Protein AF-0000000072543198 (afdb_homodimer)

Solvent-accessible surface area (backbone atoms only — not comparable to full-atom values): 29843 Å² total; per-residue (Å²): 125,88,66,67,45,67,44,54,35,32,31,21,18,14,26,11,92,50,80,79,21,11,23,56,17,35,35,35,68,31,57,57,81,58,84,74,52,72,68,53,52,39,47,50,12,39,66,52,40,39,70,30,29,26,40,39,25,39,76,44,88,91,59,42,67,40,72,46,44,57,27,35,42,48,38,17,24,50,86,45,75,49,61,76,62,51,38,43,48,52,27,43,50,47,45,34,39,65,75,50,55,21,76,63,64,49,38,38,32,46,38,84,72,45,78,43,49,42,30,68,45,76,92,71,25,34,35,34,65,40,70,43,22,58,63,43,82,74,46,71,60,43,76,47,72,88,61,87,52,58,37,54,32,38,29,37,18,71,88,67,28,32,37,39,36,33,32,47,71,69,50,55,75,66,60,67,94,46,78,86,74,46,79,82,53,86,85,59,76,68,63,35,41,35,40,32,33,77,40,52,101,47,80,89,28,33,53,98,86,62,53,65,26,57,30,39,31,41,40,31,28,57,94,76,72,33,71,63,50,33,41,60,53,71,54,45,27,35,50,46,53,55,45,26,66,76,66,70,42,47,74,44,37,32,34,29,66,35,96,47,13,24,50,37,40,37,38,56,68,77,66,32,25,38,42,32,31,29,57,41,73,36,31,48,33,40,34,46,68,83,126,88,67,68,45,68,43,54,36,33,32,19,17,13,27,12,91,51,80,78,22,12,22,58,18,33,35,35,68,31,56,58,82,59,85,74,51,71,68,53,52,39,47,49,13,38,68,53,41,39,70,31,28,23,38,39,26,39,77,44,85,91,59,41,66,40,72,47,42,59,28,36,41,48,38,19,24,48,86,46,75,50,61,75,61,51,37,43,47,53,27,44,50,46,44,35,38,65,73,50,54,22,74,62,65,49,37,38,30,46,38,83,72,43,78,43,48,42,31,69,46,76,92,73,26,33,34,34,66,42,68,41,22,57,64,41,81,74,44,72,59,42,73,47,71,91,59,90,52,60,37,53,32,39,30,37,16,71,89,68,28,32,36,37,37,32,32,47,68,69,51,58,74,65,61,68,96,47,77,85,74,46,80,80,55,83,86,60,77,67,62,35,39,36,39,32,33,77,40,52,102,47,81,88,28,33,52,98,87,61,51,65,26,58,29,39,30,40,39,32,27,57,94,77,73,33,70,63,48,33,40,60,54,70,54,45,27,34,49,45,55,56,46,26,64,76,66,70,42,45,73,43,38,32,32,28,68,34,95,47,13,23,50,37,39,36,38,57,67,75,67,34,24,40,41,33,30,30,58,40,72,36,31,46,33,39,34,46,66,85

Foldseek 3Di:
DPDFDKWKKFKKAWLDPDPLFHFIEMETEEEAPRDDDPVRLLCVQLVVQGQKYKYWYDNDPPDDLQEDQETEMWIYHNVGTDQDADRNVRRNVLCSCPVSVHPDQKHWYQTNVGIWIWGDDPPQKIKTKFFAQAKDWDDAFDCPPDPNFGWRGWIARPVQLEIETEGDDVCLVPPFDDPVPDDPPPPGDHQKYKYKYAWDQDPVQADPVGHGFRMEMWMAGPVVPGRTGRDGPVVVSHVQNVSCVVVVHQWGWYWHDDPSIHIWIWGHDPRMIMIMRHMDIDDIDMDGDD/DPDFDKWKKFKKAWLDPDPLFHFIEMETEEEAPRDDDPVRLLCVQLVVQGQKYKYWYDNDPPDDLQEDQETEMWIYHNVGTDQDADRVVRRNVLCSCPVSVHPDQKHWYQTNVGIWIWGDDPDQKIKTKFFAQAKDWDDAFDPPPDDNFGWRGWIARPVQLEIETEGDDVCLVPPFDDPVPDDPPPPGDHQKYKYKYAWDQDPVQADPVGHGFRMEMWMAGPVVPGRTGRDGPVVVSHVQNVSCVVVVHQWGWYWHDDPSIHIWIWGHDPRMIMIMRHMDIDDIDMDGDD

Organism: Lottia gigantea (NCBI:txid225164)

InterPro domains:
  IPR003719 Phenazine biosynthesis PhzF-like [PF02567] (12-285)
  IPR003719 Phenazine biosynthesis PhzF-like [PIRSF016184] (7-288)
  IPR003719 Phenazine biosynthesis PhzF-like [PTHR13774] (8-287)
  IPR003719 Phenazine biosynthesis PhzF-like [TIGR00654] (8-287)

Structure (mmCIF, N/CA/C/O backbone):
data_AF-0000000072543198-model_v1
#
loop_
_entity.id
_entity.type
_entity.pdbx_description
1 polymer 'Phenazine biosynthesis-like domain-containing protein'
#
loop_
_atom_site.group_PDB
_atom_site.id
_atom_site.type_symbol
_atom_site.label_atom_id
_atom_site.label_alt_id
_atom_site.label_comp_id
_atom_site.label_asym_id
_atom_site.label_entity_id
_atom_site.label_seq_id
_atom_site.pdbx_PDB_ins_code
_atom_site.Cartn_x
_atom_site.Cartn_y
_atom_site.Cartn_z
_atom_site.occupancy
_atom_site.B_iso_or_equiv
_atom_site.auth_seq_id
_atom_site.auth_comp_id
_atom_site.auth_asym_id
_atom_site.auth_atom_id
_atom_site.pdbx_PDB_model_num
ATOM 1 N N . MET A 1 1 ? 22.266 -2.016 -24.969 1 29.95 1 MET A N 1
ATOM 2 C CA . MET A 1 1 ? 22.125 -2.717 -23.688 1 29.95 1 MET A CA 1
ATOM 3 C C . MET A 1 1 ? 21.094 -2.033 -22.797 1 29.95 1 MET A C 1
ATOM 5 O O . MET A 1 1 ? 21.281 -0.885 -22.391 1 29.95 1 MET A O 1
ATOM 9 N N . SER A 1 2 ? 19.812 -1.959 -23.047 1 42.16 2 SER A N 1
ATOM 10 C CA . SER A 1 2 ? 18.781 -0.994 -22.672 1 42.16 2 SER A CA 1
ATOM 11 C C . SER A 1 2 ? 18.781 -0.718 -21.172 1 42.16 2 SER A C 1
ATOM 13 O O . SER A 1 2 ? 18.641 -1.64 -20.375 1 42.16 2 SER A O 1
ATOM 15 N N . GLY A 1 3 ? 19.594 0.112 -20.625 1 54.06 3 GLY A N 1
ATOM 16 C CA . GLY A 1 3 ? 20.125 0.44 -19.297 1 54.06 3 GLY A CA 1
ATOM 17 C C . GLY A 1 3 ? 19.047 0.451 -18.219 1 54.06 3 GLY A C 1
ATOM 18 O O . GLY A 1 3 ? 17.875 0.708 -18.516 1 54.06 3 GLY A O 1
ATOM 19 N N . CYS A 1 4 ? 19.281 -0.349 -17.094 1 67.94 4 CYS A N 1
ATOM 20 C CA . CYS A 1 4 ? 18.453 -0.397 -15.906 1 67.94 4 CYS A CA 1
ATOM 21 C C . CYS A 1 4 ? 18.141 1.006 -15.398 1 67.94 4 CYS A C 1
ATOM 23 O O . CYS A 1 4 ? 19.047 1.787 -15.125 1 67.94 4 CYS A O 1
ATOM 25 N N . ILE A 1 5 ? 16.906 1.532 -15.703 1 85.38 5 ILE A N 1
ATOM 26 C CA . ILE A 1 5 ? 16.484 2.824 -15.172 1 85.38 5 ILE A CA 1
ATOM 27 C C . ILE A 1 5 ? 16.125 2.682 -13.695 1 85.38 5 ILE A C 1
ATOM 29 O O . ILE A 1 5 ? 15.32 1.833 -13.32 1 85.38 5 ILE A O 1
ATOM 33 N N . THR A 1 6 ? 17 3.383 -12.914 1 93.62 6 THR A N 1
ATOM 34 C CA . THR A 1 6 ? 16.734 3.361 -11.477 1 93.62 6 THR A CA 1
ATOM 35 C C . THR A 1 6 ? 16.391 4.758 -10.969 1 93.62 6 THR A C 1
ATOM 37 O O . THR A 1 6 ? 16.797 5.758 -11.57 1 93.62 6 THR A O 1
ATOM 40 N N . LEU A 1 7 ? 15.625 4.855 -10 1 96.56 7 LEU A N 1
ATOM 41 C CA . LEU A 1 7 ? 15.242 6.102 -9.336 1 96.56 7 LEU A CA 1
ATOM 42 C C . LEU A 1 7 ? 15.367 5.965 -7.824 1 96.56 7 LEU A C 1
ATOM 44 O O . LEU A 1 7 ? 15.031 4.922 -7.262 1 96.56 7 LEU A O 1
ATOM 48 N N . PRO A 1 8 ? 15.812 7.043 -7.18 1 97.69 8 PRO A N 1
ATOM 49 C CA . PRO A 1 8 ? 15.742 7.016 -5.715 1 97.69 8 PRO A CA 1
ATOM 50 C C . PRO A 1 8 ? 14.305 7.066 -5.191 1 97.69 8 PRO A C 1
ATOM 52 O O . PRO A 1 8 ? 13.438 7.672 -5.824 1 97.69 8 PRO A O 1
ATOM 55 N N . ILE A 1 9 ? 14.102 6.465 -4.07 1 98.44 9 ILE A N 1
ATOM 56 C CA . ILE A 1 9 ? 12.773 6.473 -3.465 1 98.44 9 ILE A CA 1
ATOM 57 C C . ILE A 1 9 ? 12.898 6.484 -1.943 1 98.44 9 ILE A C 1
ATOM 59 O O . ILE A 1 9 ? 13.773 5.824 -1.383 1 98.44 9 ILE A O 1
ATOM 63 N N . PHE A 1 10 ? 12.055 7.277 -1.31 1 98.62 10 PHE A N 1
ATOM 64 C CA . PHE A 1 10 ? 11.938 7.344 0.143 1 98.62 10 PHE A CA 1
ATOM 65 C C . PHE A 1 10 ? 10.5 7.117 0.581 1 98.62 10 PHE A C 1
ATOM 67 O O . PHE A 1 10 ? 9.562 7.422 -0.161 1 98.62 10 PHE A O 1
ATOM 74 N N . THR A 1 11 ? 10.336 6.547 1.691 1 98.38 11 THR A N 1
ATOM 75 C CA . THR A 1 11 ? 9.031 6.594 2.344 1 98.38 11 THR A CA 1
ATOM 76 C C . THR A 1 11 ? 9.109 7.379 3.65 1 98.38 11 THR A C 1
ATOM 78 O O . THR A 1 11 ? 10.094 7.266 4.391 1 98.38 11 THR A O 1
ATOM 81 N N . VAL A 1 12 ? 8.102 8.219 3.857 1 98 12 VAL A N 1
ATOM 82 C CA . VAL A 1 12 ? 8.094 9.156 4.977 1 98 12 VAL A CA 1
ATOM 83 C C . VAL A 1 12 ? 6.727 9.141 5.656 1 98 12 VAL A C 1
ATOM 85 O O . VAL A 1 12 ? 5.691 9.188 4.984 1 98 12 VAL A O 1
ATOM 88 N N . ASP A 1 13 ? 6.773 9 6.934 1 97.56 13 ASP A N 1
ATOM 89 C CA . ASP A 1 13 ? 5.562 9.234 7.715 1 97.56 13 ASP A CA 1
ATOM 90 C C . ASP A 1 13 ? 5.422 10.711 8.078 1 97.56 13 ASP A C 1
ATOM 92 O O . ASP A 1 13 ? 6.164 11.227 8.914 1 97.56 13 ASP A O 1
ATOM 96 N N . ALA A 1 14 ? 4.43 11.297 7.461 1 97.12 14 ALA A N 1
ATOM 97 C CA . ALA A 1 14 ? 4.148 12.703 7.754 1 97.12 14 ALA A CA 1
ATOM 98 C C . ALA A 1 14 ? 3.211 12.844 8.953 1 97.12 14 ALA A C 1
ATOM 100 O O . ALA A 1 14 ? 2.291 12.039 9.117 1 97.12 14 ALA A O 1
ATOM 101 N N . PHE A 1 15 ? 3.408 13.945 9.773 1 96.19 15 PHE A N 1
ATOM 102 C CA . PHE A 1 15 ? 2.674 14.188 11.008 1 96.19 15 PHE A CA 1
ATOM 103 C C . PHE A 1 15 ? 2.893 13.055 12 1 96.19 15 PHE A C 1
ATOM 105 O O . PHE A 1 15 ? 1.952 12.617 12.672 1 96.19 15 PHE A O 1
ATOM 112 N N . ALA A 1 16 ? 4.078 12.586 12.016 1 94 16 ALA A N 1
ATOM 113 C CA . ALA A 1 16 ? 4.441 11.453 12.859 1 94 16 ALA A CA 1
ATOM 114 C C . ALA A 1 16 ? 5.449 11.859 13.93 1 94 16 ALA A C 1
ATOM 116 O O . ALA A 1 16 ? 6.527 12.367 13.609 1 94 16 ALA A O 1
ATOM 117 N N . GLY A 1 17 ? 5.09 11.625 15.148 1 87.75 17 GLY A N 1
ATOM 118 C CA . GLY A 1 17 ? 6.027 11.836 16.234 1 87.75 17 GLY A CA 1
ATOM 119 C C . GLY A 1 17 ? 6.918 10.633 16.5 1 87.75 17 GLY A C 1
ATOM 120 O O . GLY A 1 17 ? 7.977 10.758 17.109 1 87.75 17 GLY A O 1
ATOM 121 N N . ALA A 1 18 ? 6.492 9.523 16.031 1 89.31 18 ALA A N 1
ATOM 122 C CA . ALA A 1 18 ? 7.223 8.266 16.156 1 89.31 18 ALA A CA 1
ATOM 123 C C . ALA A 1 18 ? 7.066 7.406 14.906 1 89.31 18 ALA A C 1
ATOM 125 O O . ALA A 1 18 ? 6.246 7.711 14.039 1 89.31 18 ALA A O 1
ATOM 126 N N . SER A 1 19 ? 7.898 6.34 14.859 1 91.5 19 SER A N 1
ATOM 127 C CA . SER A 1 19 ? 7.816 5.426 13.719 1 91.5 19 SER A CA 1
ATOM 128 C C . SER A 1 19 ? 6.441 4.77 13.641 1 91.5 19 SER A C 1
ATOM 130 O O . SER A 1 19 ? 5.848 4.43 14.664 1 91.5 19 SER A O 1
ATOM 132 N N . PHE A 1 20 ? 5.945 4.578 12.438 1 94.31 20 PHE A N 1
ATOM 133 C CA . PHE A 1 20 ? 4.746 3.812 12.117 1 94.31 20 PHE A CA 1
ATOM 134 C C . PHE A 1 20 ? 3.488 4.594 12.484 1 94.31 20 PHE A C 1
ATOM 136 O O . PHE A 1 20 ? 2.393 4.035 12.523 1 94.31 20 PHE A O 1
ATOM 143 N N . GLU A 1 21 ? 3.682 5.895 12.805 1 95.06 21 GLU A N 1
ATOM 144 C CA . GLU A 1 21 ? 2.557 6.812 12.961 1 95.06 21 GLU A CA 1
ATOM 145 C C . GLU A 1 21 ? 2.416 7.727 11.742 1 95.06 21 GLU A C 1
ATOM 147 O O . GLU A 1 21 ? 3.18 7.609 10.781 1 95.06 21 GLU A O 1
ATOM 152 N N . GLY A 1 22 ? 1.388 8.547 11.828 1 96.81 22 GLY A N 1
ATOM 153 C CA . GLY A 1 22 ? 1.232 9.562 10.797 1 96.81 22 GLY A CA 1
ATOM 154 C C . GLY A 1 22 ? 0.698 9.008 9.492 1 96.81 22 GLY A C 1
ATOM 155 O O . GLY A 1 22 ? -0.025 8.008 9.484 1 96.81 22 GLY A O 1
ATOM 156 N N . ASN A 1 23 ? 0.918 9.758 8.492 1 97.38 23 ASN A N 1
ATOM 157 C CA . ASN A 1 23 ? 0.458 9.422 7.152 1 97.38 23 ASN A CA 1
ATOM 158 C C . ASN A 1 23 ? 1.627 9.148 6.211 1 97.38 23 ASN A C 1
ATOM 160 O O . ASN A 1 23 ? 2.408 10.055 5.906 1 97.38 23 ASN A O 1
ATOM 164 N N . PRO A 1 24 ? 1.762 7.879 5.754 1 97.38 24 PRO A N 1
ATOM 165 C CA . PRO A 1 24 ? 2.914 7.535 4.918 1 97.38 24 PRO A CA 1
ATOM 166 C C . PRO A 1 24 ? 2.791 8.078 3.496 1 97.38 24 PRO A C 1
ATOM 168 O O . PRO A 1 24 ? 1.693 8.102 2.934 1 97.38 24 PRO A O 1
ATOM 171 N N . ALA A 1 25 ? 3.871 8.5 2.982 1 97.69 25 ALA A N 1
ATOM 172 C CA . ALA A 1 25 ? 3.994 8.922 1.588 1 97.69 25 ALA A CA 1
ATOM 173 C C . ALA A 1 25 ? 5.332 8.477 0.999 1 97.69 25 ALA A C 1
ATOM 175 O O . ALA A 1 25 ? 6.348 8.453 1.697 1 97.69 25 ALA A O 1
ATOM 176 N N . ALA A 1 26 ? 5.262 8.086 -0.264 1 98.62 26 ALA A N 1
ATOM 177 C CA . ALA A 1 26 ? 6.504 7.867 -1.001 1 98.62 26 ALA A CA 1
ATOM 178 C C . ALA A 1 26 ? 6.984 9.156 -1.655 1 98.62 26 ALA A C 1
ATOM 180 O O . ALA A 1 26 ? 6.176 9.992 -2.076 1 98.62 26 ALA A O 1
ATOM 181 N N . VAL A 1 27 ? 8.258 9.352 -1.645 1 98.88 27 VAL A N 1
ATOM 182 C CA . VAL A 1 27 ? 8.867 10.523 -2.27 1 98.88 27 VAL A CA 1
ATOM 183 C C . VAL A 1 27 ? 9.938 10.07 -3.264 1 98.88 27 VAL A C 1
ATOM 185 O O . VAL A 1 27 ? 10.906 9.398 -2.887 1 98.88 27 VAL A O 1
ATOM 188 N N . CYS A 1 28 ? 9.766 10.383 -4.496 1 98.75 28 CYS A N 1
ATOM 189 C CA . CYS A 1 28 ? 10.695 10.07 -5.574 1 98.75 28 CYS A CA 1
ATOM 190 C C . CYS A 1 28 ? 11.273 11.344 -6.18 1 98.75 28 CYS A C 1
ATOM 192 O O . CYS A 1 28 ? 10.703 11.906 -7.117 1 98.75 28 CYS A O 1
ATOM 194 N N . PRO A 1 29 ? 12.43 11.797 -5.691 1 98.75 29 PRO A N 1
ATOM 195 C CA . PRO A 1 29 ? 13.031 13.031 -6.199 1 98.75 29 PRO A CA 1
ATOM 196 C C . PRO A 1 29 ? 13.539 12.891 -7.633 1 98.75 29 PRO A C 1
ATOM 198 O O . PRO A 1 29 ? 14.156 11.883 -7.98 1 98.75 29 PRO A O 1
ATOM 201 N N . LEU A 1 30 ? 13.25 13.914 -8.406 1 98.19 30 LEU A N 1
ATOM 202 C CA . LEU A 1 30 ? 13.625 13.914 -9.812 1 98.19 30 LEU A CA 1
ATOM 203 C C . LEU A 1 30 ? 14.555 15.086 -10.125 1 98.19 30 LEU A C 1
ATOM 205 O O . LEU A 1 30 ? 14.172 16.25 -9.961 1 98.19 30 LEU A O 1
ATOM 209 N N . ASP A 1 31 ? 15.703 14.758 -10.578 1 96.56 31 ASP A N 1
ATOM 210 C CA . ASP A 1 31 ? 16.594 15.805 -11.062 1 96.56 31 ASP A CA 1
ATOM 211 C C . ASP A 1 31 ? 16.031 16.484 -12.305 1 96.56 31 ASP A C 1
ATOM 213 O O . ASP A 1 31 ? 15.039 16.016 -12.875 1 96.56 31 ASP A O 1
ATOM 217 N N . PHE A 1 32 ? 16.656 17.484 -12.672 1 94.94 32 PHE A N 1
ATOM 218 C CA . PHE A 1 32 ? 16.188 18.297 -13.789 1 94.94 32 PHE A CA 1
ATOM 219 C C . PHE A 1 32 ? 16.078 17.438 -15.055 1 94.94 32 PHE A C 1
ATOM 221 O O . PHE A 1 32 ? 15.109 17.562 -15.805 1 94.94 32 PHE A O 1
ATOM 228 N N . ASP A 1 33 ? 16.969 16.547 -15.281 1 92.88 33 ASP A N 1
ATOM 229 C CA . ASP A 1 33 ? 17.047 15.812 -16.531 1 92.88 33 ASP A CA 1
ATOM 230 C C . ASP A 1 33 ? 16.438 14.422 -16.391 1 92.88 33 ASP A C 1
ATOM 232 O O . ASP A 1 33 ? 16.578 13.586 -17.297 1 92.88 33 ASP A O 1
ATOM 236 N N . ALA A 1 34 ? 15.836 14.258 -15.258 1 91.62 34 ALA A N 1
ATOM 237 C CA . ALA A 1 34 ? 15.203 12.953 -15.094 1 91.62 34 ALA A CA 1
ATOM 238 C C . ALA A 1 34 ? 14.133 12.719 -16.156 1 91.62 34 ALA A C 1
ATOM 240 O O . ALA A 1 34 ? 13.289 13.586 -16.406 1 91.62 34 ALA A O 1
ATOM 241 N N . ASN A 1 35 ? 14.211 11.617 -16.828 1 90.25 35 ASN A N 1
ATOM 242 C CA . ASN A 1 35 ? 13.258 11.25 -17.875 1 90.25 35 ASN A CA 1
ATOM 243 C C . ASN A 1 35 ? 12.281 10.18 -17.375 1 90.25 35 ASN A C 1
ATOM 245 O O . ASN A 1 35 ? 12.586 8.984 -17.422 1 90.25 35 ASN A O 1
ATOM 249 N N . ILE A 1 36 ? 11.195 10.609 -16.969 1 94.31 36 ILE A N 1
ATOM 250 C CA . ILE A 1 36 ? 10.125 9.734 -16.484 1 94.31 36 ILE A CA 1
ATOM 251 C C . ILE A 1 36 ? 8.781 10.234 -17.016 1 94.31 36 ILE A C 1
ATOM 253 O O . ILE A 1 36 ? 8.484 11.43 -16.938 1 94.31 36 ILE A O 1
ATOM 257 N N . SER A 1 37 ? 7.973 9.344 -17.594 1 95.06 37 SER A N 1
ATOM 258 C CA . SER A 1 37 ? 6.668 9.703 -18.141 1 95.06 37 SER A CA 1
ATOM 259 C C . SER A 1 37 ? 5.602 9.734 -17.047 1 95.06 37 SER A C 1
ATOM 261 O O . SER A 1 37 ? 5.801 9.18 -15.961 1 95.06 37 SER A O 1
ATOM 263 N N . GLU A 1 38 ? 4.523 10.383 -17.375 1 96.19 38 GLU A N 1
ATOM 264 C CA . GLU A 1 38 ? 3.379 10.383 -16.469 1 96.19 38 GLU A CA 1
ATOM 265 C C . GLU A 1 38 ? 2.877 8.969 -16.203 1 96.19 38 GLU A C 1
ATOM 267 O O . GLU A 1 38 ? 2.477 8.641 -15.086 1 96.19 38 GLU A O 1
ATOM 272 N N . ASP A 1 39 ? 2.881 8.211 -17.234 1 95.38 39 ASP A N 1
ATOM 273 C CA . ASP A 1 39 ? 2.469 6.812 -17.109 1 95.38 39 ASP A CA 1
ATOM 274 C C . ASP A 1 39 ? 3.363 6.066 -16.125 1 95.38 39 ASP A C 1
ATOM 276 O O . ASP A 1 39 ? 2.877 5.293 -15.297 1 95.38 39 ASP A O 1
ATOM 280 N N . GLU A 1 40 ? 4.617 6.285 -16.203 1 95.06 40 GLU A N 1
ATOM 281 C CA . GLU A 1 40 ? 5.555 5.652 -15.273 1 95.06 40 GLU A CA 1
ATOM 282 C C . GLU A 1 40 ? 5.34 6.141 -13.844 1 95.06 40 GLU A C 1
ATOM 284 O O . GLU A 1 40 ? 5.402 5.355 -12.898 1 95.06 40 GLU A O 1
ATOM 289 N N . MET A 1 41 ? 5.125 7.441 -13.711 1 97.62 41 MET A N 1
ATOM 290 C CA . MET A 1 41 ? 4.84 7.984 -12.383 1 97.62 41 MET A CA 1
ATOM 291 C C . MET A 1 41 ? 3.625 7.297 -11.766 1 97.62 41 MET A C 1
ATOM 293 O O . MET A 1 41 ? 3.643 6.945 -10.586 1 97.62 41 MET A O 1
ATOM 297 N N . GLN A 1 42 ? 2.578 7.125 -12.578 1 96.75 42 GLN A N 1
ATOM 298 C CA . GLN A 1 42 ? 1.367 6.461 -12.109 1 96.75 42 GLN A CA 1
ATOM 299 C C . GLN A 1 42 ? 1.647 5.008 -11.742 1 96.75 42 GLN A C 1
ATOM 301 O O . GLN A 1 42 ? 1.164 4.52 -10.719 1 96.75 42 GLN A O 1
ATOM 306 N N . LYS A 1 43 ? 2.412 4.32 -12.539 1 95.25 43 LYS A N 1
ATOM 307 C CA . LYS A 1 43 ? 2.75 2.926 -12.273 1 95.25 43 LYS A CA 1
ATOM 308 C C . LYS A 1 43 ? 3.561 2.795 -10.984 1 95.25 43 LYS A C 1
ATOM 310 O O . LYS A 1 43 ? 3.355 1.86 -10.211 1 95.25 43 LYS A O 1
ATOM 315 N N . ILE A 1 44 ? 4.465 3.713 -10.797 1 97 44 ILE A N 1
ATOM 316 C CA . ILE A 1 44 ? 5.266 3.701 -9.578 1 97 44 ILE A CA 1
ATOM 317 C C . ILE A 1 44 ? 4.363 3.902 -8.359 1 97 44 ILE A C 1
ATOM 319 O O . ILE A 1 44 ? 4.516 3.215 -7.348 1 97 44 ILE A O 1
ATOM 323 N N . ALA A 1 45 ? 3.441 4.809 -8.492 1 96.88 45 ALA A N 1
ATOM 324 C CA . ALA A 1 45 ? 2.508 5.039 -7.387 1 96.88 45 ALA A CA 1
ATOM 325 C C . ALA A 1 45 ? 1.699 3.783 -7.082 1 96.88 45 ALA A C 1
ATOM 327 O O . ALA A 1 45 ? 1.48 3.445 -5.918 1 96.88 45 ALA A O 1
ATOM 328 N N . MET A 1 46 ? 1.273 3.141 -8.094 1 94.12 46 MET A N 1
ATOM 329 C CA . MET A 1 46 ? 0.554 1.882 -7.926 1 94.12 46 MET A CA 1
ATOM 330 C C . MET A 1 46 ? 1.433 0.84 -7.242 1 94.12 46 MET A C 1
ATOM 332 O O . MET A 1 46 ? 0.975 0.125 -6.352 1 94.12 46 MET A O 1
ATOM 336 N N . GLU A 1 47 ? 2.676 0.815 -7.656 1 95.38 47 GLU A N 1
ATOM 337 C CA . GLU A 1 47 ? 3.645 -0.132 -7.113 1 95.38 47 GLU A CA 1
ATOM 338 C C . GLU A 1 47 ? 3.881 0.11 -5.629 1 95.38 47 GLU A C 1
ATOM 340 O O . GLU A 1 47 ? 3.959 -0.839 -4.844 1 95.38 47 GLU A O 1
ATOM 345 N N . MET A 1 48 ? 3.982 1.318 -5.238 1 95.88 48 MET A N 1
ATOM 346 C CA . MET A 1 48 ? 4.258 1.665 -3.848 1 95.88 48 MET A CA 1
ATOM 347 C C . MET A 1 48 ? 3.033 1.41 -2.973 1 95.88 48 MET A C 1
ATOM 349 O O . MET A 1 48 ? 3.168 1.076 -1.794 1 95.88 48 MET A O 1
ATOM 353 N N . ASN A 1 49 ? 1.922 1.655 -3.578 1 93 49 ASN A N 1
ATOM 354 C CA . ASN A 1 49 ? 0.634 1.365 -2.957 1 93 49 ASN A CA 1
ATOM 355 C C . ASN A 1 49 ? 0.462 2.123 -1.644 1 93 49 ASN A C 1
ATOM 357 O O . ASN A 1 49 ? -0.098 1.591 -0.684 1 93 49 ASN A O 1
ATOM 361 N N . LEU A 1 50 ? 1.045 3.266 -1.493 1 94.44 50 LEU A N 1
ATOM 362 C CA . LEU A 1 50 ? 0.783 4.195 -0.4 1 94.44 50 LEU A CA 1
ATOM 363 C C . LEU A 1 50 ? -0.254 5.234 -0.81 1 94.44 50 LEU A C 1
ATOM 365 O O . LEU A 1 50 ? -0.681 5.273 -1.967 1 94.44 50 LEU A O 1
ATOM 369 N N . SER A 1 51 ? -0.722 6.055 0.121 1 90.81 51 SER A N 1
ATOM 370 C CA . SER A 1 51 ? -1.752 7.039 -0.194 1 90.81 51 SER A CA 1
ATOM 371 C C . SER A 1 51 ? -1.338 7.914 -1.373 1 90.81 51 SER A C 1
ATOM 373 O O . SER A 1 51 ? -2.109 8.102 -2.316 1 90.81 51 SER A O 1
ATOM 375 N N . GLU A 1 52 ? -0.093 8.445 -1.25 1 95.25 52 GLU A N 1
ATOM 376 C CA . GLU A 1 52 ? 0.431 9.203 -2.385 1 95.25 52 GLU A CA 1
ATOM 377 C C . GLU A 1 52 ? 1.921 8.938 -2.582 1 95.25 52 GLU A C 1
ATOM 379 O O . GLU A 1 52 ? 2.627 8.602 -1.63 1 95.25 52 GLU A O 1
ATOM 384 N N . THR A 1 53 ? 2.307 9.008 -3.764 1 98.19 53 THR A N 1
ATOM 385 C CA . THR A 1 53 ? 3.703 9.148 -4.16 1 98.19 53 THR A CA 1
ATOM 386 C C . THR A 1 53 ? 3.967 10.547 -4.719 1 98.19 53 THR A C 1
ATOM 388 O O . THR A 1 53 ? 3.279 10.992 -5.637 1 98.19 53 THR A O 1
ATOM 391 N N . ALA A 1 54 ? 4.883 11.211 -4.09 1 98.75 54 ALA A N 1
ATOM 392 C CA . ALA A 1 54 ? 5.23 12.57 -4.484 1 98.75 54 ALA A CA 1
ATOM 393 C C . ALA A 1 54 ? 6.469 12.586 -5.379 1 98.75 54 ALA A C 1
ATOM 395 O O . ALA A 1 54 ? 7.418 11.836 -5.145 1 98.75 54 ALA A O 1
ATOM 396 N N . TYR A 1 55 ? 6.426 13.461 -6.391 1 98.81 55 TYR A N 1
ATOM 397 C CA . TYR A 1 55 ? 7.539 13.633 -7.316 1 98.81 55 TYR A CA 1
ATOM 398 C C . TYR A 1 55 ? 8.031 15.078 -7.312 1 98.81 55 TYR A C 1
ATOM 400 O O . TYR A 1 55 ? 7.699 15.859 -8.203 1 98.81 55 TYR A O 1
ATOM 408 N N . PRO A 1 56 ? 8.836 15.43 -6.34 1 98.81 56 PRO A N 1
ATOM 409 C CA . PRO A 1 56 ? 9.508 16.734 -6.441 1 98.81 56 PRO A CA 1
ATOM 410 C C . PRO A 1 56 ? 10.539 16.766 -7.566 1 98.81 56 PRO A C 1
ATOM 412 O O . PRO A 1 56 ? 11.234 15.781 -7.809 1 98.81 56 PRO A O 1
ATOM 415 N N . ARG A 1 57 ? 10.656 17.922 -8.195 1 98.56 57 ARG A N 1
ATOM 416 C CA . ARG A 1 57 ? 11.547 18.031 -9.344 1 98.56 57 ARG A CA 1
ATOM 417 C C . ARG A 1 57 ? 12.344 19.328 -9.289 1 98.56 57 ARG A C 1
ATOM 419 O O . ARG A 1 57 ? 11.797 20.391 -9 1 98.56 57 ARG A O 1
ATOM 426 N N . VAL A 1 58 ? 13.609 19.219 -9.539 1 98.19 58 VAL A N 1
ATOM 427 C CA . VAL A 1 58 ? 14.445 20.391 -9.75 1 98.19 58 VAL A CA 1
ATOM 428 C C . VAL A 1 58 ? 14.023 21.109 -11.031 1 98.19 58 VAL A C 1
ATOM 430 O O . VAL A 1 58 ? 13.812 20.453 -12.062 1 98.19 58 VAL A O 1
ATOM 433 N N . LEU A 1 59 ? 13.922 22.406 -11.07 1 97.19 59 LEU A N 1
ATOM 434 C CA . LEU A 1 59 ? 13.234 23.141 -12.133 1 97.19 59 LEU A CA 1
ATOM 435 C C . LEU A 1 59 ? 14.234 23.719 -13.125 1 97.19 59 LEU A C 1
ATOM 437 O O . LEU A 1 59 ? 13.859 24.094 -14.242 1 97.19 59 LEU A O 1
ATOM 441 N N . ALA A 1 60 ? 15.445 23.844 -12.75 1 95.44 60 ALA A N 1
ATOM 442 C CA . ALA A 1 60 ? 16.422 24.453 -13.664 1 95.44 60 ALA A CA 1
ATOM 443 C C . ALA A 1 60 ? 17.703 23.625 -13.727 1 95.44 60 ALA A C 1
ATOM 445 O O . ALA A 1 60 ? 18.078 22.984 -12.75 1 95.44 60 ALA A O 1
ATOM 446 N N . ASP A 1 61 ? 18.328 23.734 -14.852 1 93.56 61 ASP A N 1
ATOM 447 C CA . ASP A 1 61 ? 19.609 23.062 -15.031 1 93.56 61 ASP A CA 1
ATOM 448 C C . ASP A 1 61 ? 20.672 23.672 -14.109 1 93.56 61 ASP A C 1
ATOM 450 O O . ASP A 1 61 ? 20.734 24.891 -13.945 1 93.56 61 ASP A O 1
ATOM 454 N N . GLY A 1 62 ? 21.406 22.859 -13.469 1 92 62 GLY A N 1
ATOM 455 C CA . GLY A 1 62 ? 22.438 23.328 -12.555 1 92 62 GLY A CA 1
ATOM 456 C C . GLY A 1 62 ? 21.953 23.438 -11.125 1 92 62 GLY A C 1
ATOM 457 O O . GLY A 1 62 ? 22.766 23.516 -10.195 1 92 62 GLY A O 1
ATOM 458 N N . ASP A 1 63 ? 20.672 23.469 -10.914 1 94.44 63 ASP A N 1
ATOM 459 C CA . ASP A 1 63 ? 20.109 23.469 -9.57 1 94.44 63 ASP A CA 1
ATOM 460 C C . ASP A 1 63 ? 20.141 22.062 -8.969 1 94.44 63 ASP A C 1
ATOM 462 O O . ASP A 1 63 ? 20.484 21.094 -9.648 1 94.44 63 ASP A O 1
ATOM 466 N N . SER A 1 64 ? 19.953 22.047 -7.605 1 97.25 64 SER A N 1
ATOM 467 C CA . SER A 1 64 ? 19.953 20.766 -6.898 1 97.25 64 SER A CA 1
ATOM 468 C C . SER A 1 64 ? 19 20.781 -5.719 1 97.25 64 SER A C 1
ATOM 470 O O . SER A 1 64 ? 18.547 21.844 -5.285 1 97.25 64 SER A O 1
ATOM 472 N N . PHE A 1 65 ? 18.734 19.625 -5.254 1 98.06 65 PHE A N 1
ATOM 473 C CA . PHE A 1 65 ? 17.875 19.516 -4.078 1 98.06 65 PHE A CA 1
ATOM 474 C C . PHE A 1 65 ? 18.547 20.141 -2.857 1 98.06 65 PHE A C 1
ATOM 476 O O . PHE A 1 65 ? 17.875 20.609 -1.94 1 98.06 65 PHE A O 1
ATOM 483 N N . LYS A 1 66 ? 19.766 20.172 -2.797 1 97.69 66 LYS A N 1
ATOM 484 C CA . LYS A 1 66 ? 20.516 20.719 -1.669 1 97.69 66 LYS A CA 1
ATOM 485 C C . LYS A 1 66 ? 20.469 22.234 -1.657 1 97.69 66 LYS A C 1
ATOM 487 O O . LYS A 1 66 ? 20.406 22.859 -0.591 1 97.69 66 LYS A O 1
ATOM 492 N N . GLU A 1 67 ? 20.375 22.844 -2.84 1 96.56 67 GLU A N 1
ATOM 493 C CA . GLU A 1 67 ? 20.625 24.281 -2.895 1 96.56 67 GLU A CA 1
ATOM 494 C C . GLU A 1 67 ? 19.359 25.047 -3.287 1 96.56 67 GLU A C 1
ATOM 496 O O . GLU A 1 67 ? 19.188 26.203 -2.918 1 96.56 67 GLU A O 1
ATOM 501 N N . SER A 1 68 ? 18.531 24.5 -4.043 1 97.5 68 SER A N 1
ATOM 502 C CA . SER A 1 68 ? 17.344 25.188 -4.535 1 97.5 68 SER A CA 1
ATOM 503 C C . SER A 1 68 ? 16.328 25.391 -3.422 1 97.5 68 SER A C 1
ATOM 505 O O . SER A 1 68 ? 16.297 24.641 -2.447 1 97.5 68 SER A O 1
ATOM 507 N N . SER A 1 69 ? 15.523 26.406 -3.602 1 97.81 69 SER A N 1
ATOM 508 C CA . SER A 1 69 ? 14.43 26.625 -2.66 1 97.81 69 SER A CA 1
ATOM 509 C C . SER A 1 69 ? 13.078 26.516 -3.354 1 97.81 69 SER A C 1
ATOM 511 O O . SER A 1 69 ? 12.031 26.672 -2.719 1 97.81 69 SER A O 1
ATOM 513 N N . LYS A 1 70 ? 13.133 26.359 -4.641 1 98.12 70 LYS A N 1
ATOM 514 C CA . LYS A 1 70 ? 11.906 26.188 -5.422 1 98.12 70 LYS A CA 1
ATOM 515 C C . LYS A 1 70 ? 11.938 24.906 -6.234 1 98.12 70 LYS A C 1
ATOM 517 O O . LYS A 1 70 ? 12.938 24.609 -6.902 1 98.12 70 LYS A O 1
ATOM 522 N N . PHE A 1 71 ? 10.844 24.156 -6.203 1 98.62 71 PHE A N 1
ATOM 523 C CA . PHE A 1 71 ? 10.75 22.875 -6.879 1 98.62 71 PHE A CA 1
ATOM 524 C C . PHE A 1 71 ? 9.375 22.688 -7.512 1 98.62 71 PHE A C 1
ATOM 526 O O . PHE A 1 71 ? 8.406 23.328 -7.094 1 98.62 71 PHE A O 1
ATOM 533 N N . GLY A 1 72 ? 9.344 21.891 -8.555 1 98.25 72 GLY A N 1
ATOM 534 C CA . GLY A 1 72 ? 8.055 21.328 -8.93 1 98.25 72 GLY A CA 1
ATOM 535 C C . GLY A 1 72 ? 7.609 20.203 -8.008 1 98.25 72 GLY A C 1
ATOM 536 O O . GLY A 1 72 ? 8.43 19.562 -7.355 1 98.25 72 GLY A O 1
ATOM 537 N N . LEU A 1 73 ? 6.316 19.984 -7.977 1 98.38 73 LEU A N 1
ATOM 538 C CA . LEU A 1 73 ? 5.824 18.875 -7.148 1 98.38 73 LEU A CA 1
ATOM 539 C C . LEU A 1 73 ? 4.516 18.328 -7.703 1 98.38 73 LEU A C 1
ATOM 541 O O . LEU A 1 73 ? 3.578 19.078 -7.969 1 98.38 73 LEU A O 1
ATOM 545 N N . ARG A 1 74 ? 4.469 17.047 -7.93 1 98 74 ARG A N 1
ATOM 546 C CA . ARG A 1 74 ? 3.285 16.297 -8.367 1 98 74 ARG A CA 1
ATOM 547 C C . ARG A 1 74 ? 2.994 15.133 -7.43 1 98 74 ARG A C 1
ATOM 549 O O . ARG A 1 74 ? 3.908 14.578 -6.82 1 98 74 ARG A O 1
ATOM 556 N N . TRP A 1 75 ? 1.749 14.797 -7.285 1 97.19 75 TRP A N 1
ATOM 557 C CA . TRP A 1 75 ? 1.347 13.68 -6.441 1 97.19 75 TRP A CA 1
ATOM 558 C C . TRP A 1 75 ? 0.467 12.703 -7.215 1 97.19 75 TRP A C 1
ATOM 560 O O . TRP A 1 75 ? -0.382 13.117 -8.008 1 97.19 75 TRP A O 1
ATOM 570 N N . PHE A 1 76 ? 0.683 11.445 -6.914 1 96.75 76 PHE A N 1
ATOM 571 C CA . PHE A 1 76 ? -0.125 10.383 -7.504 1 96.75 76 PHE A CA 1
ATOM 572 C C . PHE A 1 76 ? -0.592 9.398 -6.434 1 96.75 76 PHE A C 1
ATOM 574 O O . PHE A 1 76 ? 0.205 8.945 -5.613 1 96.75 76 PHE A O 1
ATOM 581 N N . THR A 1 77 ? -1.907 9.148 -6.379 1 93.19 77 THR A N 1
ATOM 582 C CA . THR A 1 77 ? -2.404 7.953 -5.707 1 93.19 77 THR A CA 1
ATOM 583 C C . THR A 1 77 ? -2.168 6.715 -6.57 1 93.19 77 THR A C 1
ATOM 585 O O . THR A 1 77 ? -1.723 6.82 -7.711 1 93.19 77 THR A O 1
ATOM 588 N N . PRO A 1 78 ? -2.443 5.496 -6 1 92 78 PRO A N 1
ATOM 589 C CA . PRO A 1 78 ? -2.305 4.309 -6.844 1 92 78 PRO A CA 1
ATOM 590 C C . PRO A 1 78 ? -3.213 4.344 -8.07 1 92 78 PRO A C 1
ATOM 592 O O . PRO A 1 78 ? -2.982 3.615 -9.039 1 92 78 PRO A O 1
ATOM 595 N N . GLU A 1 79 ? -4.203 5.312 -8.109 1 89.38 79 GLU A N 1
ATOM 596 C CA . GLU A 1 79 ? -5.215 5.285 -9.164 1 89.38 79 GLU A CA 1
ATOM 597 C C . GLU A 1 79 ? -5.074 6.484 -10.094 1 89.38 79 GLU A C 1
ATOM 599 O O . GLU A 1 79 ? -5.426 6.406 -11.273 1 89.38 79 GLU A O 1
ATOM 604 N N . ALA A 1 80 ? -4.59 7.598 -9.508 1 91.88 80 ALA A N 1
ATOM 605 C CA . ALA A 1 80 ? -4.59 8.797 -10.344 1 91.88 80 ALA A CA 1
ATOM 606 C C . ALA A 1 80 ? -3.748 9.906 -9.711 1 91.88 80 ALA A C 1
A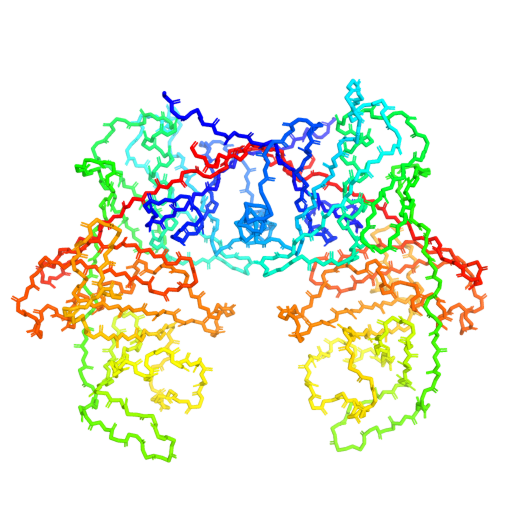TOM 608 O O . ALA A 1 80 ? -3.408 9.836 -8.531 1 91.88 80 ALA A O 1
ATOM 609 N N . GLU A 1 81 ? -3.471 10.938 -10.578 1 94.5 81 GLU A N 1
ATOM 610 C CA . GLU A 1 81 ? -2.85 12.156 -10.078 1 94.5 81 GLU A CA 1
ATOM 611 C C . GLU A 1 81 ? -3.854 13.008 -9.305 1 94.5 81 GLU A C 1
ATOM 613 O O . GLU A 1 81 ? -5.035 13.047 -9.648 1 94.5 81 GLU A O 1
ATOM 618 N N . VAL A 1 82 ? -3.395 13.641 -8.273 1 90.44 82 VAL A N 1
ATOM 619 C CA . VAL A 1 82 ? -4.246 14.555 -7.516 1 90.44 82 VAL A CA 1
ATOM 620 C C . VAL A 1 82 ? -3.637 15.953 -7.535 1 90.44 82 VAL A C 1
ATOM 622 O O . VAL A 1 82 ? -2.422 16.109 -7.676 1 90.44 82 VAL A O 1
ATOM 625 N N . SER A 1 83 ? -4.441 16.938 -7.391 1 88.88 83 SER A N 1
ATOM 626 C CA . SER A 1 83 ? -4.008 18.328 -7.562 1 88.88 83 SER A CA 1
ATOM 627 C C . SER A 1 83 ? -3.443 18.891 -6.266 1 88.88 83 SER A C 1
ATOM 629 O O . SER A 1 83 ? -2.713 19.891 -6.281 1 88.88 83 SER A O 1
ATOM 631 N N . LEU A 1 84 ? -3.789 18.312 -5.16 1 86.94 84 LEU A N 1
ATOM 632 C CA . LEU A 1 84 ? -3.355 18.812 -3.859 1 86.94 84 LEU A CA 1
ATOM 633 C C . LEU A 1 84 ? -3.221 17.656 -2.861 1 86.94 84 LEU A C 1
ATOM 635 O O . LEU A 1 84 ? -4.102 16.812 -2.77 1 86.94 84 LEU A O 1
ATOM 639 N N . CYS A 1 85 ? -2.121 17.703 -2.176 1 90.75 85 CYS A N 1
ATOM 640 C CA . CYS A 1 85 ? -1.892 16.734 -1.11 1 90.75 85 CYS A CA 1
ATOM 641 C C . CYS A 1 85 ? -0.999 17.312 -0.023 1 90.75 85 CYS A C 1
ATOM 643 O O . CYS A 1 85 ? 0.196 17.531 -0.239 1 90.75 85 CYS A O 1
ATOM 645 N N . GLY A 1 86 ? -1.513 17.516 1.141 1 91.12 86 GLY A N 1
ATOM 646 C CA . GLY A 1 86 ? -0.794 18.156 2.227 1 91.12 86 GLY A CA 1
ATOM 647 C C . GLY A 1 86 ? 0.264 17.266 2.854 1 91.12 86 GLY A C 1
ATOM 648 O O . GLY A 1 86 ? 1.439 17.641 2.908 1 91.12 86 GLY A O 1
ATOM 649 N N . HIS A 1 87 ? -0.078 16.062 3.186 1 94.44 87 HIS A N 1
ATOM 650 C CA . HIS A 1 87 ? 0.849 15.219 3.93 1 94.44 87 HIS A CA 1
ATOM 651 C C . HIS A 1 87 ? 2.055 14.836 3.078 1 94.44 87 HIS A C 1
ATOM 653 O O . HIS A 1 87 ? 3.186 14.82 3.57 1 94.44 87 HIS A O 1
ATOM 659 N N . ALA A 1 88 ? 1.881 14.555 1.826 1 96.81 88 ALA A N 1
ATOM 660 C CA . ALA A 1 88 ? 2.998 14.188 0.959 1 96.81 88 ALA A CA 1
ATOM 661 C C . ALA A 1 88 ? 3.889 15.398 0.672 1 96.81 88 ALA A C 1
ATOM 663 O O . ALA A 1 88 ? 5.07 15.242 0.362 1 96.81 88 ALA A O 1
ATOM 664 N N . THR A 1 89 ? 3.256 16.594 0.718 1 96.69 89 THR A N 1
ATOM 665 C CA . THR A 1 89 ? 4.059 17.812 0.619 1 96.69 89 THR A CA 1
ATOM 666 C C . THR A 1 89 ? 4.992 17.953 1.82 1 96.69 89 THR A C 1
ATOM 668 O O . THR A 1 89 ? 6.184 18.219 1.662 1 96.69 89 THR A O 1
ATOM 671 N N . LEU A 1 90 ? 4.441 17.719 2.934 1 96.38 90 LEU A N 1
ATOM 672 C CA . LEU A 1 90 ? 5.242 17.766 4.152 1 96.38 90 LEU A CA 1
ATOM 673 C C . LEU A 1 90 ? 6.34 16.703 4.129 1 96.38 90 LEU A C 1
ATOM 675 O O . LEU A 1 90 ? 7.484 16.984 4.488 1 96.38 90 LEU A O 1
ATOM 679 N N . ALA A 1 91 ? 6.012 15.539 3.744 1 97.69 91 ALA A N 1
ATOM 680 C CA . ALA A 1 91 ? 6.98 14.453 3.607 1 97.69 91 ALA A CA 1
ATOM 681 C C . ALA A 1 91 ? 8.117 14.844 2.668 1 97.69 91 ALA A C 1
ATOM 683 O O . ALA A 1 91 ? 9.289 14.617 2.973 1 97.69 91 ALA A O 1
ATOM 684 N N . THR A 1 92 ? 7.754 15.43 1.551 1 98.44 92 THR A N 1
ATOM 685 C CA . THR A 1 92 ? 8.727 15.867 0.558 1 98.44 92 THR A CA 1
ATOM 686 C C . THR A 1 92 ? 9.68 16.906 1.153 1 98.44 92 THR A C 1
ATOM 688 O O . THR A 1 92 ? 10.898 16.797 0.998 1 98.44 92 THR A O 1
ATOM 691 N N . ALA A 1 93 ? 9.102 17.859 1.816 1 98 93 ALA A N 1
ATOM 692 C CA . ALA A 1 93 ? 9.93 18.891 2.441 1 98 93 ALA A CA 1
ATOM 693 C C . ALA A 1 93 ? 10.906 18.281 3.439 1 98 93 ALA A C 1
ATOM 695 O O . ALA A 1 93 ? 12.07 18.688 3.496 1 98 93 ALA A O 1
ATOM 696 N N . SER A 1 94 ? 10.453 17.359 4.168 1 97.19 94 SER A N 1
ATOM 697 C CA . SER A 1 94 ? 11.305 16.703 5.152 1 97.19 94 SER A CA 1
ATOM 698 C C . SER A 1 94 ? 12.516 16.062 4.484 1 97.19 94 SER A C 1
ATOM 700 O O . SER A 1 94 ? 13.641 16.156 4.988 1 97.19 94 SER A O 1
ATOM 702 N N . ILE A 1 95 ? 12.328 15.359 3.395 1 98.06 95 ILE A N 1
ATOM 703 C CA . ILE A 1 95 ? 13.414 14.711 2.672 1 98.06 95 ILE A CA 1
ATOM 704 C C . ILE A 1 95 ? 14.398 15.766 2.164 1 98.06 95 ILE A C 1
ATOM 706 O O . ILE A 1 95 ? 15.617 15.602 2.293 1 98.06 95 ILE A O 1
ATOM 710 N N . ILE A 1 96 ? 13.859 16.844 1.614 1 98.12 96 ILE A N 1
ATOM 711 C CA . ILE A 1 96 ? 14.719 17.875 1.048 1 98.12 96 ILE A CA 1
ATOM 712 C C . ILE A 1 96 ? 15.539 18.531 2.156 1 98.12 96 ILE A C 1
ATOM 714 O O . ILE A 1 96 ? 16.75 18.688 2.033 1 98.12 96 ILE A O 1
ATOM 718 N N . PHE A 1 97 ? 14.914 18.875 3.248 1 97.06 97 PHE A N 1
ATOM 719 C CA . PHE A 1 97 ? 15.594 19.531 4.352 1 97.06 97 PHE A CA 1
ATOM 720 C C . PHE A 1 97 ? 16.609 18.594 5.004 1 97.06 97 PHE A C 1
ATOM 722 O O . PHE A 1 97 ? 17.766 18.969 5.195 1 97.06 97 PHE A O 1
ATOM 729 N N . ASN A 1 98 ? 16.234 17.406 5.312 1 95 98 ASN A N 1
ATOM 730 C CA . ASN A 1 98 ? 17 16.562 6.23 1 95 98 ASN A CA 1
ATOM 731 C C . ASN A 1 98 ? 17.891 15.586 5.477 1 95 98 ASN A C 1
ATOM 733 O O . ASN A 1 98 ? 19.047 15.391 5.844 1 95 98 ASN A O 1
ATOM 737 N N . LYS A 1 99 ? 17.391 14.938 4.496 1 95.62 99 LYS A N 1
ATOM 738 C CA . LYS A 1 99 ? 18.172 13.945 3.773 1 95.62 99 LYS A CA 1
ATOM 739 C C . LYS A 1 99 ? 19.141 14.609 2.803 1 95.62 99 LYS A C 1
ATOM 741 O O . LYS A 1 99 ? 20.312 14.234 2.734 1 95.62 99 LYS A O 1
ATOM 746 N N . PHE A 1 100 ? 18.641 15.641 2.104 1 97.56 100 PHE A N 1
ATOM 747 C CA . PHE A 1 100 ? 19.484 16.297 1.112 1 97.56 100 PHE A CA 1
ATOM 748 C C . PHE A 1 100 ? 20.281 17.438 1.741 1 97.56 100 PHE A C 1
ATOM 750 O O . PHE A 1 100 ? 21.172 18 1.106 1 97.56 100 PHE A O 1
ATOM 757 N N . GLY A 1 101 ? 19.891 17.797 2.947 1 96.69 101 GLY A N 1
ATOM 758 C CA . GLY A 1 101 ? 20.656 18.812 3.676 1 96.69 101 GLY A CA 1
ATOM 759 C C . GLY A 1 101 ? 20.406 20.219 3.17 1 96.69 101 GLY A C 1
ATOM 760 O O . GLY A 1 101 ? 21.328 21.031 3.146 1 96.69 101 GLY A O 1
ATOM 761 N N . ASN A 1 102 ? 19.234 20.453 2.633 1 97.31 102 ASN A N 1
ATOM 762 C CA . ASN A 1 102 ? 18.875 21.781 2.152 1 97.31 102 ASN A CA 1
ATOM 763 C C . ASN A 1 102 ? 18.812 22.797 3.295 1 97.31 102 ASN A C 1
ATOM 765 O O . ASN A 1 102 ? 18.141 22.562 4.301 1 97.31 102 ASN A O 1
ATOM 769 N N . LEU A 1 103 ? 19.406 23.938 3.152 1 94.94 103 LEU A N 1
ATOM 770 C CA . LEU A 1 103 ? 19.578 24.875 4.266 1 94.94 103 LEU A CA 1
ATOM 771 C C . LEU A 1 103 ? 18.562 26 4.18 1 94.94 103 LEU A C 1
ATOM 773 O O . LEU A 1 103 ? 18.516 26.875 5.059 1 94.94 103 LEU A O 1
ATOM 777 N N . SER A 1 104 ? 17.766 26.016 3.127 1 95.56 104 SER A N 1
ATOM 778 C CA . SER A 1 104 ? 16.734 27.062 3.004 1 95.56 104 SER A CA 1
ATOM 779 C C . SER A 1 104 ? 15.828 27.078 4.227 1 95.56 104 SER A C 1
ATOM 781 O O . SER A 1 104 ? 15.609 26.047 4.863 1 95.56 104 SER A O 1
ATOM 783 N N . GLU A 1 105 ? 15.352 28.25 4.539 1 94.88 105 GLU A N 1
ATOM 784 C CA . GLU A 1 105 ? 14.383 28.375 5.629 1 94.88 105 GLU A CA 1
ATOM 785 C C . GLU A 1 105 ? 12.992 27.938 5.188 1 94.88 105 GLU A C 1
ATOM 787 O O . GLU A 1 105 ? 12.195 27.469 6.008 1 94.88 105 GLU A O 1
ATOM 792 N N . ARG A 1 106 ? 12.789 28.172 3.916 1 96.25 106 ARG A N 1
ATOM 793 C CA . ARG A 1 106 ? 11.492 27.844 3.334 1 96.25 106 ARG A CA 1
ATOM 794 C C . ARG A 1 106 ? 11.656 27.25 1.936 1 96.25 106 ARG A C 1
ATOM 796 O O . ARG A 1 106 ? 12.531 27.672 1.178 1 96.25 106 ARG A O 1
ATOM 803 N N . LEU A 1 107 ? 10.734 26.328 1.641 1 97.56 107 LEU A N 1
ATOM 804 C CA . LEU A 1 107 ? 10.656 25.75 0.306 1 97.56 107 LEU A CA 1
ATOM 805 C C . LEU A 1 107 ? 9.352 26.141 -0.382 1 97.56 107 LEU A C 1
ATOM 807 O O . LEU A 1 107 ? 8.297 26.188 0.257 1 97.56 107 LEU A O 1
ATOM 811 N N . THR A 1 108 ? 9.461 26.438 -1.656 1 97.62 108 THR A N 1
ATOM 812 C CA . THR A 1 108 ? 8.289 26.672 -2.494 1 97.62 108 THR A CA 1
ATOM 813 C C . THR A 1 108 ? 8.094 25.531 -3.484 1 97.62 108 THR A C 1
ATOM 815 O O . THR A 1 108 ? 9.016 25.172 -4.223 1 97.62 108 THR A O 1
ATOM 818 N N . PHE A 1 109 ? 6.906 24.984 -3.49 1 97.56 109 PHE A N 1
ATOM 819 C CA . PHE A 1 109 ? 6.562 23.938 -4.445 1 97.56 109 PHE A CA 1
ATOM 820 C C . PHE A 1 109 ? 5.543 24.438 -5.461 1 97.56 109 PHE A C 1
ATOM 822 O O . PHE A 1 109 ? 4.441 24.859 -5.086 1 97.56 109 PHE A O 1
ATOM 829 N N . GLU A 1 110 ? 5.902 24.391 -6.727 1 97.31 110 GLU A N 1
ATOM 830 C CA . GLU A 1 110 ? 4.953 24.672 -7.801 1 97.31 110 GLU A CA 1
ATOM 831 C C . GLU A 1 110 ? 4.082 23.453 -8.094 1 97.31 110 GLU A C 1
ATOM 833 O O . GLU A 1 110 ? 4.594 22.391 -8.453 1 97.31 110 GLU A O 1
ATOM 838 N N . THR A 1 111 ? 2.773 23.641 -7.953 1 95.44 111 THR A N 1
ATOM 839 C CA . THR A 1 111 ? 1.856 22.516 -8.133 1 95.44 111 THR A CA 1
ATOM 840 C C . THR A 1 111 ? 0.688 22.906 -9.031 1 95.44 111 THR A C 1
ATOM 842 O O . THR A 1 111 ? 0.601 24.062 -9.477 1 95.44 111 THR A O 1
ATOM 845 N N . LEU A 1 112 ? -0.195 21.922 -9.344 1 91.06 112 LEU A N 1
ATOM 846 C CA . LEU A 1 112 ? -1.392 22.172 -10.141 1 91.06 112 LEU A CA 1
ATOM 847 C C . LEU A 1 112 ? -2.35 23.109 -9.398 1 91.06 112 LEU A C 1
ATOM 849 O O . LEU A 1 112 ? -3.166 23.781 -10.023 1 91.06 112 LEU A O 1
ATOM 853 N N . SER A 1 113 ? -2.248 23.172 -8.109 1 86.62 113 SER A N 1
ATOM 854 C CA . SER A 1 113 ? -3.15 23.984 -7.301 1 86.62 113 SER A CA 1
ATOM 855 C C . SER A 1 113 ? -2.479 25.281 -6.859 1 86.62 113 SER A C 1
ATOM 857 O O . SER A 1 113 ? -2.963 25.969 -5.949 1 86.62 113 SER A O 1
ATOM 859 N N . GLY A 1 114 ? -1.366 25.641 -7.48 1 90.81 114 GLY A N 1
ATOM 860 C CA . GLY A 1 114 ? -0.626 26.828 -7.102 1 90.81 114 GLY A CA 1
ATOM 861 C C . GLY A 1 114 ? 0.582 26.531 -6.234 1 90.81 114 GLY A C 1
ATOM 862 O O . GLY A 1 114 ? 0.928 25.375 -6.02 1 90.81 114 GLY A O 1
ATOM 863 N N . ASP A 1 115 ? 1.213 27.578 -5.711 1 93.94 115 ASP A N 1
ATOM 864 C CA . ASP A 1 115 ? 2.42 27.438 -4.902 1 93.94 115 ASP A CA 1
ATOM 865 C C . ASP A 1 115 ? 2.078 27.031 -3.471 1 93.94 115 ASP A C 1
ATOM 867 O O . ASP A 1 115 ? 1.176 27.594 -2.855 1 93.94 115 ASP A O 1
ATOM 871 N N . LEU A 1 116 ? 2.734 26.047 -3.016 1 92.44 116 LEU A N 1
ATOM 872 C CA . LEU A 1 116 ? 2.668 25.641 -1.613 1 92.44 116 LEU A CA 1
ATOM 873 C C . LEU A 1 116 ? 3.984 25.938 -0.901 1 92.44 116 LEU A C 1
ATOM 875 O O . LEU A 1 116 ? 5.059 25.719 -1.46 1 92.44 116 LEU A O 1
ATOM 879 N N . LEU A 1 117 ? 3.861 26.453 0.295 1 94.44 117 LEU A N 1
ATOM 880 C CA . LEU A 1 117 ? 5.047 26.812 1.064 1 94.44 117 LEU A CA 1
ATOM 881 C C . LEU A 1 117 ? 5.176 25.938 2.307 1 94.44 117 LEU A C 1
ATOM 883 O O . LEU A 1 117 ? 4.191 25.703 3.008 1 94.44 117 LEU A O 1
ATOM 887 N N . VAL A 1 118 ? 6.348 25.422 2.479 1 96.31 118 VAL A N 1
ATOM 888 C CA . VAL A 1 118 ? 6.672 24.672 3.693 1 96.31 118 VAL A CA 1
ATOM 889 C C . VAL A 1 118 ? 7.938 25.25 4.324 1 96.31 118 VAL A C 1
ATOM 891 O O . VAL A 1 118 ? 8.969 25.391 3.654 1 96.31 118 VAL A O 1
ATOM 894 N N . GLY A 1 119 ? 7.887 25.547 5.547 1 96.12 119 GLY A N 1
ATOM 895 C CA . GLY A 1 119 ? 9.023 26.094 6.266 1 96.12 119 GLY A CA 1
ATOM 896 C C . GLY A 1 119 ? 9.484 25.219 7.41 1 96.12 119 GLY A C 1
ATOM 897 O O . GLY A 1 119 ? 8.781 24.297 7.809 1 96.12 119 GLY A O 1
ATOM 898 N N . ARG A 1 120 ? 10.703 25.516 7.82 1 92.19 120 ARG A N 1
ATOM 899 C CA . ARG A 1 120 ? 11.211 24.922 9.047 1 92.19 120 ARG A CA 1
ATOM 900 C C . ARG A 1 120 ? 10.719 25.672 10.273 1 92.19 120 ARG A C 1
ATOM 902 O O . ARG A 1 120 ? 10.562 26.891 10.242 1 92.19 120 ARG A O 1
ATOM 909 N N . ASN A 1 121 ? 10.43 24.906 11.188 1 87 121 ASN A N 1
ATOM 910 C CA . ASN A 1 121 ? 10.078 25.484 12.477 1 87 121 ASN A CA 1
ATOM 911 C C . ASN A 1 121 ? 10.891 24.859 13.609 1 87 121 ASN A C 1
ATOM 913 O O . ASN A 1 121 ? 11.797 24.062 13.367 1 87 121 ASN A O 1
ATOM 917 N N . ASP A 1 122 ? 10.68 25.266 14.805 1 77.88 122 ASP A N 1
ATOM 918 C CA . ASP A 1 122 ? 11.477 24.844 15.945 1 77.88 122 ASP A CA 1
ATOM 919 C C . ASP A 1 122 ? 11.406 23.328 16.125 1 77.88 122 ASP A C 1
ATOM 921 O O . ASP A 1 122 ? 10.352 22.719 15.93 1 77.88 122 ASP A O 1
ATOM 925 N N . GLY A 1 123 ? 12.5 22.797 16.547 1 74.44 123 GLY A N 1
ATOM 926 C CA . GLY A 1 123 ? 12.57 21.422 17.031 1 74.44 123 GLY A CA 1
ATOM 927 C C . GLY A 1 123 ? 12.203 20.406 15.961 1 74.44 123 GLY A C 1
ATOM 928 O O . GLY A 1 123 ? 11.5 19.422 16.25 1 74.44 123 GLY A O 1
ATOM 929 N N . SER A 1 124 ? 12.391 20.453 14.75 1 84.94 124 SER A N 1
ATOM 930 C CA . SER A 1 124 ? 12.203 19.469 13.688 1 84.94 124 SER A CA 1
ATOM 931 C C . SER A 1 124 ? 10.797 19.547 13.094 1 84.94 124 SER A C 1
ATOM 933 O O . SER A 1 124 ? 10.414 18.719 12.266 1 84.94 124 SER A O 1
ATOM 935 N N . MET A 1 125 ? 10.102 20.516 13.539 1 92.56 125 MET A N 1
ATOM 936 C CA . MET A 1 125 ? 8.75 20.688 13.016 1 92.56 125 MET A CA 1
ATOM 937 C C . MET A 1 125 ? 8.773 21.375 11.656 1 92.56 125 MET A C 1
ATOM 939 O O . MET A 1 125 ? 9.594 22.266 11.43 1 92.56 125 MET A O 1
ATOM 943 N N . LEU A 1 126 ? 7.879 20.891 10.859 1 96.38 126 LEU A N 1
ATOM 944 C CA . LEU A 1 126 ? 7.629 21.547 9.586 1 96.38 126 LEU A CA 1
ATOM 945 C C . LEU A 1 126 ? 6.305 22.312 9.617 1 96.38 126 LEU A C 1
ATOM 947 O O . LEU A 1 126 ? 5.375 21.922 10.328 1 96.38 126 LEU A O 1
ATOM 951 N N . GLU A 1 127 ? 6.293 23.391 8.891 1 96.06 127 GLU A N 1
ATOM 952 C CA . GLU A 1 127 ? 5.129 24.281 8.883 1 96.06 127 GLU A CA 1
ATOM 953 C C . GLU A 1 127 ? 4.578 24.453 7.473 1 96.06 127 GLU A C 1
ATOM 955 O O . GLU A 1 127 ? 5.328 24.75 6.539 1 96.06 127 GLU A O 1
ATOM 960 N N . MET A 1 128 ? 3.342 24.25 7.375 1 94.38 128 MET A N 1
ATOM 961 C CA . MET A 1 128 ? 2.629 24.547 6.137 1 94.38 128 MET A CA 1
ATOM 962 C C . MET A 1 128 ? 1.581 25.641 6.363 1 94.38 128 MET A C 1
ATOM 964 O O . MET A 1 128 ? 0.889 25.641 7.383 1 94.38 128 MET A O 1
ATOM 968 N N . ASN A 1 129 ? 1.489 26.516 5.406 1 90.62 129 ASN A N 1
ATOM 969 C CA . ASN A 1 129 ? 0.519 27.609 5.449 1 90.62 129 ASN A CA 1
ATOM 970 C C . ASN A 1 129 ? -0.547 27.453 4.367 1 90.62 129 ASN A C 1
ATOM 972 O O . ASN A 1 129 ? -0.239 27.5 3.176 1 90.62 129 ASN A O 1
ATOM 976 N N . ILE A 1 130 ? -1.747 27.266 4.793 1 88.31 130 ILE A N 1
ATOM 977 C CA . ILE A 1 130 ? -2.83 26.938 3.871 1 88.31 130 ILE A CA 1
ATOM 978 C C . ILE A 1 130 ? -4.023 27.859 4.121 1 88.31 130 ILE A C 1
ATOM 980 O O . ILE A 1 130 ? -4.309 28.219 5.27 1 88.31 130 ILE A O 1
ATOM 984 N N . PRO A 1 131 ? -4.703 28.234 2.986 1 88.38 131 PRO A N 1
ATOM 985 C CA . PRO A 1 131 ? -5.918 29.047 3.184 1 88.38 131 PRO A CA 1
ATOM 986 C C . PRO A 1 131 ? -6.949 28.328 4.062 1 88.38 131 PRO A C 1
ATOM 988 O O . PRO A 1 131 ? -7.105 27.109 3.98 1 88.38 131 PRO A O 1
ATOM 991 N N . THR A 1 132 ? -7.672 29.109 4.77 1 92.38 132 THR A N 1
ATOM 992 C CA . THR A 1 132 ? -8.68 28.594 5.684 1 92.38 132 THR A CA 1
ATOM 993 C C . THR A 1 132 ? -9.836 27.969 4.914 1 92.38 132 THR A C 1
ATOM 995 O O . THR A 1 132 ? -10.289 28.516 3.904 1 92.38 132 THR A O 1
ATOM 998 N N . GLY A 1 133 ? -10.266 26.797 5.398 1 91.56 133 GLY A N 1
ATOM 999 C CA . GLY A 1 133 ? -11.531 26.219 4.953 1 91.56 133 GLY A CA 1
ATOM 1000 C C . GLY A 1 133 ? -12.719 26.688 5.777 1 91.56 133 GLY A C 1
ATOM 1001 O O . GLY A 1 133 ? -13.078 26.062 6.773 1 91.56 133 GLY A O 1
ATOM 1002 N N . VAL A 1 134 ? -13.344 27.641 5.273 1 91.44 134 VAL A N 1
ATOM 1003 C CA . VAL A 1 134 ? -14.438 28.266 6.012 1 91.44 134 VAL A CA 1
ATOM 1004 C C . VAL A 1 134 ? -15.602 27.281 6.137 1 91.44 134 VAL A C 1
ATOM 1006 O O . VAL A 1 134 ? -15.93 26.578 5.18 1 91.44 134 VAL A O 1
ATOM 1009 N N . THR A 1 135 ? -16.109 27.203 7.328 1 89.19 135 THR A N 1
ATOM 1010 C CA . THR A 1 135 ? -17.219 26.297 7.605 1 89.19 135 THR A CA 1
ATOM 1011 C C . THR A 1 135 ? -18.516 27.094 7.75 1 89.19 135 THR A C 1
ATOM 1013 O O . THR A 1 135 ? -18.531 28.188 8.289 1 89.19 135 THR A O 1
ATOM 1016 N N . GLU A 1 136 ? -19.531 26.453 7.266 1 83.06 136 GLU A N 1
ATOM 1017 C CA . GLU A 1 136 ? -20.891 26.984 7.402 1 83.06 136 GLU A CA 1
ATOM 1018 C C . GLU A 1 136 ? -21.812 25.984 8.078 1 83.06 136 GLU A C 1
ATOM 1020 O O . GLU A 1 136 ? -21.984 24.875 7.59 1 83.06 136 GLU A O 1
ATOM 1025 N N . PRO A 1 137 ? -22.328 26.406 9.172 1 78.25 137 PRO A N 1
ATOM 1026 C CA . PRO A 1 137 ? -23.25 25.484 9.859 1 78.25 137 PRO A CA 1
ATOM 1027 C C . PRO A 1 137 ? -24.5 25.172 9.039 1 78.25 137 PRO A C 1
ATOM 1029 O O . PRO A 1 137 ? -25.031 26.047 8.352 1 78.25 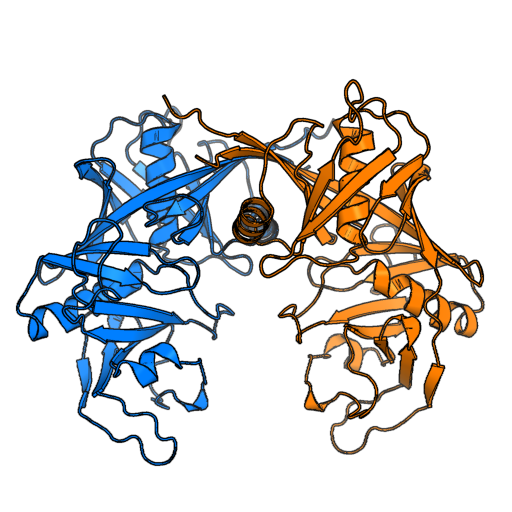137 PRO A O 1
ATOM 1032 N N . GLN A 1 138 ? -24.844 23.938 8.945 1 69.75 138 GLN A N 1
ATOM 1033 C CA . GLN A 1 138 ? -26.094 23.531 8.297 1 69.75 138 GLN A CA 1
ATOM 1034 C C . GLN A 1 138 ? -27.141 23.141 9.328 1 69.75 138 GLN A C 1
ATOM 1036 O O . GLN A 1 138 ? -28.297 23.562 9.234 1 69.75 138 GLN A O 1
ATOM 1041 N N . VAL A 1 139 ? -26.906 22.156 10.078 1 61.22 139 VAL A N 1
ATOM 1042 C CA . VAL A 1 139 ? -27.812 21.672 11.117 1 61.22 139 VAL A CA 1
ATOM 1043 C C . VAL A 1 139 ? -27.109 21.672 12.469 1 61.22 139 VAL A C 1
ATOM 1045 O O . VAL A 1 139 ? -25.938 21.281 12.562 1 61.22 139 VAL A O 1
ATOM 1048 N N . THR A 1 140 ? -27.797 22.438 13.359 1 56.94 140 THR A N 1
ATOM 1049 C CA . THR A 1 140 ? -27.391 22.391 14.758 1 56.94 140 THR A CA 1
ATOM 1050 C C . THR A 1 140 ? -28.25 21.406 15.547 1 56.94 140 THR A C 1
ATOM 1052 O O . THR A 1 140 ? -29.469 21.406 15.414 1 56.94 140 THR A O 1
ATOM 1055 N N . LYS A 1 141 ? -27.703 20.562 16.375 1 56.88 141 LYS A N 1
ATOM 1056 C CA . LYS A 1 141 ? -28.297 19.609 17.297 1 56.88 141 LYS A CA 1
ATOM 1057 C C . LYS A 1 141 ? -29.453 18.844 16.625 1 56.88 141 LYS A C 1
ATOM 1059 O O . LYS A 1 141 ? -30.453 19.438 16.219 1 56.88 141 LYS A O 1
ATOM 1064 N N . THR A 1 142 ? -29.156 17.969 15.648 1 50.97 142 THR A N 1
ATOM 1065 C CA . THR A 1 142 ? -30.281 17.203 15.141 1 50.97 142 THR A CA 1
ATOM 1066 C C . THR A 1 142 ? -30.172 15.734 15.547 1 50.97 142 THR A C 1
ATOM 1068 O O . THR A 1 142 ? -29.078 15.148 15.492 1 50.97 142 THR A O 1
ATOM 1071 N N . LYS A 1 143 ? -31.156 15.352 16.562 1 45.59 143 LYS A N 1
ATOM 1072 C CA . LYS A 1 143 ? -31.359 13.914 16.703 1 45.59 143 LYS A CA 1
ATOM 1073 C C . LYS A 1 143 ? -31.625 13.258 15.359 1 45.59 143 LYS A C 1
ATOM 1075 O O . LYS A 1 143 ? -32.594 13.625 14.664 1 45.59 143 LYS A O 1
ATOM 1080 N N . VAL A 1 144 ? -30.688 13.102 14.617 1 42.91 144 VAL A N 1
ATOM 1081 C CA . VAL A 1 144 ? -31.062 12.391 13.398 1 42.91 144 VAL A CA 1
ATOM 1082 C C . VAL A 1 144 ? -31.844 11.125 13.766 1 42.91 144 VAL A C 1
ATOM 1084 O O . VAL A 1 144 ? -31.391 10.328 14.586 1 42.91 144 VAL A O 1
ATOM 1087 N N . THR A 1 145 ? -33.156 11.195 13.445 1 35.69 145 THR A N 1
ATOM 1088 C CA . THR A 1 145 ? -34.219 10.258 13.844 1 35.69 145 THR A CA 1
ATOM 1089 C C . THR A 1 145 ? -33.656 8.844 13.969 1 35.69 145 THR A C 1
ATOM 1091 O O . THR A 1 145 ? -33.812 8.195 15 1 35.69 145 THR A O 1
ATOM 1094 N N . ARG A 1 146 ? -33.969 8.047 12.859 1 39.72 146 ARG A N 1
ATOM 1095 C CA . ARG A 1 146 ? -34.156 6.609 13.016 1 39.72 146 ARG A CA 1
ATOM 1096 C C . ARG A 1 146 ? -32.906 5.965 13.633 1 39.72 146 ARG A C 1
ATOM 1098 O O . ARG A 1 146 ? -32.969 4.828 14.102 1 39.72 146 ARG A O 1
ATOM 1105 N N . PHE A 1 147 ? -31.656 6.152 13.109 1 41.56 147 PHE A N 1
ATOM 1106 C CA . PHE A 1 147 ? -30.516 5.48 13.711 1 41.56 147 PHE A CA 1
ATOM 1107 C C . PHE A 1 147 ? -29.906 6.332 14.82 1 41.56 147 PHE A C 1
ATOM 1109 O O . PHE A 1 147 ? -29.859 7.559 14.711 1 41.56 147 PHE A O 1
ATOM 1116 N N . LEU A 1 148 ? -29.984 5.988 16.094 1 48.5 148 LEU A N 1
ATOM 1117 C CA . LEU A 1 148 ? -29.5 6.387 17.406 1 48.5 148 LEU A CA 1
ATOM 1118 C C . LEU A 1 148 ? -28.172 7.117 17.312 1 48.5 148 LEU A C 1
ATOM 1120 O O . LEU A 1 148 ? -27.484 7.305 18.312 1 48.5 148 LEU A O 1
ATOM 1124 N N . ILE A 1 149 ? -27.875 7.578 16.203 1 54.19 149 ILE A N 1
ATOM 1125 C CA . ILE A 1 149 ? -26.594 8.25 16.188 1 54.19 149 ILE A CA 1
ATOM 1126 C C . ILE A 1 149 ? -26.781 9.734 16.484 1 54.19 149 ILE A C 1
ATOM 1128 O O . ILE A 1 149 ? -27.484 10.438 15.766 1 54.19 149 ILE A O 1
ATOM 1132 N N . ARG A 1 150 ? -26.484 10.195 17.75 1 64.44 150 ARG A N 1
ATOM 1133 C CA . ARG A 1 150 ? -26.531 11.578 18.203 1 64.44 150 ARG A CA 1
ATOM 1134 C C . ARG A 1 150 ? -25.406 12.398 17.609 1 64.44 150 ARG A C 1
ATOM 1136 O O . ARG A 1 150 ? -24.234 12.109 17.828 1 64.44 150 ARG A O 1
ATOM 1143 N N . ILE A 1 151 ? -25.906 13.297 16.578 1 66.69 151 ILE A N 1
ATOM 1144 C CA . ILE A 1 151 ? -24.938 14.242 16.016 1 66.69 151 ILE A CA 1
ATOM 1145 C C . ILE A 1 151 ? -25.062 15.586 16.734 1 66.69 151 ILE A C 1
ATOM 1147 O O . ILE A 1 151 ? -26.172 16.094 16.953 1 66.69 151 ILE A O 1
ATOM 1151 N N . ILE A 1 152 ? -23.969 16.141 17.203 1 70.81 152 ILE A N 1
ATOM 1152 C CA . ILE A 1 152 ? -23.953 17.453 17.844 1 70.81 152 ILE A CA 1
ATOM 1153 C C . ILE A 1 152 ? -24.094 18.547 16.781 1 70.81 152 ILE A C 1
ATOM 1155 O O . ILE A 1 152 ? -24.875 19.469 16.953 1 70.81 152 ILE A O 1
ATOM 1159 N N . SER A 1 153 ? -23.391 18.375 15.648 1 75.06 153 SER A N 1
ATOM 1160 C CA . SER A 1 153 ? -23.484 19.344 14.57 1 75.06 153 SER A CA 1
ATOM 1161 C C . SER A 1 153 ? -22.984 18.766 13.25 1 75.06 153 SER A C 1
ATOM 1163 O O . SER A 1 153 ? -22.156 17.859 13.242 1 75.06 153 SER A O 1
ATOM 1165 N N . LEU A 1 154 ? -23.578 19.25 12.227 1 73.44 154 LEU A N 1
ATOM 1166 C CA . LEU A 1 154 ? -23.141 19.031 10.852 1 73.44 154 LEU A CA 1
ATOM 1167 C C . LEU A 1 154 ? -22.812 20.344 10.156 1 73.44 154 LEU A C 1
ATOM 1169 O O . LEU A 1 154 ? -23.625 21.266 10.141 1 73.44 154 LEU A O 1
ATOM 1173 N N . THR A 1 155 ? -21.625 20.406 9.758 1 79.69 155 THR A N 1
ATOM 1174 C CA . THR A 1 155 ? -21.141 21.609 9.094 1 79.69 155 THR A CA 1
ATOM 1175 C C . THR A 1 155 ? -20.516 21.266 7.742 1 79.69 155 THR A C 1
ATOM 1177 O O . THR A 1 155 ? -19.906 20.203 7.586 1 79.69 155 THR A O 1
ATOM 1180 N N . LEU A 1 156 ? -20.719 22.219 6.809 1 76.12 156 LEU A N 1
ATOM 1181 C CA . LEU A 1 156 ? -20.141 22.047 5.477 1 76.12 156 LEU A CA 1
ATOM 1182 C C . LEU A 1 156 ? -19.031 23.062 5.23 1 76.12 156 LEU A C 1
ATOM 1184 O O . LEU A 1 156 ? -19.141 24.219 5.652 1 76.12 156 LEU A O 1
ATOM 1188 N N . SER A 1 157 ? -18.031 22.641 4.613 1 83.31 157 SER A N 1
ATOM 1189 C CA . SER A 1 157 ? -17.031 23.531 4.035 1 83.31 157 SER A CA 1
ATOM 1190 C C . SER A 1 157 ? -17.094 23.516 2.512 1 83.31 157 SER A C 1
ATOM 1192 O O . SER A 1 157 ? -16.594 22.609 1.871 1 83.31 157 SER A O 1
ATOM 1194 N N . ILE A 1 158 ? -17.562 24.578 1.966 1 74.94 158 ILE A N 1
ATOM 1195 C CA . ILE A 1 158 ? -17.828 24.641 0.532 1 74.94 158 ILE A CA 1
ATOM 1196 C C . ILE A 1 158 ? -16.516 24.766 -0.228 1 74.94 158 ILE A C 1
ATOM 1198 O O . ILE A 1 158 ? -16.281 24.047 -1.204 1 74.94 158 ILE A O 1
ATOM 1202 N N . PRO A 1 159 ? -15.633 25.656 0.29 1 75.19 159 PRO A N 1
ATOM 1203 C CA . PRO A 1 159 ? -14.391 25.812 -0.47 1 75.19 159 PRO A CA 1
ATOM 1204 C C . PRO A 1 159 ? -13.609 24.5 -0.591 1 75.19 159 PRO A C 1
ATOM 1206 O O . PRO A 1 159 ? -12.93 24.281 -1.596 1 75.19 159 PRO A O 1
ATOM 1209 N N . THR A 1 160 ? -13.758 23.625 0.378 1 75.94 160 THR A N 1
ATOM 1210 C CA . THR A 1 160 ? -12.984 22.391 0.372 1 75.94 160 THR A CA 1
ATOM 1211 C C . THR A 1 160 ? -13.859 21.219 -0.072 1 75.94 160 THR A C 1
ATOM 1213 O O . THR A 1 160 ? -13.352 20.141 -0.376 1 75.94 160 THR A O 1
ATOM 1216 N N . SER A 1 161 ? -15.141 21.422 -0.07 1 78.69 161 SER A N 1
ATOM 1217 C CA . SER A 1 161 ? -16.125 20.375 -0.329 1 78.69 161 SER A CA 1
ATOM 1218 C C . SER A 1 161 ? -16.062 19.281 0.734 1 78.69 161 SER A C 1
ATOM 1220 O O . SER A 1 161 ? -16.109 18.094 0.415 1 78.69 161 SER A O 1
ATOM 1222 N N . TYR A 1 162 ? -15.836 19.703 2.004 1 83.12 162 TYR A N 1
ATOM 1223 C CA . TYR A 1 162 ? -15.766 18.766 3.115 1 83.12 162 TYR A CA 1
ATOM 1224 C C . TYR A 1 162 ? -17.031 18.828 3.971 1 83.12 162 TYR A C 1
ATOM 1226 O O . TYR A 1 162 ? -17.641 19.891 4.094 1 83.12 162 TYR A O 1
ATOM 1234 N N . ILE A 1 163 ? -17.391 17.672 4.562 1 79.25 163 ILE A N 1
ATOM 1235 C CA . ILE A 1 163 ? -18.422 17.578 5.598 1 79.25 163 ILE A CA 1
ATOM 1236 C C . ILE A 1 163 ? -17.766 17.375 6.957 1 79.25 163 ILE A C 1
ATOM 1238 O O . ILE A 1 163 ? -16.859 16.531 7.098 1 79.25 163 ILE A O 1
ATOM 1242 N N . LEU A 1 164 ? -18.203 18.172 7.852 1 86.06 164 LEU A N 1
ATOM 1243 C CA . LEU A 1 164 ? -17.719 18.047 9.227 1 86.06 164 LEU A CA 1
ATOM 1244 C C . LEU A 1 164 ? -18.859 17.625 10.156 1 86.06 164 LEU A C 1
ATOM 1246 O O . LEU A 1 164 ? -19.875 18.312 10.266 1 86.06 164 LEU A O 1
ATOM 1250 N N . LEU A 1 165 ? -18.609 16.531 10.828 1 80.38 165 LEU A N 1
ATOM 1251 C CA . LEU A 1 165 ? -19.562 15.984 11.789 1 80.38 165 LEU A CA 1
ATOM 1252 C C . LEU A 1 165 ? -18.984 16.016 13.203 1 80.38 165 LEU A C 1
ATOM 1254 O O . LEU A 1 165 ? -17.906 15.469 13.445 1 80.38 165 LEU A O 1
ATOM 1258 N N . VAL A 1 166 ? -19.688 16.562 14.055 1 85.81 166 VAL A N 1
ATOM 1259 C CA . VAL A 1 166 ? -19.281 16.625 15.453 1 85.81 166 VAL A CA 1
ATOM 1260 C C . VAL A 1 166 ? -20.125 15.656 16.281 1 85.81 166 VAL A C 1
ATOM 1262 O O . VAL A 1 166 ? -21.359 15.711 16.25 1 85.81 166 VAL A O 1
ATOM 1265 N N . TYR A 1 167 ? -19.422 14.812 17.047 1 83.62 167 TYR A N 1
ATOM 1266 C CA . TYR A 1 167 ? -20.125 13.773 17.797 1 83.62 167 TYR A CA 1
ATOM 1267 C C . TYR A 1 167 ? -19.703 13.766 19.25 1 83.62 167 TYR A C 1
ATOM 1269 O O . TYR A 1 167 ? -18.766 14.461 19.641 1 83.62 167 TYR A O 1
ATOM 1277 N N . TYR A 1 168 ? -20.562 12.969 19.984 1 82.88 168 TYR A N 1
ATOM 1278 C CA . TYR A 1 168 ? -20.156 12.562 21.328 1 82.88 168 TYR A CA 1
ATOM 1279 C C . TYR A 1 168 ? -19.219 11.359 21.281 1 82.88 168 TYR A C 1
ATOM 1281 O O . TYR A 1 168 ? -19 10.773 20.219 1 82.88 168 TYR A O 1
ATOM 1289 N N . ARG A 1 169 ? -18.688 11.031 22.422 1 84.75 169 ARG A N 1
ATOM 1290 C CA . ARG A 1 169 ? -17.609 10.055 22.5 1 84.75 169 ARG A CA 1
ATOM 1291 C C . ARG A 1 169 ? -18.062 8.703 21.938 1 84.75 169 ARG A C 1
ATOM 1293 O O . ARG A 1 169 ? -17.359 8.117 21.094 1 84.75 169 ARG A O 1
ATOM 1300 N N . LYS A 1 170 ? -19.109 8.234 22.328 1 80.56 170 LYS A N 1
ATOM 1301 C CA . LYS A 1 170 ? -19.562 6.91 21.922 1 80.56 170 LYS A CA 1
ATOM 1302 C C . LYS A 1 170 ? -19.734 6.84 20.406 1 80.56 170 LYS A C 1
ATOM 1304 O O . LYS A 1 170 ? -19.281 5.891 19.766 1 80.56 170 LYS A O 1
ATOM 1309 N N . GLU A 1 171 ? -20.406 7.871 19.875 1 80.56 171 GLU A N 1
ATOM 1310 C CA . GLU A 1 171 ? -20.641 7.918 18.438 1 80.56 171 GLU A CA 1
ATOM 1311 C C . GLU A 1 171 ? -19.328 8.055 17.656 1 80.56 171 GLU A C 1
ATOM 1313 O O . GLU A 1 171 ? -19.172 7.473 16.578 1 80.56 171 GLU A O 1
ATOM 1318 N N . PHE A 1 172 ? -18.453 8.828 18.234 1 88.44 172 PHE A N 1
ATOM 1319 C CA . PHE A 1 172 ? -17.156 9.023 17.609 1 88.44 172 PHE A CA 1
ATOM 1320 C C . PHE A 1 172 ? -16.391 7.711 17.531 1 88.44 172 PHE A C 1
ATOM 1322 O O . PHE A 1 172 ? -15.852 7.359 16.484 1 88.44 172 PHE A O 1
ATOM 1329 N N . GLU A 1 173 ? -16.375 6.91 18.547 1 86.31 173 GLU A N 1
ATOM 1330 C CA . GLU A 1 173 ? -15.617 5.668 18.641 1 86.31 173 GLU A CA 1
ATOM 1331 C C . GLU A 1 173 ? -16.219 4.586 17.75 1 86.31 173 GLU A C 1
ATOM 1333 O O . GLU A 1 173 ? -15.5 3.779 17.156 1 86.31 173 GLU A O 1
ATOM 1338 N N . ASP A 1 174 ? -17.5 4.645 17.578 1 82.69 174 ASP A N 1
ATOM 1339 C CA . ASP A 1 174 ? -18.203 3.588 16.859 1 82.69 174 ASP A CA 1
ATOM 1340 C C . ASP A 1 174 ? -18.469 3.984 15.414 1 82.69 174 ASP A C 1
ATOM 1342 O O . ASP A 1 174 ? -19.078 3.227 14.656 1 82.69 174 ASP A O 1
ATOM 1346 N N . TRP A 1 175 ? -17.953 5.117 15.117 1 81.94 175 TRP A N 1
ATOM 1347 C CA . TRP A 1 175 ? -18.344 5.656 13.812 1 81.94 175 TRP A CA 1
ATOM 1348 C C . TRP A 1 175 ? -17.797 4.785 12.688 1 81.94 175 TRP A C 1
ATOM 1350 O O . TRP A 1 175 ? -16.656 4.344 12.727 1 81.94 175 TRP A O 1
ATOM 1360 N N . ARG A 1 176 ? -18.609 4.469 11.766 1 78.62 176 ARG A N 1
ATOM 1361 C CA . ARG A 1 176 ? -18.297 3.789 10.516 1 78.62 176 ARG A CA 1
ATOM 1362 C C . ARG A 1 176 ? -18.922 4.508 9.32 1 78.62 176 ARG A C 1
ATOM 1364 O O . ARG A 1 176 ? -20.047 5 9.406 1 78.62 176 ARG A O 1
ATOM 1371 N N . PHE A 1 177 ? -18.109 4.535 8.336 1 74.69 177 PHE A N 1
ATOM 1372 C CA . PHE A 1 177 ? -18.641 5.215 7.164 1 74.69 177 PHE A CA 1
ATOM 1373 C C . PHE A 1 177 ? -19.844 4.465 6.605 1 74.69 177 PHE A C 1
ATOM 1375 O O . PHE A 1 177 ? -19.797 3.248 6.414 1 74.69 177 PHE A O 1
ATOM 1382 N N . ASN A 1 178 ? -20.844 5.105 6.469 1 67.81 178 ASN A N 1
ATOM 1383 C CA . ASN A 1 178 ? -22.062 4.676 5.793 1 67.81 178 ASN A CA 1
ATOM 1384 C C . ASN A 1 178 ? -22.672 5.812 4.98 1 67.81 178 ASN A C 1
ATOM 1386 O O . ASN A 1 178 ? -23.094 6.828 5.543 1 67.81 178 ASN A O 1
ATOM 1390 N N . ILE A 1 179 ? -22.625 5.59 3.686 1 63.12 179 ILE A N 1
ATOM 1391 C CA . ILE A 1 179 ? -23.094 6.629 2.775 1 63.12 179 ILE A CA 1
ATOM 1392 C C . ILE A 1 179 ? -24.5 7.074 3.178 1 63.12 179 ILE A C 1
ATOM 1394 O O . ILE A 1 179 ? -24.875 8.234 2.973 1 63.12 179 ILE A O 1
ATOM 1398 N N . THR A 1 180 ? -25.203 6.09 3.668 1 61.38 180 THR A N 1
ATOM 1399 C CA . THR A 1 180 ? -26.594 6.379 4.016 1 61.38 180 THR A CA 1
ATOM 1400 C C . THR A 1 180 ? -26.672 7.391 5.152 1 61.38 180 THR A C 1
ATOM 1402 O O . THR A 1 180 ? -27.703 8.023 5.363 1 61.38 180 THR A O 1
ATOM 1405 N N . ASN A 1 181 ? -25.641 7.566 5.844 1 59.22 181 ASN A N 1
ATOM 1406 C CA . ASN A 1 181 ? -25.609 8.477 6.984 1 59.22 181 ASN A CA 1
ATOM 1407 C C . ASN A 1 181 ? -25.25 9.898 6.555 1 59.22 181 ASN A C 1
ATOM 1409 O O . ASN A 1 181 ? -25.297 10.828 7.363 1 59.22 181 ASN A O 1
ATOM 1413 N N . LEU A 1 182 ? -24.922 10.078 5.344 1 65.56 182 LEU A N 1
ATOM 1414 C CA . LEU A 1 182 ? -24.5 11.398 4.887 1 65.56 182 LEU A CA 1
ATOM 1415 C C . LEU A 1 182 ? -25.703 12.219 4.41 1 65.56 182 LEU A C 1
ATOM 1417 O O . LEU A 1 182 ? -26.656 11.664 3.867 1 65.56 182 LEU A O 1
ATOM 1421 N N . PRO A 1 183 ? -25.641 13.453 4.898 1 59.06 183 PRO A N 1
ATOM 1422 C CA . PRO A 1 183 ? -26.719 14.281 4.367 1 59.06 183 PRO A CA 1
ATOM 1423 C C . PRO A 1 183 ? -26.797 14.25 2.844 1 59.06 183 PRO A C 1
ATOM 1425 O O . PRO A 1 183 ? -25.766 14.164 2.17 1 59.06 183 PRO A O 1
ATOM 1428 N N . LYS A 1 184 ? -27.875 13.773 2.334 1 51.5 184 LYS A N 1
ATOM 1429 C CA . LYS A 1 184 ? -28.141 13.742 0.899 1 51.5 184 LYS A CA 1
ATOM 1430 C C . LYS A 1 184 ? -27.984 15.133 0.281 1 51.5 184 LYS A C 1
ATOM 1432 O O . LYS A 1 184 ? -28.984 15.812 0.007 1 51.5 184 LYS A O 1
ATOM 1437 N N . SER A 1 185 ? -27.109 15.891 0.861 1 50.28 185 SER A N 1
ATOM 1438 C CA . SER A 1 185 ? -27.141 17.234 0.303 1 50.28 185 SER A CA 1
ATOM 1439 C C . SER A 1 185 ? -26.797 17.234 -1.181 1 50.28 185 SER A C 1
ATOM 1441 O O . SER A 1 185 ? -25.75 16.719 -1.575 1 50.28 185 SER A O 1
ATOM 1443 N N . THR A 1 186 ? -27.812 17.453 -2.059 1 51.72 186 THR A N 1
ATOM 1444 C CA . THR A 1 186 ? -27.922 17.484 -3.514 1 51.72 186 THR A CA 1
ATOM 1445 C C . THR A 1 186 ? -26.797 18.328 -4.121 1 51.72 186 THR A C 1
ATOM 1447 O O . THR A 1 186 ? -26.344 18.047 -5.23 1 51.72 186 THR A O 1
ATOM 1450 N N . GLU A 1 187 ? -26.297 19.5 -3.561 1 59.41 187 GLU A N 1
ATOM 1451 C CA . GLU A 1 187 ? -25.516 20.406 -4.387 1 59.41 187 GLU A CA 1
ATOM 1452 C C . GLU A 1 187 ? -24.031 20.141 -4.246 1 59.41 187 GLU A C 1
ATOM 1454 O O . GLU A 1 187 ? -23.25 20.438 -5.152 1 59.41 187 GLU A O 1
ATOM 1459 N N . MET A 1 188 ? -23.688 19.547 -3.125 1 63.41 188 MET A N 1
ATOM 1460 C CA . MET A 1 188 ? -22.234 19.375 -2.959 1 63.41 188 MET A CA 1
ATOM 1461 C C . MET A 1 188 ? -21.875 17.891 -3.018 1 63.41 188 MET A C 1
ATOM 1463 O O . MET A 1 188 ? -22.516 17.047 -2.391 1 63.41 188 MET A O 1
ATOM 1467 N N . LYS A 1 189 ? -21 17.656 -3.928 1 72.12 189 LYS A N 1
ATOM 1468 C CA . LYS A 1 189 ? -20.391 16.328 -3.928 1 72.12 189 LYS A CA 1
ATOM 1469 C C . LYS A 1 189 ? -19.188 16.281 -2.975 1 72.12 189 LYS A C 1
ATOM 1471 O O . LYS A 1 189 ? -18.125 16.797 -3.293 1 72.12 189 LYS A O 1
ATOM 1476 N N . PRO A 1 190 ? -19.484 15.812 -1.764 1 76.62 190 PRO A N 1
ATOM 1477 C CA . PRO A 1 190 ? -18.391 15.828 -0.786 1 76.62 190 PRO A CA 1
ATOM 1478 C C . PRO A 1 190 ? -17.188 14.992 -1.222 1 76.62 190 PRO A C 1
ATOM 1480 O O . PRO A 1 190 ? -17.359 13.938 -1.846 1 76.62 190 PRO A O 1
ATOM 1483 N N . THR A 1 191 ? -16.062 15.586 -0.868 1 79.25 191 THR A N 1
ATOM 1484 C CA . THR A 1 191 ? -14.828 14.859 -1.181 1 79.25 191 THR A CA 1
ATOM 1485 C C . THR A 1 191 ? -14.234 14.234 0.079 1 79.25 191 THR A C 1
ATOM 1487 O O . THR A 1 191 ? -13.422 13.312 -0.004 1 79.25 191 THR A O 1
ATOM 1490 N N . LEU A 1 192 ? -14.617 14.734 1.237 1 86.94 192 LEU A N 1
ATOM 1491 C CA . LEU A 1 192 ? -14.086 14.234 2.502 1 86.94 192 LEU A CA 1
ATOM 1492 C C . LEU A 1 192 ? -15.109 14.398 3.621 1 86.94 192 LEU A C 1
ATOM 1494 O O . LEU A 1 192 ? -15.812 15.406 3.678 1 86.94 192 LEU A O 1
ATOM 1498 N N . VAL A 1 193 ? -15.188 13.406 4.484 1 86.44 193 VAL A N 1
ATOM 1499 C CA . VAL A 1 193 ? -15.984 13.484 5.707 1 86.44 193 VAL A CA 1
ATOM 1500 C C . VAL A 1 193 ? -15.055 13.523 6.922 1 86.44 193 VAL A C 1
ATOM 1502 O O . VAL A 1 193 ? -14.258 12.609 7.129 1 86.44 193 VAL A O 1
ATOM 1505 N N . ILE A 1 194 ? -15.195 14.539 7.672 1 92.19 194 ILE A N 1
ATOM 1506 C CA . ILE A 1 194 ? -14.461 14.695 8.922 1 92.19 194 ILE A CA 1
ATOM 1507 C C . ILE A 1 194 ? -15.375 14.406 10.109 1 92.19 194 ILE A C 1
ATOM 1509 O O . ILE A 1 194 ? -16.484 14.961 10.195 1 92.19 194 ILE A O 1
ATOM 1513 N N . VAL A 1 195 ? -14.992 13.531 10.984 1 91.69 195 VAL A N 1
ATOM 1514 C CA . VAL A 1 195 ? -15.656 13.266 12.25 1 91.69 195 VAL A CA 1
ATOM 1515 C C . VAL A 1 195 ? -14.789 13.75 13.406 1 91.69 195 VAL A C 1
ATOM 1517 O O . VAL A 1 195 ? -13.602 13.438 13.477 1 91.69 195 VAL A O 1
ATOM 1520 N N . THR A 1 196 ? -15.43 14.531 14.281 1 94.94 196 THR A N 1
ATOM 1521 C CA . THR A 1 196 ? -14.602 15.125 15.32 1 94.94 196 THR A CA 1
ATOM 1522 C C . THR A 1 196 ? -15.344 15.156 16.656 1 94.94 196 THR A C 1
ATOM 1524 O O . THR A 1 196 ? -16.562 15.023 16.688 1 94.94 196 THR A O 1
ATOM 1527 N N . ILE A 1 197 ? -14.562 15.195 17.719 1 93.12 197 ILE A N 1
ATOM 1528 C CA . ILE A 1 197 ? -15.07 15.305 19.078 1 93.12 197 ILE A CA 1
ATOM 1529 C C . ILE A 1 197 ? -14.219 16.297 19.875 1 93.12 197 ILE A C 1
ATOM 1531 O O . ILE A 1 197 ? -13 16.359 19.672 1 93.12 197 ILE A O 1
ATOM 1535 N N . ARG A 1 198 ? -14.859 16.969 20.766 1 93.44 198 ARG A N 1
ATOM 1536 C CA . ARG A 1 198 ? -14.156 17.922 21.625 1 93.44 198 ARG A CA 1
ATOM 1537 C C . ARG A 1 198 ? -13.266 17.188 22.625 1 93.44 198 ARG A C 1
ATOM 1539 O O . ARG A 1 198 ? -13.664 16.172 23.203 1 93.44 198 ARG A O 1
ATOM 1546 N N . GLY A 1 199 ? -12.086 17.766 22.797 1 94.19 199 GLY A N 1
ATOM 1547 C CA . GLY A 1 199 ? -11.234 17.234 23.844 1 94.19 199 GLY A CA 1
ATOM 1548 C C . GLY A 1 199 ? -11.781 17.484 25.234 1 94.19 199 GLY A C 1
ATOM 1549 O O . GLY A 1 199 ? -12.422 18.5 25.484 1 94.19 199 GLY A O 1
ATOM 1550 N N . ILE A 1 200 ? -11.547 16.453 26.109 1 90.75 200 ILE A N 1
ATOM 1551 C CA . ILE A 1 200 ? -11.906 16.609 27.516 1 90.75 200 ILE A CA 1
ATOM 1552 C C . ILE A 1 200 ? -10.703 16.25 28.391 1 90.75 200 ILE A C 1
ATOM 1554 O O . ILE A 1 200 ? -9.766 15.594 27.938 1 90.75 200 ILE A O 1
ATOM 1558 N N . PRO A 1 201 ? -10.719 16.797 29.562 1 90.12 201 PRO A N 1
ATOM 1559 C CA . PRO A 1 201 ? -9.602 16.5 30.469 1 90.12 201 PRO A CA 1
ATOM 1560 C C . PRO A 1 201 ? -9.57 15.039 30.906 1 90.12 201 PRO A C 1
ATOM 1562 O O . PRO A 1 201 ? -10.039 14.703 32 1 90.12 201 PRO A O 1
ATOM 1565 N N . ASP A 1 202 ? -9.188 14.18 30.125 1 89.69 202 ASP A N 1
ATOM 1566 C CA . ASP A 1 202 ? -9.062 12.742 30.344 1 89.69 202 ASP A CA 1
ATOM 1567 C C . ASP A 1 202 ? -7.82 12.18 29.672 1 89.69 202 ASP A C 1
ATOM 1569 O O . ASP A 1 202 ? -7.254 12.82 28.781 1 89.69 202 ASP A O 1
ATOM 1573 N N . LYS A 1 203 ? -7.402 11.039 30.125 1 89.19 203 LYS A N 1
ATOM 1574 C CA . LYS A 1 203 ? -6.156 10.438 29.656 1 89.19 203 LYS A CA 1
ATOM 1575 C C . LYS A 1 203 ? -6.242 10.07 28.188 1 89.19 203 LYS A C 1
ATOM 1577 O O . LYS A 1 203 ? -5.223 10.016 27.484 1 89.19 203 LYS A O 1
ATOM 1582 N N . ASP A 1 204 ? -7.41 9.859 27.656 1 89.69 204 ASP A N 1
ATOM 1583 C CA . ASP A 1 204 ? -7.598 9.461 26.266 1 89.69 204 ASP A CA 1
ATOM 1584 C C . ASP A 1 204 ? -7.418 10.648 25.328 1 89.69 204 ASP A C 1
ATOM 1586 O O . ASP A 1 204 ? -7.277 10.477 24.109 1 89.69 204 ASP A O 1
ATOM 1590 N N . PHE A 1 205 ? -7.387 11.789 25.906 1 93.56 205 PHE A N 1
ATOM 1591 C CA . PHE A 1 205 ? -7.273 13.008 25.125 1 93.56 205 PHE A CA 1
ATOM 1592 C C . PHE A 1 205 ? -5.934 13.695 25.375 1 93.56 205 PHE A C 1
ATOM 1594 O O . PHE A 1 205 ? -5.859 14.922 25.406 1 93.56 205 PHE A O 1
ATOM 1601 N N . GLN A 1 206 ? -4.953 12.961 25.656 1 94.5 206 GLN A N 1
ATOM 1602 C CA . GLN A 1 206 ? -3.617 13.516 25.859 1 94.5 206 GLN A CA 1
ATOM 1603 C C . GLN A 1 206 ? -2.57 12.719 25.078 1 94.5 206 GLN A C 1
ATOM 1605 O O . GLN A 1 206 ? -2.762 11.531 24.797 1 94.5 206 GLN A O 1
ATOM 1610 N N . ASP A 1 207 ? -1.53 13.375 24.766 1 92.62 207 ASP A N 1
ATOM 1611 C CA . ASP A 1 207 ? -0.427 12.664 24.125 1 92.62 207 ASP A CA 1
ATOM 1612 C C . ASP A 1 207 ? 0.436 11.945 25.156 1 92.62 207 ASP A C 1
ATOM 1614 O O . ASP A 1 207 ? 0.071 11.867 26.328 1 92.62 207 ASP A O 1
ATOM 1618 N N . ASP A 1 208 ? 1.57 11.391 24.703 1 88.38 208 ASP A N 1
ATOM 1619 C CA . ASP A 1 208 ? 2.398 10.531 25.547 1 88.38 208 ASP A CA 1
ATOM 1620 C C . ASP A 1 208 ? 3.053 11.336 26.672 1 88.38 208 ASP A C 1
ATOM 1622 O O . ASP A 1 208 ? 3.439 10.773 27.703 1 88.38 208 ASP A O 1
ATOM 1626 N N . VAL A 1 209 ? 3.186 12.656 26.5 1 91.06 209 VAL A N 1
ATOM 1627 C CA . VAL A 1 209 ? 3.85 13.469 27.5 1 91.06 209 VAL A CA 1
ATOM 1628 C C . VAL A 1 209 ? 2.807 14.242 28.312 1 91.06 209 VAL A C 1
ATOM 1630 O O . VAL A 1 209 ? 3.152 15.141 29.078 1 91.06 209 VAL A O 1
ATOM 1633 N N . GLY A 1 210 ? 1.562 14.023 28.031 1 92.44 210 GLY A N 1
ATOM 1634 C CA . GLY A 1 210 ? 0.502 14.555 28.875 1 92.44 210 GLY A CA 1
ATOM 1635 C C . GLY A 1 210 ? -0.111 15.828 28.312 1 92.44 210 GLY A C 1
ATOM 1636 O O . GLY A 1 210 ? -0.928 16.469 28.984 1 92.44 210 GLY A O 1
ATOM 1637 N N . GLN A 1 211 ? 0.262 16.234 27.219 1 94 211 GLN A N 1
ATOM 1638 C CA . GLN A 1 211 ? -0.361 17.406 26.609 1 94 211 GLN A CA 1
ATOM 1639 C C . GLN A 1 211 ? -1.773 17.094 26.125 1 94 211 GLN A C 1
ATOM 1641 O O . GLN A 1 211 ? -1.982 16.125 25.391 1 94 211 GLN A O 1
ATOM 1646 N N . GLN A 1 212 ? -2.654 17.953 26.484 1 95.81 212 GLN A N 1
ATOM 1647 C CA . GLN A 1 212 ? -4.066 17.734 26.188 1 95.81 212 GLN A CA 1
ATOM 1648 C C . GLN A 1 212 ? -4.387 18.094 24.75 1 95.81 212 GLN A C 1
ATOM 1650 O O . GLN A 1 212 ? -3.924 19.125 24.234 1 95.81 212 GLN A O 1
ATOM 1655 N N . TYR A 1 213 ? -5.172 17.25 24.125 1 97.38 213 TYR A N 1
ATOM 1656 C CA . TYR A 1 213 ? -5.699 17.594 22.812 1 97.38 213 TYR A CA 1
ATOM 1657 C C . TYR A 1 213 ? -6.922 18.484 22.922 1 97.38 213 TYR A C 1
ATOM 1659 O O . TYR A 1 213 ? -7.785 18.266 23.781 1 97.38 213 TYR A O 1
ATOM 1667 N N . ASP A 1 214 ? -6.988 19.438 22.078 1 97.25 214 ASP A N 1
ATOM 1668 C CA . ASP A 1 214 ? -8.172 20.297 22.047 1 97.25 214 ASP A CA 1
ATOM 1669 C C . ASP A 1 214 ? -9.367 19.547 21.438 1 97.25 214 ASP A C 1
ATOM 1671 O O . ASP A 1 214 ? -10.508 19.781 21.812 1 97.25 214 ASP A O 1
ATOM 1675 N N . PHE A 1 215 ? -9.156 18.719 20.5 1 96.81 215 PHE A N 1
ATOM 1676 C CA . PHE A 1 215 ? -10.148 17.859 19.859 1 96.81 215 PHE A CA 1
ATOM 1677 C C . PHE A 1 215 ? -9.477 16.656 19.203 1 96.81 215 PHE A C 1
ATOM 1679 O O . PHE A 1 215 ? -8.25 16.625 19.047 1 96.81 215 PHE A O 1
ATOM 1686 N N . LEU A 1 216 ? -10.273 15.672 18.906 1 97 216 LEU A N 1
ATOM 1687 C CA . LEU A 1 216 ? -9.867 14.531 18.094 1 97 216 LEU A CA 1
ATOM 1688 C C . LEU A 1 216 ? -10.664 14.477 16.797 1 97 216 LEU A C 1
ATOM 1690 O O . LEU A 1 216 ? -11.773 15.023 16.719 1 97 216 LEU A O 1
ATOM 1694 N N . SER A 1 217 ? -10.07 13.883 15.805 1 96.81 217 SER A N 1
ATOM 1695 C CA . SER A 1 217 ? -10.789 13.781 14.539 1 96.81 217 SER A CA 1
ATOM 1696 C C . SER A 1 217 ? -10.445 12.477 13.82 1 96.81 217 SER A C 1
ATOM 1698 O O . SER A 1 217 ? -9.5 11.781 14.203 1 96.81 217 SER A O 1
ATOM 1700 N N . ARG A 1 218 ? -11.242 12.109 12.906 1 95.12 218 ARG A N 1
ATOM 1701 C CA . ARG A 1 218 ? -11.047 11.07 11.898 1 95.12 218 ARG A CA 1
ATOM 1702 C C . ARG A 1 218 ? -11.523 11.547 10.531 1 95.12 218 ARG A C 1
ATOM 1704 O O . ARG A 1 218 ? -12.469 12.336 10.438 1 95.12 218 ARG A O 1
ATOM 1711 N N . CYS A 1 219 ? -10.875 11.07 9.484 1 93.5 219 CYS A N 1
ATOM 1712 C CA . CYS A 1 219 ? -11.188 11.555 8.148 1 93.5 219 CYS A CA 1
ATOM 1713 C C . CYS A 1 219 ? -11.43 10.391 7.191 1 93.5 219 CYS A C 1
ATOM 1715 O O . CYS A 1 219 ? -10.656 9.43 7.168 1 93.5 219 CYS A O 1
ATOM 1717 N N . PHE A 1 220 ? -12.492 10.516 6.328 1 86.88 220 PHE A N 1
ATOM 1718 C CA . PHE A 1 220 ? -12.914 9.453 5.43 1 86.88 220 PHE A CA 1
ATOM 1719 C C . PHE A 1 220 ? -13.195 10 4.035 1 86.88 220 PHE A C 1
ATOM 1721 O O . PHE A 1 220 ? -13.773 11.086 3.893 1 86.88 220 PHE A O 1
ATOM 1728 N N . ALA A 1 221 ? -12.703 9.258 2.994 1 81.69 221 ALA A N 1
ATOM 1729 C CA . ALA A 1 221 ? -12.977 9.602 1.601 1 81.69 221 ALA A CA 1
ATOM 1730 C C . ALA A 1 221 ? -13.297 8.352 0.781 1 81.69 221 ALA A C 1
ATOM 1732 O O . ALA A 1 221 ? -12.602 8.047 -0.191 1 81.69 221 ALA A O 1
ATOM 1733 N N . PRO A 1 222 ? -14.344 7.676 1.035 1 73.19 222 PRO A N 1
ATOM 1734 C CA . PRO A 1 222 ? -14.641 6.395 0.392 1 73.19 222 PRO A CA 1
ATOM 1735 C C . PRO A 1 222 ? -14.875 6.527 -1.11 1 73.19 222 PRO A C 1
ATOM 1737 O O . PRO A 1 222 ? -14.656 5.574 -1.861 1 73.19 222 PRO A O 1
ATOM 1740 N N . TRP A 1 223 ? -15.359 7.703 -1.566 1 69.25 223 TRP A N 1
ATOM 1741 C CA . TRP A 1 223 ? -15.68 7.914 -2.975 1 69.25 223 TRP A CA 1
ATOM 1742 C C . TRP A 1 223 ? -14.438 7.766 -3.844 1 69.25 223 TRP A C 1
ATOM 1744 O O . TRP A 1 223 ? -14.539 7.543 -5.055 1 69.25 223 TRP A O 1
ATOM 1754 N N . VAL A 1 224 ? -13.32 7.891 -3.182 1 68.25 224 VAL A N 1
ATOM 1755 C CA . VAL A 1 224 ? -12.086 7.738 -3.951 1 68.25 224 VAL A CA 1
ATOM 1756 C C . VAL A 1 224 ? -11.328 6.5 -3.473 1 68.25 224 VAL A C 1
ATOM 1758 O O . VAL A 1 224 ? -10.117 6.387 -3.672 1 68.25 224 VAL A O 1
ATOM 1761 N N . GLY A 1 225 ? -12.039 5.652 -2.789 1 66.06 225 GLY A N 1
ATOM 1762 C CA . GLY A 1 225 ? -11.484 4.363 -2.418 1 66.06 225 GLY A CA 1
ATOM 1763 C C . GLY A 1 225 ? -10.672 4.41 -1.139 1 66.06 225 GLY A C 1
ATOM 1764 O O . GLY A 1 225 ? -9.93 3.471 -0.83 1 66.06 225 GLY A O 1
ATOM 1765 N N . ILE A 1 226 ? -10.695 5.527 -0.393 1 75.12 226 ILE A N 1
ATOM 1766 C CA . ILE A 1 226 ? -9.969 5.66 0.865 1 75.12 226 ILE A CA 1
ATOM 1767 C C . ILE A 1 226 ? -10.938 5.5 2.037 1 75.12 226 ILE A C 1
ATOM 1769 O O . ILE A 1 226 ? -11.695 6.418 2.352 1 75.12 226 ILE A O 1
ATOM 1773 N N . ASN A 1 227 ? -10.898 4.355 2.613 1 78 227 ASN A N 1
ATOM 1774 C CA . ASN A 1 227 ? -11.789 4.129 3.748 1 78 227 ASN A CA 1
ATOM 1775 C C . ASN A 1 227 ? -11.5 5.102 4.887 1 78 227 ASN A C 1
ATOM 1777 O O . ASN A 1 227 ? -12.406 5.781 5.375 1 78 227 ASN A O 1
ATOM 1781 N N . GLU A 1 228 ? -10.359 5.191 5.328 1 89.06 228 GLU A N 1
ATOM 1782 C CA . GLU A 1 228 ? -9.93 6.137 6.352 1 89.06 228 GLU A CA 1
ATOM 1783 C C . GLU A 1 228 ? -8.5 6.617 6.09 1 89.06 228 GLU A C 1
ATOM 1785 O O . GLU A 1 228 ? -7.598 5.805 5.883 1 89.06 228 GLU A O 1
ATOM 1790 N N . ASP A 1 229 ? -8.398 7.922 6.039 1 92.44 229 ASP A N 1
ATOM 1791 C CA . ASP A 1 229 ? -7.074 8.516 5.891 1 92.44 229 ASP A CA 1
ATOM 1792 C C . ASP A 1 229 ? -6.367 8.625 7.238 1 92.44 229 ASP A C 1
ATOM 1794 O O . ASP A 1 229 ? -6.973 9.023 8.234 1 92.44 229 ASP A O 1
ATOM 1798 N N . PRO A 1 230 ? -5.082 8.25 7.273 1 95.12 230 PRO A N 1
ATOM 1799 C CA . PRO A 1 230 ? -4.395 8.203 8.57 1 95.12 230 PRO A CA 1
ATOM 1800 C C . PRO A 1 230 ? -4.262 9.578 9.219 1 95.12 230 PRO A C 1
ATOM 1802 O O . PRO A 1 230 ? -4.512 9.727 10.414 1 95.12 230 PRO A O 1
ATOM 1805 N N . VAL A 1 231 ? -3.789 10.539 8.547 1 96.5 231 VAL A N 1
ATOM 1806 C CA . VAL A 1 231 ? -3.684 11.93 8.977 1 96.5 231 VAL A CA 1
ATOM 1807 C C . VAL A 1 231 ? -3.875 12.859 7.781 1 96.5 231 VAL A C 1
ATOM 1809 O O . VAL A 1 231 ? -3.158 12.758 6.785 1 96.5 231 VAL A O 1
ATOM 1812 N N . THR A 1 232 ? -4.773 13.758 7.934 1 93.25 232 THR A N 1
ATOM 1813 C CA . THR A 1 232 ? -5.188 14.594 6.812 1 93.25 232 THR A CA 1
ATOM 1814 C C . THR A 1 232 ? -4.84 16.062 7.074 1 93.25 232 THR A C 1
ATOM 1816 O O . THR A 1 232 ? -5.598 16.766 7.734 1 93.25 232 THR A O 1
ATOM 1819 N N . GLY A 1 233 ? -3.836 16.531 6.391 1 89.31 233 GLY A N 1
ATOM 1820 C CA . GLY A 1 233 ? -3.434 17.922 6.551 1 89.31 233 GLY A CA 1
ATOM 1821 C C . GLY A 1 233 ? -4.516 18.906 6.148 1 89.31 233 GLY A C 1
ATOM 1822 O O . GLY A 1 233 ? -4.797 19.859 6.879 1 89.31 233 GLY A O 1
ATOM 1823 N N . SER A 1 234 ? -5.141 18.672 5.023 1 87.12 234 SER A N 1
ATOM 1824 C CA . SER A 1 234 ? -6.125 19.594 4.469 1 87.12 234 SER A CA 1
ATOM 1825 C C . SER A 1 234 ? -7.363 19.672 5.359 1 87.12 234 SER A C 1
ATOM 1827 O O . SER A 1 234 ? -8.117 20.641 5.293 1 87.12 234 SER A O 1
ATOM 1829 N N . ALA A 1 235 ? -7.637 18.672 6.109 1 92.56 235 ALA A N 1
ATOM 1830 C CA . ALA A 1 235 ? -8.797 18.672 7 1 92.56 235 ALA A CA 1
ATOM 1831 C C . ALA A 1 235 ? -8.617 19.672 8.133 1 92.56 235 ALA A C 1
ATOM 1833 O O . ALA A 1 235 ? -9.602 20.141 8.711 1 92.56 235 ALA A O 1
ATOM 1834 N N . GLN A 1 236 ? -7.414 19.969 8.438 1 94.12 236 GLN A N 1
ATOM 1835 C CA . GLN A 1 236 ? -7.113 20.797 9.609 1 94.12 236 GLN A CA 1
ATOM 1836 C C . GLN A 1 236 ? -7.555 22.234 9.398 1 94.12 236 GLN A C 1
ATOM 1838 O O . GLN A 1 236 ? -7.848 22.953 10.359 1 94.12 236 GLN A O 1
ATOM 1843 N N . VAL A 1 237 ? -7.609 22.656 8.148 1 92.75 237 VAL A N 1
ATOM 1844 C CA . VAL A 1 237 ? -8 24.031 7.887 1 92.75 237 VAL A CA 1
ATOM 1845 C C . VAL A 1 237 ? -9.492 24.203 8.172 1 92.75 237 VAL A C 1
ATOM 1847 O O . VAL A 1 237 ? -9.93 25.297 8.539 1 92.75 237 VAL A O 1
ATOM 1850 N N . VAL A 1 238 ? -10.25 23.172 7.965 1 92.88 238 VAL A N 1
ATOM 1851 C CA . VAL A 1 238 ? -11.672 23.172 8.281 1 92.88 238 VAL A CA 1
ATOM 1852 C C . VAL A 1 238 ? -11.867 23.062 9.797 1 92.88 238 VAL A C 1
ATOM 1854 O O . VAL A 1 238 ? -12.648 23.797 10.383 1 92.88 238 VAL A O 1
ATOM 1857 N N . LEU A 1 239 ? -11.141 22.156 10.367 1 95.94 239 LEU A N 1
ATOM 1858 C CA . LEU A 1 239 ? -11.227 21.906 11.797 1 95.94 239 LEU A CA 1
ATOM 1859 C C . LEU A 1 239 ? -10.812 23.141 12.594 1 95.94 239 LEU A C 1
ATOM 1861 O O . LEU A 1 239 ? -11.43 23.469 13.609 1 95.94 239 LEU A O 1
ATOM 1865 N N . ALA A 1 240 ? -9.797 23.766 12.148 1 96.06 240 ALA A N 1
ATOM 1866 C CA . ALA A 1 240 ? -9.328 24.984 12.797 1 96.06 240 ALA A CA 1
ATOM 1867 C C . ALA A 1 240 ? -10.414 26.062 12.805 1 96.06 240 ALA A C 1
ATOM 1869 O O . ALA A 1 240 ? -10.664 26.688 13.836 1 96.06 240 ALA A O 1
ATOM 1870 N N . HIS A 1 241 ? -11.016 26.25 11.641 1 94.12 241 HIS A N 1
ATOM 1871 C CA . HIS A 1 241 ? -12.07 27.266 11.523 1 94.12 241 HIS A CA 1
ATOM 1872 C C . HIS A 1 241 ? -13.234 26.953 12.461 1 94.12 241 HIS A C 1
ATOM 1874 O O . HIS A 1 241 ? -13.773 27.859 13.102 1 94.12 241 HIS A O 1
ATOM 1880 N N . TYR A 1 242 ? -13.609 25.766 12.555 1 93.75 242 TYR A N 1
ATOM 1881 C CA . TYR A 1 242 ? -14.734 25.359 13.383 1 93.75 242 TYR A CA 1
ATOM 1882 C C . TYR A 1 242 ? -14.406 25.5 14.859 1 93.75 242 TYR A C 1
ATOM 1884 O O . TYR A 1 242 ? -15.133 26.156 15.609 1 93.75 242 TYR A O 1
ATOM 1892 N N . TRP A 1 243 ? -13.281 24.953 15.32 1 94.69 243 TRP A N 1
ATOM 1893 C CA . TRP A 1 243 ? -13.008 24.781 16.75 1 94.69 243 TRP A CA 1
ATOM 1894 C C . TRP A 1 243 ? -12.484 26.078 17.359 1 94.69 243 TRP A C 1
ATOM 1896 O O . TRP A 1 243 ? -12.672 26.312 18.562 1 94.69 243 TRP A O 1
ATOM 1906 N N . GLN A 1 244 ? -11.773 26.891 16.547 1 95.62 244 GLN A N 1
ATOM 1907 C CA . GLN A 1 244 ? -11.219 28.109 17.125 1 95.62 244 GLN A CA 1
ATOM 1908 C C . GLN A 1 244 ? -12.312 28.969 17.75 1 95.62 244 GLN A C 1
ATOM 1910 O O . GLN A 1 244 ? -12.086 29.594 18.797 1 95.62 244 GLN A O 1
ATOM 1915 N N . LYS A 1 245 ? -13.453 29.016 17.188 1 91.81 245 LYS A N 1
ATOM 1916 C CA . LYS A 1 245 ? -14.578 29.797 17.703 1 91.81 245 LYS A CA 1
ATOM 1917 C C . LYS A 1 245 ? -15.141 29.172 18.969 1 91.81 245 LYS A C 1
ATOM 1919 O O . LYS A 1 245 ? -15.414 29.875 19.953 1 91.81 245 LYS A O 1
ATOM 1924 N N . ILE A 1 246 ? -15.352 27.938 18.953 1 91.44 246 ILE A N 1
ATOM 1925 C CA . ILE A 1 246 ? -15.977 27.219 20.047 1 91.44 246 ILE A CA 1
ATOM 1926 C C . ILE A 1 246 ? -15.055 27.203 21.266 1 91.44 246 ILE A C 1
ATOM 1928 O O . ILE A 1 246 ? -15.508 27.375 22.406 1 91.44 246 ILE A O 1
ATOM 1932 N N . LEU A 1 247 ? -13.82 27.047 21 1 94.81 247 LEU A N 1
ATOM 1933 C 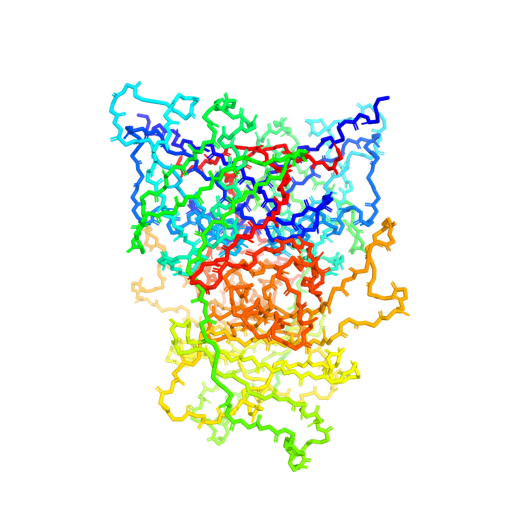CA . LEU A 1 247 ? -12.852 26.938 22.078 1 94.81 247 LEU A CA 1
ATOM 1934 C C . LEU A 1 247 ? -12.25 28.297 22.422 1 94.81 247 LEU A C 1
ATOM 1936 O O . LEU A 1 247 ? -11.562 28.438 23.438 1 94.81 247 LEU A O 1
ATOM 1940 N N . ASN A 1 248 ? -12.484 29.281 21.641 1 95.94 248 ASN A N 1
ATOM 1941 C CA . ASN A 1 248 ? -11.906 30.609 21.781 1 95.94 248 ASN A CA 1
ATOM 1942 C C . ASN A 1 248 ? -10.383 30.547 21.906 1 95.94 248 ASN A C 1
ATOM 1944 O O . ASN A 1 248 ? -9.805 31.094 22.844 1 95.94 248 ASN A O 1
ATOM 1948 N N . LYS A 1 249 ? -9.797 29.766 21.094 1 95.75 249 LYS A N 1
ATOM 1949 C CA . LYS A 1 249 ? -8.367 29.5 21 1 95.75 249 LYS A CA 1
ATOM 1950 C C . LYS A 1 249 ? -7.891 29.484 19.547 1 95.75 249 LYS A C 1
ATOM 1952 O O . LYS A 1 249 ? -8.57 28.938 18.672 1 95.75 249 LYS A O 1
ATOM 1957 N N . THR A 1 250 ? -6.695 30.094 19.281 1 97.5 250 THR A N 1
ATOM 1958 C CA . THR A 1 250 ? -6.184 30.094 17.906 1 97.5 250 THR A CA 1
ATOM 1959 C C . THR A 1 250 ? -5.008 29.125 17.766 1 97.5 250 THR A C 1
ATOM 1961 O O . THR A 1 250 ? -4.645 28.734 16.656 1 97.5 250 THR A O 1
ATOM 1964 N N . ASP A 1 251 ? -4.332 28.875 18.875 1 97.69 251 ASP A N 1
ATOM 1965 C CA . ASP A 1 251 ? -3.332 27.812 18.938 1 97.69 251 ASP A CA 1
ATOM 1966 C C . ASP A 1 251 ? -3.959 26.5 19.375 1 97.69 251 ASP A C 1
ATOM 1968 O O . ASP A 1 251 ? -4.387 26.359 20.531 1 97.69 251 ASP A O 1
ATOM 1972 N N . LEU A 1 252 ? -4.02 25.578 18.5 1 97.81 252 LEU A N 1
ATOM 1973 C CA . LEU A 1 252 ? -4.715 24.328 18.75 1 97.81 252 LEU A CA 1
ATOM 1974 C C . LEU A 1 252 ? -3.762 23.141 18.641 1 97.81 252 LEU A C 1
ATOM 1976 O O . LEU A 1 252 ? -2.805 23.172 17.875 1 97.81 252 LEU A O 1
ATOM 1980 N N . PHE A 1 253 ? -3.965 22.188 19.469 1 97.31 253 PHE A N 1
ATOM 1981 C CA . PHE A 1 253 ? -3.254 20.922 19.453 1 97.31 253 PHE A CA 1
ATOM 1982 C C . PHE A 1 253 ? -4.234 19.75 19.344 1 97.31 253 PHE A C 1
ATOM 1984 O O . PHE A 1 253 ? -5.184 19.672 20.125 1 97.31 253 PHE A O 1
ATOM 1991 N N . THR A 1 254 ? -4.02 18.875 18.344 1 97.5 254 THR A N 1
ATOM 1992 C CA . THR A 1 254 ? -5.004 17.844 18.094 1 97.5 254 THR A CA 1
ATOM 1993 C C . THR A 1 254 ? -4.32 16.562 17.625 1 97.5 254 THR A C 1
ATOM 1995 O O . THR A 1 254 ? -3.105 16.531 17.406 1 97.5 254 THR A O 1
ATOM 1998 N N . ARG A 1 255 ? -5.113 15.484 17.578 1 97 255 ARG A N 1
ATOM 1999 C CA . ARG A 1 255 ? -4.699 14.203 17.031 1 97 255 ARG A CA 1
ATOM 2000 C C . ARG A 1 255 ? -5.766 13.633 16.094 1 97 255 ARG A C 1
ATOM 2002 O O . ARG A 1 255 ? -6.953 13.633 16.438 1 97 255 ARG A O 1
ATOM 2009 N N . GLN A 1 256 ? -5.383 13.414 14.883 1 97 256 GLN A N 1
ATOM 2010 C CA . GLN A 1 256 ? -6.273 12.547 14.117 1 97 256 GLN A CA 1
ATOM 2011 C C . GLN A 1 256 ? -6.184 11.109 14.609 1 97 256 GLN A C 1
ATOM 2013 O O . GLN A 1 256 ? -5.129 10.477 14.508 1 97 256 GLN A O 1
ATOM 2018 N N . ALA A 1 257 ? -7.266 10.594 15.055 1 95.44 257 ALA A N 1
ATOM 2019 C CA . ALA A 1 257 ? -7.301 9.344 15.805 1 95.44 257 ALA A CA 1
ATOM 2020 C C . ALA A 1 257 ? -7.613 8.156 14.891 1 95.44 257 ALA A C 1
ATOM 2022 O O . ALA A 1 257 ? -8.516 7.367 15.172 1 95.44 257 ALA A O 1
ATOM 2023 N N . SER A 1 258 ? -6.879 7.996 13.883 1 93.94 258 SER A N 1
ATOM 2024 C CA . SER A 1 258 ? -6.914 6.793 13.055 1 93.94 258 SER A CA 1
ATOM 2025 C C . SER A 1 258 ? -6.09 5.672 13.672 1 93.94 258 SER A C 1
ATOM 2027 O O . SER A 1 258 ? -5.543 5.828 14.766 1 93.94 258 SER A O 1
ATOM 2029 N N . LYS A 1 259 ? -6.035 4.523 13.039 1 90.06 259 LYS A N 1
ATOM 2030 C CA . LYS A 1 259 ? -5.227 3.404 13.523 1 90.06 259 LYS A CA 1
ATOM 2031 C C . LYS A 1 259 ? -3.77 3.816 13.703 1 90.06 259 LYS A C 1
ATOM 2033 O O . LYS A 1 259 ? -3.123 3.43 14.68 1 90.06 259 LYS A O 1
ATOM 2038 N N . ARG A 1 260 ? -3.223 4.562 12.742 1 94.06 260 ARG A N 1
ATOM 2039 C CA . ARG A 1 260 ? -1.853 5.055 12.844 1 94.06 260 ARG A CA 1
ATOM 2040 C C . ARG A 1 260 ? -1.776 6.297 13.719 1 94.06 260 ARG A C 1
ATOM 2042 O O . ARG A 1 260 ? -0.89 6.41 14.57 1 94.06 260 ARG A O 1
ATOM 2049 N N . GLY A 1 261 ? -2.74 7.145 13.484 1 95.44 261 GLY A N 1
ATOM 2050 C CA . GLY A 1 261 ? -2.828 8.367 14.266 1 95.44 261 GLY A CA 1
ATOM 2051 C C . GLY A 1 261 ? -1.716 9.352 13.961 1 95.44 261 GLY A C 1
ATOM 2052 O O . GLY A 1 261 ? -0.695 8.984 13.383 1 95.44 261 GLY A O 1
ATOM 2053 N N . GLY A 1 262 ? -1.901 10.555 14.391 1 96.31 262 GLY A N 1
ATOM 2054 C CA . GLY A 1 262 ? -0.898 11.602 14.242 1 96.31 262 GLY A CA 1
ATOM 2055 C C . GLY A 1 262 ? -1.267 12.883 14.961 1 96.31 262 GLY A C 1
ATOM 2056 O O . GLY A 1 262 ? -2.436 13.281 14.977 1 96.31 262 GLY A O 1
ATOM 2057 N N . ASN A 1 263 ? -0.287 13.492 15.523 1 95.62 263 ASN A N 1
ATOM 2058 C CA . ASN A 1 263 ? -0.459 14.766 16.219 1 95.62 263 ASN A CA 1
ATOM 2059 C C . ASN A 1 263 ? -0.221 15.945 15.273 1 95.62 263 ASN A C 1
ATOM 2061 O O . ASN A 1 263 ? 0.676 15.898 14.43 1 95.62 263 ASN A O 1
ATOM 2065 N N . ILE A 1 264 ? -1.007 16.906 15.492 1 96.38 264 ILE A N 1
ATOM 2066 C CA . ILE A 1 264 ? -0.923 18.094 14.656 1 96.38 264 ILE A CA 1
ATOM 2067 C C . ILE A 1 264 ? -1.059 19.344 15.531 1 96.38 264 ILE A C 1
ATOM 2069 O O . ILE A 1 264 ? -1.929 19.406 16.406 1 96.38 264 ILE A O 1
ATOM 2073 N N . LYS A 1 265 ? -0.196 20.25 15.344 1 95.94 265 LYS A N 1
ATOM 2074 C CA . LYS A 1 265 ? -0.35 21.594 15.898 1 95.94 265 LYS A CA 1
ATOM 2075 C C . LYS A 1 265 ? -0.873 22.562 14.844 1 95.94 265 LYS A C 1
ATOM 2077 O O . LYS A 1 265 ? -0.482 22.5 13.68 1 95.94 265 LYS A O 1
ATOM 2082 N N . ILE A 1 266 ? -1.728 23.438 15.312 1 97.06 266 ILE A N 1
ATOM 2083 C CA . ILE A 1 266 ? -2.41 24.328 14.391 1 97.06 266 ILE A CA 1
ATOM 2084 C C . ILE A 1 266 ? -2.367 25.766 14.938 1 97.06 266 ILE A C 1
ATOM 2086 O O . ILE A 1 266 ? -2.564 25.969 16.141 1 97.06 266 ILE A O 1
ATOM 2090 N N . LYS A 1 267 ? -2.105 26.688 14.102 1 97.12 267 LYS A N 1
ATOM 2091 C CA . LYS A 1 267 ? -2.291 28.094 14.414 1 97.12 267 LYS A CA 1
ATOM 2092 C C . LYS A 1 267 ? -3.234 28.766 13.414 1 97.12 267 LYS A C 1
ATOM 2094 O O . LYS A 1 267 ? -2.953 28.797 12.211 1 97.12 267 LYS A O 1
ATOM 2099 N N . TYR A 1 268 ? -4.27 29.312 13.914 1 97.38 268 TYR A N 1
ATOM 2100 C CA . TYR A 1 268 ? -5.293 29.953 13.094 1 97.38 268 TYR A CA 1
ATOM 2101 C C . TYR A 1 268 ? -5.051 31.453 12.977 1 97.38 268 TYR A C 1
ATOM 2103 O O . TYR A 1 268 ? -4.895 32.125 13.984 1 97.38 268 TYR A O 1
ATOM 2111 N N . HIS A 1 269 ? -5.098 31.922 11.703 1 96.19 269 HIS A N 1
ATOM 2112 C CA . HIS A 1 269 ? -4.82 33.344 11.453 1 96.19 269 HIS A CA 1
ATOM 2113 C C . HIS A 1 269 ? -6.031 34.031 10.859 1 96.19 269 HIS A C 1
ATOM 2115 O O . HIS A 1 269 ? -5.93 35.188 10.391 1 96.19 269 HIS A O 1
ATOM 2121 N N . GLY A 1 270 ? -7.086 33.5 10.797 1 94.94 270 GLY A N 1
ATOM 2122 C CA . GLY A 1 270 ? -8.266 34.062 10.141 1 94.94 270 GLY A CA 1
ATOM 2123 C C . GLY A 1 270 ? -8.461 33.531 8.734 1 94.94 270 GLY A C 1
ATOM 2124 O O . GLY A 1 270 ? -9.18 32.562 8.516 1 94.94 270 GLY A O 1
ATOM 2125 N N . ASP A 1 271 ? -7.672 34.062 7.797 1 93.75 271 ASP A N 1
ATOM 2126 C CA . ASP A 1 271 ? -7.844 33.656 6.398 1 93.75 271 ASP A CA 1
ATOM 2127 C C . ASP A 1 271 ? -6.902 32.531 6.027 1 93.75 271 ASP A C 1
ATOM 2129 O O . ASP A 1 271 ? -7.066 31.891 4.98 1 93.75 271 ASP A O 1
ATOM 2133 N N . ARG A 1 272 ? -5.953 32.281 6.98 1 94.12 272 ARG A N 1
ATOM 2134 C CA . ARG A 1 272 ? -4.992 31.203 6.75 1 94.12 272 ARG A CA 1
ATOM 2135 C C . ARG A 1 272 ? -4.762 30.406 8.023 1 94.12 272 ARG A C 1
ATOM 2137 O O . ARG A 1 272 ? -5.117 30.844 9.117 1 94.12 272 ARG A O 1
ATOM 2144 N N . VAL A 1 273 ? -4.238 29.25 7.84 1 94.38 273 VAL A N 1
ATOM 2145 C CA . VAL A 1 273 ? -3.932 28.328 8.938 1 94.38 273 VAL A CA 1
ATOM 2146 C C . VAL A 1 273 ? -2.512 27.797 8.773 1 94.38 273 VAL A C 1
ATOM 2148 O O . VAL A 1 273 ? -2.129 27.344 7.691 1 94.38 273 VAL A O 1
ATOM 2151 N N . ASP A 1 274 ? -1.725 27.922 9.859 1 95.06 274 ASP A N 1
ATOM 2152 C CA . ASP A 1 274 ? -0.454 27.203 9.922 1 95.06 274 ASP A CA 1
ATOM 2153 C C . ASP A 1 274 ? -0.636 25.812 10.508 1 95.06 274 ASP A C 1
ATOM 2155 O O . ASP A 1 274 ? -1.186 25.656 11.602 1 95.06 274 ASP A O 1
ATOM 2159 N N . ILE A 1 275 ? -0.225 24.875 9.773 1 96.06 275 ILE A N 1
ATOM 2160 C CA . ILE A 1 275 ? -0.26 23.484 10.211 1 96.06 275 ILE A CA 1
ATOM 2161 C C . ILE A 1 275 ? 1.161 22.984 10.461 1 96.06 275 ILE A C 1
ATOM 2163 O O . ILE A 1 275 ? 2.02 23.078 9.578 1 96.06 275 ILE A O 1
ATOM 2167 N N . TYR A 1 276 ? 1.36 22.516 11.672 1 95.62 276 TYR A N 1
ATOM 2168 C CA . TYR A 1 276 ? 2.682 22.031 12.047 1 95.62 276 TYR A CA 1
ATOM 2169 C C . TYR A 1 276 ? 2.676 20.516 12.227 1 95.62 276 TYR A C 1
ATOM 2171 O O . TYR A 1 276 ? 1.719 19.953 12.766 1 95.62 276 TYR A O 1
ATOM 2179 N N . GLY A 1 277 ? 3.709 19.891 11.789 1 94 277 GLY A N 1
ATOM 2180 C CA . GLY A 1 277 ? 3.861 18.469 12 1 94 277 GLY A CA 1
ATOM 2181 C C . GLY A 1 277 ? 5.293 17.984 11.852 1 94 277 GLY A C 1
ATOM 2182 O O . GLY A 1 277 ? 6.117 18.672 11.234 1 94 277 GLY A O 1
ATOM 2183 N N . LYS A 1 278 ? 5.574 16.875 12.477 1 94.38 278 LYS A N 1
ATOM 2184 C CA . LYS A 1 278 ? 6.848 16.188 12.305 1 94.38 278 LYS A CA 1
ATOM 2185 C C . LYS A 1 278 ? 6.746 15.102 11.234 1 94.38 278 LYS A C 1
ATOM 2187 O O . LYS A 1 278 ? 5.648 14.664 10.891 1 94.38 278 LYS A O 1
ATOM 2192 N N . ALA A 1 279 ? 7.848 14.828 10.672 1 95.56 279 ALA A N 1
ATOM 2193 C CA . ALA A 1 279 ? 7.918 13.742 9.695 1 95.56 279 ALA A CA 1
ATOM 2194 C C . ALA A 1 279 ? 9.094 12.812 9.984 1 95.56 279 ALA A C 1
ATOM 2196 O O . ALA A 1 279 ? 10.141 13.258 10.461 1 95.56 279 ALA A O 1
ATOM 2197 N N . LYS A 1 280 ? 8.922 11.578 9.695 1 95.19 280 LYS A N 1
ATOM 2198 C CA . LYS A 1 280 ? 9.953 10.57 9.93 1 95.19 280 LYS A CA 1
ATOM 2199 C C . LYS A 1 280 ? 10.203 9.742 8.672 1 95.19 280 LYS A C 1
ATOM 2201 O O . LYS A 1 280 ? 9.281 9.109 8.148 1 95.19 280 LYS A O 1
ATOM 2206 N N . MET A 1 281 ? 11.438 9.766 8.211 1 96.56 281 MET A N 1
ATOM 2207 C CA . MET A 1 281 ? 11.789 8.883 7.105 1 96.56 281 MET A CA 1
ATOM 2208 C C . MET A 1 281 ? 11.836 7.426 7.562 1 96.56 281 MET A C 1
ATOM 2210 O O . MET A 1 281 ? 12.547 7.09 8.508 1 96.56 281 MET A O 1
ATOM 2214 N N . MET A 1 282 ? 11.141 6.617 6.848 1 97.25 282 MET A N 1
ATOM 2215 C CA . MET A 1 282 ? 11.016 5.223 7.262 1 97.25 282 MET A CA 1
ATOM 2216 C C . MET A 1 282 ? 11.875 4.316 6.379 1 97.25 282 MET A C 1
ATOM 2218 O O . MET A 1 282 ? 12.312 3.252 6.82 1 97.25 282 MET A O 1
ATOM 2222 N N . MET A 1 283 ? 12.031 4.734 5.184 1 97.44 283 MET A N 1
ATOM 2223 C CA . MET A 1 283 ? 12.734 3.877 4.23 1 97.44 283 MET A CA 1
ATOM 2224 C C . MET A 1 283 ? 13.461 4.711 3.186 1 97.44 283 MET A C 1
ATOM 2226 O O . MET A 1 283 ? 12.961 5.746 2.75 1 97.44 283 MET A O 1
ATOM 2230 N N . GLU A 1 284 ? 14.625 4.312 2.812 1 98.06 284 GLU A N 1
ATOM 2231 C CA . GLU A 1 284 ? 15.391 4.824 1.68 1 98.06 284 GLU A CA 1
ATOM 2232 C C . GLU A 1 284 ? 15.812 3.697 0.74 1 98.06 284 GLU A C 1
ATOM 2234 O O . GLU A 1 284 ? 16.328 2.674 1.186 1 98.06 284 GLU A O 1
ATOM 2239 N N . GLY A 1 285 ? 15.516 3.871 -0.567 1 97.56 285 GLY A N 1
ATOM 2240 C CA . GLY A 1 285 ? 15.852 2.793 -1.481 1 97.56 285 GLY A CA 1
ATOM 2241 C C . GLY A 1 285 ? 15.945 3.244 -2.928 1 97.56 285 GLY A C 1
ATOM 2242 O O . GLY A 1 285 ? 15.992 4.445 -3.207 1 97.56 285 GLY A O 1
ATOM 2243 N N . ILE A 1 286 ? 16.156 2.223 -3.793 1 97.62 286 ILE A N 1
ATOM 2244 C CA . ILE A 1 286 ? 16.266 2.416 -5.234 1 97.62 286 ILE A CA 1
ATOM 2245 C C . ILE A 1 286 ? 15.195 1.59 -5.953 1 97.62 286 ILE A C 1
ATOM 2247 O O . ILE A 1 286 ? 15.039 0.397 -5.68 1 97.62 286 ILE A O 1
ATOM 2251 N N . LEU A 1 287 ? 14.469 2.27 -6.766 1 96.25 287 LEU A N 1
ATOM 2252 C CA . LEU A 1 287 ? 13.492 1.608 -7.629 1 96.25 287 LEU A CA 1
ATOM 2253 C C . LEU A 1 287 ? 14.141 1.142 -8.93 1 96.25 287 LEU A C 1
ATOM 2255 O O . LEU A 1 287 ? 14.898 1.89 -9.555 1 96.25 287 LEU A O 1
ATOM 2259 N N . HIS A 1 288 ? 13.812 -0.049 -9.312 1 94.5 288 HIS A N 1
ATOM 2260 C CA . HIS A 1 288 ? 14.258 -0.596 -10.594 1 94.5 288 HIS A CA 1
ATOM 2261 C C . HIS A 1 288 ? 13.117 -0.666 -11.594 1 94.5 288 HIS A C 1
ATOM 2263 O O . HIS A 1 288 ? 12.234 -1.521 -11.477 1 94.5 288 HIS A O 1
ATOM 2269 N N . LEU A 1 289 ? 13.102 0.168 -12.602 1 89.69 289 LEU A N 1
ATOM 2270 C CA . LEU A 1 289 ? 11.977 0.281 -13.531 1 89.69 289 LEU A CA 1
ATOM 2271 C C . LEU A 1 289 ? 12.164 -0.655 -14.719 1 89.69 289 LEU A C 1
ATOM 2273 O O . LEU A 1 289 ? 11.195 -1.019 -15.391 1 89.69 289 LEU A O 1
ATOM 2277 N N . LYS A 1 290 ? 13.336 -0.843 -15.32 1 77.19 290 LYS A N 1
ATOM 2278 C CA . LYS A 1 290 ? 13.633 -1.665 -16.484 1 77.19 290 LYS A CA 1
ATOM 2279 C C . LYS A 1 290 ? 14.953 -2.412 -16.312 1 77.19 290 LYS A C 1
ATOM 2281 O O . LYS A 1 290 ? 15.852 -1.935 -15.617 1 77.19 290 LYS A O 1
ATOM 2286 N N . MET B 1 1 ? 23.359 5.672 23.281 1 30.08 1 MET B N 1
ATOM 2287 C CA . MET B 1 1 ? 22.984 6.336 22.047 1 30.08 1 MET B CA 1
ATOM 2288 C C . MET B 1 1 ? 22.047 5.465 21.219 1 30.08 1 MET B C 1
ATOM 2290 O O . MET B 1 1 ? 22.438 4.383 20.766 1 30.08 1 MET B O 1
ATOM 2294 N N . SER B 1 2 ? 20.828 5.145 21.547 1 42.19 2 SER B N 1
ATOM 2295 C CA . SER B 1 2 ? 19.984 3.992 21.266 1 42.19 2 SER B CA 1
ATOM 2296 C C . SER B 1 2 ? 19.906 3.719 19.766 1 42.19 2 SER B C 1
ATOM 2298 O O . SER B 1 2 ? 19.516 4.59 18.984 1 42.19 2 SER B O 1
ATOM 2300 N N . GLY B 1 3 ? 20.797 3.057 19.125 1 54.06 3 GLY B N 1
ATOM 2301 C CA . GLY B 1 3 ? 21.25 2.824 17.75 1 54.06 3 GLY B CA 1
ATOM 2302 C C . GLY B 1 3 ? 20.125 2.615 16.781 1 54.06 3 GLY B C 1
ATOM 2303 O O . GLY B 1 3 ? 19.047 2.125 17.156 1 54.06 3 GLY B O 1
ATOM 2304 N N . CYS B 1 4 ? 20.109 3.438 15.633 1 67.94 4 CYS B N 1
ATOM 2305 C CA . CYS B 1 4 ? 19.188 3.324 14.516 1 67.94 4 CYS B CA 1
ATOM 2306 C C . CYS B 1 4 ? 19.078 1.883 14.031 1 67.94 4 CYS B C 1
ATOM 2308 O O . CYS B 1 4 ? 20.094 1.27 13.68 1 67.94 4 CYS B O 1
ATOM 2310 N N . ILE B 1 5 ? 17.984 1.155 14.438 1 85.56 5 ILE B N 1
ATOM 2311 C CA . ILE B 1 5 ? 17.766 -0.195 13.93 1 85.56 5 ILE B CA 1
ATOM 2312 C C . ILE B 1 5 ? 17.281 -0.131 12.484 1 85.56 5 ILE B C 1
ATOM 2314 O O . ILE B 1 5 ? 16.312 0.561 12.172 1 85.56 5 ILE B O 1
ATOM 2318 N N . THR B 1 6 ? 18.203 -0.688 11.641 1 93.75 6 THR B N 1
ATOM 2319 C CA . THR B 1 6 ? 17.844 -0.722 10.227 1 93.75 6 THR B CA 1
ATOM 2320 C C . THR B 1 6 ? 17.703 -2.162 9.734 1 93.75 6 THR B C 1
ATOM 2322 O O . THR B 1 6 ? 18.297 -3.076 10.305 1 93.75 6 THR B O 1
ATOM 2325 N N . LEU B 1 7 ? 16.891 -2.396 8.82 1 96.56 7 LEU B N 1
ATOM 2326 C CA . LEU B 1 7 ? 16.703 -3.691 8.18 1 96.56 7 LEU B CA 1
ATOM 2327 C C . LEU B 1 7 ? 16.688 -3.549 6.66 1 96.56 7 LEU B C 1
ATOM 2329 O O . LEU B 1 7 ? 16.141 -2.582 6.129 1 96.56 7 LEU B O 1
ATOM 2333 N N . PRO B 1 8 ? 17.266 -4.543 5.977 1 97.69 8 PRO B N 1
ATOM 2334 C CA . PRO B 1 8 ? 17.094 -4.535 4.523 1 97.69 8 PRO B CA 1
ATOM 2335 C C . PRO B 1 8 ? 15.648 -4.836 4.102 1 97.69 8 PRO B C 1
ATOM 2337 O O . PRO B 1 8 ? 14.945 -5.574 4.793 1 97.69 8 PRO B O 1
ATOM 2340 N N . ILE B 1 9 ? 15.266 -4.289 2.998 1 98.44 9 ILE B N 1
ATOM 2341 C CA . ILE B 1 9 ? 13.922 -4.527 2.484 1 98.44 9 ILE B CA 1
ATOM 2342 C C . ILE B 1 9 ? 13.945 -4.527 0.958 1 98.44 9 ILE B C 1
ATOM 2344 O O . ILE B 1 9 ? 14.656 -3.73 0.341 1 98.44 9 ILE B O 1
ATOM 2348 N N . PHE B 1 10 ? 13.211 -5.453 0.381 1 98.62 10 PHE B N 1
ATOM 2349 C CA . PHE B 1 10 ? 13.008 -5.551 -1.06 1 98.62 10 PHE B CA 1
ATOM 2350 C C . PHE B 1 10 ? 11.523 -5.574 -1.397 1 98.62 10 PHE B C 1
ATOM 2352 O O . PHE B 1 10 ? 10.703 -6.031 -0.596 1 98.62 10 PHE B O 1
ATOM 2359 N N . THR B 1 11 ? 11.188 -5.047 -2.49 1 98.38 11 THR B N 1
ATOM 2360 C CA . THR B 1 11 ? 9.867 -5.32 -3.053 1 98.38 11 THR B CA 1
ATOM 2361 C C . THR B 1 11 ? 9.992 -6.086 -4.367 1 98.38 11 THR B C 1
ATOM 2363 O O . THR B 1 11 ? 10.883 -5.816 -5.168 1 98.38 11 THR B O 1
ATOM 2366 N N . VAL B 1 12 ? 9.117 -7.074 -4.508 1 98 12 VAL B N 1
ATOM 2367 C CA . VAL B 1 12 ? 9.195 -8.008 -5.629 1 98 12 VAL B CA 1
ATOM 2368 C C . VAL B 1 12 ? 7.801 -8.227 -6.211 1 98 12 VAL B C 1
ATOM 2370 O O . VAL B 1 12 ? 6.84 -8.438 -5.473 1 98 12 VAL B O 1
ATOM 2373 N N . ASP B 1 13 ? 7.742 -8.102 -7.488 1 97.5 13 ASP B N 1
ATOM 2374 C CA . ASP B 1 13 ? 6.535 -8.539 -8.188 1 97.5 13 ASP B CA 1
ATOM 2375 C C . ASP B 1 13 ? 6.621 -10.023 -8.539 1 97.5 13 ASP B C 1
ATOM 2377 O O . ASP B 1 13 ? 7.379 -10.414 -9.43 1 97.5 13 ASP B O 1
ATOM 2381 N N . ALA B 1 14 ? 5.785 -10.773 -7.859 1 97.06 14 ALA B N 1
ATOM 2382 C CA . ALA B 1 14 ? 5.727 -12.203 -8.141 1 97.06 14 ALA B CA 1
ATOM 2383 C C . ALA B 1 14 ? 4.746 -12.508 -9.266 1 97.06 14 ALA B C 1
ATOM 2385 O O . ALA B 1 14 ? 3.691 -11.875 -9.367 1 97.06 14 ALA B O 1
ATOM 2386 N N . PHE B 1 15 ? 5.066 -13.562 -10.109 1 96.19 15 PHE B N 1
ATOM 2387 C CA . PHE B 1 15 ? 4.297 -13.938 -11.289 1 96.19 15 PHE B CA 1
ATOM 2388 C C . PHE B 1 15 ? 4.246 -12.789 -12.289 1 96.19 15 PHE B C 1
ATOM 2390 O O . PHE B 1 15 ? 3.201 -12.523 -12.891 1 96.19 15 PHE B O 1
ATOM 2397 N N . ALA B 1 16 ? 5.336 -12.117 -12.383 1 94 16 ALA B N 1
ATOM 2398 C CA . ALA B 1 16 ? 5.438 -10.945 -13.242 1 94 16 ALA B CA 1
ATOM 2399 C C . ALA B 1 16 ? 6.418 -11.18 -14.391 1 94 16 ALA B C 1
ATOM 2401 O O . ALA B 1 16 ? 7.582 -11.508 -14.156 1 94 16 ALA B O 1
ATOM 2402 N N . GLY B 1 17 ? 5.941 -11.016 -15.57 1 87.62 17 GLY B N 1
ATOM 2403 C CA . GLY B 1 17 ? 6.816 -11.062 -16.734 1 87.62 17 GLY B CA 1
ATOM 2404 C C . GLY B 1 17 ? 7.473 -9.727 -17.047 1 87.62 17 GLY B C 1
ATOM 2405 O O . GLY B 1 17 ? 8.492 -9.68 -17.734 1 87.62 17 GLY B O 1
ATOM 2406 N N . ALA B 1 18 ? 6.898 -8.703 -16.531 1 89.25 18 ALA B N 1
ATOM 2407 C CA . ALA B 1 18 ? 7.398 -7.344 -16.703 1 89.25 18 ALA B CA 1
ATOM 2408 C C . ALA B 1 18 ? 7.188 -6.516 -15.445 1 89.25 18 ALA B C 1
ATOM 2410 O O . ALA B 1 18 ? 6.484 -6.945 -14.523 1 89.25 18 ALA B O 1
ATOM 2411 N N . SER B 1 19 ? 7.836 -5.328 -15.445 1 91.44 19 SER B N 1
ATOM 2412 C CA . SER B 1 19 ? 7.68 -4.438 -14.305 1 91.44 19 SER B CA 1
ATOM 2413 C C . SER B 1 19 ? 6.223 -4.02 -14.117 1 91.44 19 SER B C 1
ATOM 2415 O O . SER B 1 19 ? 5.512 -3.787 -15.094 1 91.44 19 SER B O 1
ATOM 2417 N N . PHE B 1 20 ? 5.789 -3.918 -12.891 1 94.38 20 PHE B N 1
ATOM 2418 C CA . PHE B 1 20 ? 4.5 -3.367 -12.484 1 94.38 20 PHE B CA 1
ATOM 2419 C C . PHE B 1 20 ? 3.375 -4.355 -12.766 1 94.38 20 PHE B C 1
ATOM 2421 O O . PHE B 1 20 ? 2.197 -3.996 -12.711 1 94.38 20 PHE B O 1
ATOM 2428 N N . GLU B 1 21 ? 3.766 -5.602 -13.109 1 95.06 21 GLU B N 1
ATOM 2429 C CA . GLU B 1 21 ? 2.807 -6.699 -13.195 1 95.06 21 GLU B CA 1
ATOM 2430 C C . GLU B 1 21 ? 2.908 -7.617 -11.977 1 95.06 21 GLU B C 1
ATOM 2432 O O . GLU B 1 21 ? 3.709 -7.371 -11.07 1 95.06 21 GLU B O 1
ATOM 2437 N N . GLY B 1 22 ? 2.02 -8.602 -11.992 1 96.81 22 GLY B N 1
ATOM 2438 C CA . GLY B 1 22 ? 2.111 -9.625 -10.961 1 96.81 22 GLY B CA 1
ATOM 2439 C C . GLY B 1 22 ? 1.584 -9.156 -9.609 1 96.81 22 GLY B C 1
ATOM 2440 O O . GLY B 1 22 ? 0.705 -8.297 -9.547 1 96.81 22 GLY B O 1
ATOM 2441 N N . ASN B 1 23 ? 2.004 -9.859 -8.641 1 97.38 23 ASN B N 1
ATOM 2442 C CA . ASN B 1 23 ? 1.588 -9.594 -7.266 1 97.38 23 ASN B CA 1
ATOM 2443 C C . ASN B 1 23 ? 2.756 -9.125 -6.406 1 97.38 23 ASN B C 1
ATOM 2445 O O . ASN B 1 23 ? 3.699 -9.875 -6.16 1 97.38 23 ASN B O 1
ATOM 2449 N N . PRO B 1 24 ? 2.695 -7.844 -5.965 1 97.31 24 PRO B N 1
ATOM 2450 C CA . PRO B 1 24 ? 3.828 -7.301 -5.207 1 97.31 24 PRO B CA 1
ATOM 2451 C C . PRO B 1 24 ? 3.9 -7.844 -3.783 1 97.31 24 PRO B C 1
ATOM 2453 O O . PRO B 1 24 ? 2.865 -8.055 -3.145 1 97.31 24 PRO B O 1
ATOM 2456 N N . ALA B 1 25 ? 5.07 -8.07 -3.344 1 97.69 25 ALA B N 1
ATOM 2457 C CA . ALA B 1 25 ? 5.359 -8.453 -1.964 1 97.69 25 ALA B CA 1
ATOM 2458 C C . ALA B 1 25 ? 6.641 -7.789 -1.468 1 97.69 25 ALA B C 1
ATOM 2460 O O . ALA B 1 25 ? 7.582 -7.59 -2.238 1 97.69 25 ALA B O 1
ATOM 2461 N N . ALA B 1 26 ? 6.594 -7.414 -0.205 1 98.62 26 ALA B N 1
ATOM 2462 C CA . ALA B 1 26 ? 7.832 -6.984 0.443 1 98.62 26 ALA B CA 1
ATOM 2463 C C . ALA B 1 26 ? 8.57 -8.172 1.059 1 98.62 26 ALA B C 1
ATOM 2465 O O . ALA B 1 26 ? 7.941 -9.125 1.525 1 98.62 26 ALA B O 1
ATOM 2466 N N . VAL B 1 27 ? 9.852 -8.141 0.963 1 98.81 27 VAL B N 1
ATOM 2467 C CA . VAL B 1 27 ? 10.695 -9.18 1.54 1 98.81 27 VAL B CA 1
ATOM 2468 C C . VAL B 1 27 ? 11.734 -8.555 2.461 1 98.81 27 VAL B C 1
ATOM 2470 O O . VAL B 1 27 ? 12.547 -7.73 2.023 1 98.81 27 VAL B O 1
ATOM 2473 N N . CYS B 1 28 ? 11.711 -8.883 3.699 1 98.75 28 CYS B N 1
ATOM 2474 C CA . CYS B 1 28 ? 12.641 -8.414 4.715 1 98.75 28 CYS B CA 1
ATOM 2475 C C . CYS B 1 28 ? 13.469 -9.562 5.273 1 98.75 28 CYS B C 1
ATOM 2477 O O . CYS B 1 28 ? 13.07 -10.203 6.242 1 98.75 28 CYS B O 1
ATOM 2479 N N . PRO B 1 29 ? 14.648 -9.812 4.703 1 98.69 29 PRO B N 1
ATOM 2480 C CA . PRO B 1 29 ? 15.484 -10.922 5.164 1 98.69 29 PRO B CA 1
ATOM 2481 C C . PRO B 1 29 ? 16.047 -10.695 6.562 1 98.69 29 PRO B C 1
ATOM 2483 O O . PRO B 1 29 ? 16.516 -9.594 6.871 1 98.69 29 PRO B O 1
ATOM 2486 N N . LEU B 1 30 ? 15.992 -11.75 7.348 1 98.19 30 LEU B N 1
ATOM 2487 C CA . LEU B 1 30 ? 16.469 -11.68 8.727 1 98.19 30 LEU B CA 1
ATOM 2488 C C . LEU B 1 30 ? 17.594 -12.672 8.969 1 98.19 30 LEU B C 1
ATOM 2490 O O . LEU B 1 30 ? 17.406 -13.883 8.82 1 98.19 30 LEU B O 1
ATOM 2494 N N . ASP B 1 31 ? 18.703 -12.148 9.352 1 96.56 31 ASP B N 1
ATOM 2495 C CA . ASP B 1 31 ? 19.797 -13.031 9.758 1 96.56 31 ASP B CA 1
ATOM 2496 C C . ASP B 1 31 ? 19.438 -13.789 11.031 1 96.56 31 ASP B C 1
ATOM 2498 O O . ASP B 1 31 ? 18.422 -13.5 11.672 1 96.56 31 ASP B O 1
ATOM 2502 N N . PHE B 1 32 ? 20.25 -14.664 11.344 1 95 32 PHE B N 1
ATOM 2503 C CA . PHE B 1 32 ? 19.984 -15.531 12.492 1 95 32 PHE B CA 1
ATOM 2504 C C . PHE B 1 32 ? 19.828 -14.703 13.766 1 95 32 PHE B C 1
ATOM 2506 O O . PHE B 1 32 ? 18.938 -14.984 14.586 1 95 32 PHE B O 1
ATOM 2513 N N . ASP B 1 33 ? 20.578 -13.672 13.93 1 92.88 33 ASP B N 1
ATOM 2514 C CA . ASP B 1 33 ? 20.609 -12.922 15.188 1 92.88 33 ASP B CA 1
ATOM 2515 C C . ASP B 1 33 ? 19.766 -11.656 15.094 1 92.88 33 ASP B C 1
ATOM 2517 O O . ASP B 1 33 ? 19.812 -10.797 15.984 1 92.88 33 ASP B O 1
ATOM 2521 N N . ALA B 1 34 ? 19.062 -11.602 13.992 1 91.56 34 ALA B N 1
ATOM 2522 C CA . ALA B 1 34 ? 18.203 -10.422 13.875 1 91.56 34 ALA B CA 1
ATOM 2523 C C . ALA B 1 34 ? 17.188 -10.367 15.016 1 91.56 34 ALA B C 1
ATOM 2525 O O . ALA B 1 34 ? 16.531 -11.359 15.305 1 91.56 34 ALA B O 1
ATOM 2526 N N . ASN B 1 35 ? 17.125 -9.258 15.68 1 90.31 35 ASN B N 1
ATOM 2527 C CA . ASN B 1 35 ? 16.203 -9.047 16.781 1 90.31 35 ASN B CA 1
ATOM 2528 C C . ASN B 1 35 ? 15.031 -8.164 16.375 1 90.31 35 ASN B C 1
ATOM 2530 O O . ASN B 1 35 ? 15.133 -6.938 16.391 1 90.31 35 ASN B O 1
ATOM 2534 N N . ILE B 1 36 ? 14 -8.781 16.031 1 94.31 36 ILE B N 1
ATOM 2535 C CA . ILE B 1 36 ? 12.766 -8.109 15.633 1 94.31 36 ILE B CA 1
ATOM 2536 C C . ILE B 1 36 ? 11.562 -8.828 16.234 1 94.31 36 ILE B C 1
ATOM 2538 O O . ILE B 1 36 ? 11.477 -10.055 16.172 1 94.31 36 ILE B O 1
ATOM 2542 N N . SER B 1 37 ? 10.664 -8.078 16.891 1 95.12 37 SER B N 1
ATOM 2543 C CA . SER B 1 37 ? 9.484 -8.648 17.516 1 95.12 37 SER B CA 1
ATOM 2544 C C . SER B 1 37 ? 8.367 -8.867 16.5 1 95.12 37 SER B C 1
ATOM 2546 O O . SER B 1 37 ? 8.391 -8.297 15.414 1 95.12 37 SER B O 1
ATOM 2548 N N . GLU B 1 38 ? 7.434 -9.703 16.906 1 96.25 38 GLU B N 1
ATOM 2549 C CA . GLU B 1 38 ? 6.246 -9.898 16.078 1 96.25 38 GLU B CA 1
ATOM 2550 C C . GLU B 1 38 ? 5.496 -8.594 15.867 1 96.25 38 GLU B C 1
ATOM 2552 O O . GLU B 1 38 ? 4.965 -8.344 14.781 1 96.25 38 GLU B O 1
ATOM 2557 N N . ASP B 1 39 ? 5.445 -7.828 16.906 1 95.31 39 ASP B N 1
ATOM 2558 C CA . ASP B 1 39 ? 4.797 -6.523 16.797 1 95.31 39 ASP B CA 1
ATOM 2559 C C . ASP B 1 39 ? 5.48 -5.645 15.758 1 95.31 39 ASP B C 1
ATOM 2561 O O . ASP B 1 39 ? 4.812 -4.969 14.977 1 95.31 39 ASP B O 1
ATOM 2565 N N . GLU B 1 40 ? 6.754 -5.645 15.742 1 95.12 40 GLU B N 1
ATOM 2566 C CA . GLU B 1 40 ? 7.504 -4.867 14.766 1 95.12 40 GLU B CA 1
ATOM 2567 C C . GLU B 1 40 ? 7.281 -5.395 13.352 1 95.12 40 GLU B C 1
ATOM 2569 O O . GLU B 1 40 ? 7.145 -4.617 12.406 1 95.12 40 GLU B O 1
ATOM 2574 N N . MET B 1 41 ? 7.277 -6.711 13.227 1 97.62 41 MET B N 1
ATOM 2575 C CA . MET B 1 41 ? 6.996 -7.309 11.922 1 97.62 41 MET B CA 1
ATOM 2576 C C . MET B 1 41 ? 5.645 -6.84 11.391 1 97.62 41 MET B C 1
ATOM 2578 O O . MET B 1 41 ? 5.52 -6.496 10.219 1 97.62 41 MET B O 1
ATOM 2582 N N . GLN B 1 42 ? 4.641 -6.844 12.273 1 96.69 42 GLN B N 1
ATOM 2583 C CA . GLN B 1 42 ? 3.305 -6.398 11.891 1 96.69 42 GLN B CA 1
ATOM 2584 C C . GLN B 1 42 ? 3.307 -4.918 11.516 1 96.69 42 GLN B C 1
ATOM 2586 O O . GLN B 1 42 ? 2.678 -4.527 10.531 1 96.69 42 GLN B O 1
ATOM 2591 N N . LYS B 1 43 ? 4 -4.102 12.258 1 95.25 43 LYS B N 1
ATOM 2592 C CA . LYS B 1 43 ? 4.078 -2.674 11.977 1 95.25 43 LYS B CA 1
ATOM 2593 C C . LYS B 1 43 ? 4.762 -2.414 10.633 1 95.25 43 LYS B C 1
ATOM 2595 O O . LYS B 1 43 ? 4.348 -1.533 9.883 1 95.25 43 LYS B O 1
ATOM 2600 N N . ILE B 1 44 ? 5.793 -3.176 10.391 1 96.94 44 ILE B N 1
ATOM 2601 C CA . ILE B 1 44 ? 6.496 -3.035 9.117 1 96.94 44 ILE B CA 1
ATOM 2602 C C . ILE B 1 44 ? 5.559 -3.395 7.965 1 96.94 44 ILE B C 1
ATOM 2604 O O . ILE B 1 44 ? 5.52 -2.699 6.949 1 96.94 44 ILE B O 1
ATOM 2608 N N . ALA B 1 45 ? 4.816 -4.441 8.148 1 96.88 45 ALA B N 1
ATOM 2609 C CA . ALA B 1 45 ? 3.861 -4.836 7.113 1 96.88 45 ALA B CA 1
ATOM 2610 C C . ALA B 1 45 ? 2.83 -3.736 6.871 1 96.88 45 ALA B C 1
ATOM 2612 O O . ALA B 1 45 ? 2.479 -3.449 5.727 1 96.88 45 ALA B O 1
ATOM 2613 N N . MET B 1 46 ? 2.373 -3.17 7.914 1 94.06 46 MET B N 1
ATOM 2614 C CA . MET B 1 46 ? 1.439 -2.051 7.805 1 94.06 46 MET B CA 1
ATOM 2615 C C . MET B 1 46 ? 2.078 -0.878 7.066 1 94.06 46 MET B C 1
ATOM 2617 O O . MET B 1 46 ? 1.445 -0.257 6.215 1 94.06 46 MET B O 1
ATOM 2621 N N . GLU B 1 47 ? 3.322 -0.636 7.398 1 95.44 47 GLU B N 1
ATOM 2622 C CA . GLU B 1 47 ? 4.078 0.458 6.797 1 95.44 47 GLU B CA 1
ATOM 2623 C C . GLU B 1 47 ? 4.246 0.251 5.293 1 95.44 47 GLU B C 1
ATOM 2625 O O . GLU B 1 47 ? 4.102 1.194 4.512 1 95.44 47 GLU B O 1
ATOM 2630 N N . MET B 1 48 ? 4.531 -0.924 4.891 1 95.81 48 MET B N 1
ATOM 2631 C CA . MET B 1 48 ? 4.766 -1.229 3.482 1 95.81 48 MET B CA 1
ATOM 2632 C C . MET B 1 48 ? 3.459 -1.191 2.695 1 95.81 48 MET B C 1
ATOM 2634 O O . MET B 1 48 ? 3.453 -0.852 1.511 1 95.81 48 MET B O 1
ATOM 2638 N N . ASN B 1 49 ? 2.443 -1.612 3.381 1 93.06 49 ASN B N 1
ATOM 2639 C CA . ASN B 1 49 ? 1.086 -1.551 2.848 1 93.06 49 ASN B CA 1
ATOM 2640 C C . ASN B 1 49 ? 0.958 -2.336 1.546 1 93.06 49 ASN B C 1
ATOM 2642 O O . ASN B 1 49 ? 0.256 -1.911 0.626 1 93.06 49 ASN B O 1
ATOM 2646 N N . LEU B 1 50 ? 1.716 -3.363 1.356 1 94.38 50 LEU B N 1
ATOM 2647 C CA . LEU B 1 50 ? 1.544 -4.332 0.281 1 94.38 50 LEU B CA 1
ATOM 2648 C C . LEU B 1 50 ? 0.729 -5.531 0.755 1 94.38 50 LEU B C 1
ATOM 2650 O O . LEU B 1 50 ? 0.391 -5.629 1.937 1 94.38 50 LEU B O 1
ATOM 2654 N N . SER B 1 51 ? 0.346 -6.422 -0.153 1 90.56 51 SER B N 1
ATOM 2655 C CA . SER B 1 51 ? -0.477 -7.566 0.225 1 90.56 51 SER B CA 1
ATOM 2656 C C . SER B 1 51 ? 0.16 -8.352 1.367 1 90.56 51 SER B C 1
ATOM 2658 O O . SER B 1 51 ? -0.502 -8.664 2.359 1 90.56 51 SER B O 1
ATOM 2660 N N . GLU B 1 52 ? 1.459 -8.672 1.155 1 95.12 52 GLU B N 1
ATOM 2661 C CA . GLU B 1 52 ? 2.184 -9.312 2.246 1 95.12 52 GLU B CA 1
ATOM 2662 C C . GLU B 1 52 ? 3.615 -8.805 2.34 1 95.12 52 GLU B C 1
ATOM 2664 O O . GLU B 1 52 ? 4.184 -8.352 1.342 1 95.12 52 GLU B O 1
ATOM 2669 N N . THR B 1 53 ? 4.086 -8.805 3.488 1 98.19 53 THR B N 1
ATOM 2670 C CA . THR B 1 53 ? 5.512 -8.703 3.783 1 98.19 53 THR B CA 1
ATOM 2671 C C . THR B 1 53 ? 6.043 -10.031 4.312 1 98.19 53 THR B C 1
ATOM 2673 O O . THR B 1 53 ? 5.508 -10.586 5.277 1 98.19 53 THR B O 1
ATOM 2676 N N . ALA B 1 54 ? 7.02 -10.523 3.625 1 98.69 54 ALA B N 1
ATOM 2677 C CA . ALA B 1 54 ? 7.617 -11.805 3.99 1 98.69 54 ALA B CA 1
ATOM 2678 C C . ALA B 1 54 ? 8.898 -11.602 4.797 1 98.69 54 ALA B C 1
ATOM 2680 O O . ALA B 1 54 ? 9.688 -10.703 4.5 1 98.69 54 ALA B O 1
ATOM 2681 N N . TYR B 1 55 ? 9.07 -12.469 5.805 1 98.81 55 TYR B N 1
ATOM 2682 C CA . TYR B 1 55 ? 10.266 -12.445 6.648 1 98.81 55 TYR B CA 1
ATOM 2683 C C . TYR B 1 55 ? 10.992 -13.781 6.602 1 98.81 55 TYR B C 1
ATOM 2685 O O . TYR B 1 55 ? 10.859 -14.609 7.512 1 98.81 55 TYR B O 1
ATOM 2693 N N . PRO B 1 56 ? 11.773 -14 5.578 1 98.81 56 PRO B N 1
ATOM 2694 C CA . PRO B 1 56 ? 12.664 -15.164 5.625 1 98.81 56 PRO B CA 1
ATOM 2695 C C . PRO B 1 56 ? 13.758 -15.023 6.676 1 98.81 56 PRO B C 1
ATOM 2697 O O . PRO B 1 56 ? 14.289 -13.93 6.879 1 98.81 56 PRO B O 1
ATOM 2700 N N . ARG B 1 57 ? 14.117 -16.141 7.289 1 98.5 57 ARG B N 1
ATOM 2701 C CA . ARG B 1 57 ? 15.094 -16.094 8.367 1 98.5 57 ARG B CA 1
ATOM 2702 C C . ARG B 1 57 ? 16.094 -17.25 8.25 1 98.5 57 ARG B C 1
ATOM 2704 O O . ARG B 1 57 ? 15.711 -18.391 7.996 1 98.5 57 ARG B O 1
ATOM 2711 N N . VAL B 1 58 ? 17.328 -16.906 8.422 1 98.19 58 VAL B N 1
ATOM 2712 C CA . VAL B 1 58 ? 18.359 -17.922 8.57 1 98.19 58 VAL B CA 1
ATOM 2713 C C . VAL B 1 58 ? 18.156 -18.688 9.875 1 98.19 58 VAL B C 1
ATOM 2715 O O . VAL B 1 58 ? 17.906 -18.078 10.922 1 98.19 58 VAL B O 1
ATOM 2718 N N . LEU B 1 59 ? 18.281 -20 9.906 1 97.19 59 LEU B N 1
ATOM 2719 C CA . LEU B 1 59 ? 17.812 -20.828 11.016 1 97.19 59 LEU B CA 1
ATOM 2720 C C . LEU B 1 59 ? 18.953 -21.219 11.938 1 97.19 59 LEU B C 1
ATOM 2722 O O . LEU B 1 59 ? 18.734 -21.656 13.07 1 97.19 59 LEU B O 1
ATOM 2726 N N . ALA B 1 60 ? 20.141 -21.141 11.477 1 95.38 60 ALA B N 1
ATOM 2727 C CA . ALA B 1 60 ? 21.266 -21.562 12.312 1 95.38 60 ALA B CA 1
ATOM 2728 C C . ALA B 1 60 ? 22.391 -20.531 12.289 1 95.38 60 ALA B C 1
ATOM 2730 O O . ALA B 1 60 ? 22.594 -19.844 11.289 1 95.38 60 ALA B O 1
ATOM 2731 N N . ASP B 1 61 ? 23.094 -20.516 13.367 1 93.5 61 ASP B N 1
ATOM 2732 C CA . ASP B 1 61 ? 24.266 -19.641 13.461 1 93.5 61 ASP B CA 1
ATOM 2733 C C . ASP B 1 61 ? 25.344 -20.047 12.461 1 93.5 61 ASP B C 1
ATOM 2735 O O . ASP B 1 61 ? 25.594 -21.234 12.273 1 93.5 61 ASP B O 1
ATOM 2739 N N . GLY B 1 62 ? 25.875 -19.125 11.773 1 92 62 GLY B N 1
ATOM 2740 C CA . GLY B 1 62 ? 26.906 -19.422 10.789 1 92 62 GLY B CA 1
ATOM 2741 C C . GLY B 1 62 ? 26.359 -19.609 9.391 1 92 62 GLY B C 1
ATOM 2742 O O . GLY B 1 62 ? 27.109 -19.547 8.406 1 92 62 GLY B O 1
ATOM 2743 N N . ASP B 1 63 ? 25.094 -19.859 9.266 1 94.38 63 ASP B N 1
ATOM 2744 C CA . ASP B 1 63 ? 24.453 -19.969 7.961 1 94.38 63 ASP B CA 1
ATOM 2745 C C . ASP B 1 63 ? 24.203 -18.594 7.367 1 94.38 63 ASP B C 1
ATOM 2747 O O . ASP B 1 63 ? 24.422 -17.562 8.023 1 94.38 63 ASP B O 1
ATOM 2751 N N . SER B 1 64 ? 23.906 -18.625 6.027 1 97.25 64 SER B N 1
ATOM 2752 C CA . SER B 1 64 ? 23.641 -17.359 5.328 1 97.25 64 SER B CA 1
ATOM 2753 C C . SER B 1 64 ? 22.609 -17.547 4.219 1 97.25 64 SER B C 1
ATOM 2755 O O . SER B 1 64 ? 22.328 -18.688 3.814 1 97.25 64 SER B O 1
ATOM 2757 N N . PHE B 1 65 ? 22.125 -16.469 3.777 1 98.06 65 PHE B N 1
ATOM 2758 C CA . PHE B 1 65 ? 21.188 -16.516 2.664 1 98.06 65 PHE B CA 1
ATOM 2759 C C . PHE B 1 65 ? 21.875 -17.016 1.399 1 98.06 65 PHE B C 1
ATOM 2761 O O . PHE B 1 65 ? 21.219 -17.609 0.53 1 98.06 65 PHE B O 1
ATOM 2768 N N . LYS B 1 66 ? 23.078 -16.844 1.257 1 97.69 66 LYS B N 1
ATOM 2769 C CA . LYS B 1 66 ? 23.828 -17.25 0.077 1 97.69 66 LYS B CA 1
ATOM 2770 C C . LYS B 1 66 ? 24.047 -18.766 0.061 1 97.69 66 LYS B C 1
ATOM 2772 O O . LYS B 1 66 ? 24.016 -19.391 -1.001 1 97.69 66 LYS B O 1
ATOM 2777 N N . GLU B 1 67 ? 24.125 -19.375 1.238 1 96.62 67 GLU B N 1
ATOM 2778 C CA . GLU B 1 67 ? 24.609 -20.75 1.267 1 96.62 67 GLU B CA 1
ATOM 2779 C C . GLU B 1 67 ? 23.531 -21.719 1.74 1 96.62 67 GLU B C 1
ATOM 2781 O O . GLU B 1 67 ? 23.547 -22.891 1.38 1 96.62 67 GLU B O 1
ATOM 2786 N N . SER B 1 68 ? 22.688 -21.312 2.557 1 97.5 68 SER B N 1
ATOM 2787 C CA . SER B 1 68 ? 21.672 -22.188 3.123 1 97.5 68 SER B CA 1
ATOM 2788 C C . SER B 1 68 ? 20.625 -22.578 2.082 1 97.5 68 SER B C 1
ATOM 2790 O O . SER B 1 68 ? 20.406 -21.844 1.117 1 97.5 68 SER B O 1
ATOM 2792 N N . SER B 1 69 ? 20.031 -23.703 2.311 1 97.81 69 SER B N 1
ATOM 2793 C CA . SER B 1 69 ? 18.922 -24.109 1.449 1 97.81 69 SER B CA 1
ATOM 2794 C C . SER B 1 69 ? 17.625 -24.219 2.232 1 97.81 69 SER B C 1
ATOM 2796 O O . SER B 1 69 ? 16.578 -24.547 1.668 1 97.81 69 SER B O 1
ATOM 2798 N N . LYS B 1 70 ? 17.734 -24.047 3.521 1 98.06 70 LYS B N 1
ATOM 2799 C CA . LYS B 1 70 ? 16.562 -24.094 4.387 1 98.06 70 LYS B CA 1
ATOM 2800 C C . LYS B 1 70 ? 16.438 -22.812 5.203 1 98.06 70 LYS B C 1
ATOM 2802 O O . LYS B 1 70 ? 17.406 -22.344 5.797 1 98.06 70 LYS B O 1
ATOM 2807 N N . PHE B 1 71 ? 15.219 -22.266 5.254 1 98.62 71 PHE B N 1
ATOM 2808 C CA . PHE B 1 71 ? 14.953 -21.016 5.941 1 98.62 71 PHE B CA 1
ATOM 2809 C C . PHE B 1 71 ? 13.617 -21.062 6.668 1 98.62 71 PHE B C 1
ATOM 2811 O O . PHE B 1 71 ? 12.742 -21.859 6.316 1 98.62 71 PHE B O 1
ATOM 2818 N N . GLY B 1 72 ? 13.516 -20.281 7.707 1 98.19 72 GLY B N 1
ATOM 2819 C CA . GLY B 1 72 ? 12.188 -19.938 8.172 1 98.19 72 GLY B CA 1
ATOM 2820 C C . GLY B 1 72 ? 11.492 -18.906 7.293 1 98.19 72 GLY B C 1
ATOM 2821 O O . GLY B 1 72 ? 12.141 -18.156 6.582 1 98.19 72 GLY B O 1
ATOM 2822 N N . LEU B 1 73 ? 10.18 -18.906 7.363 1 98.38 73 LEU B N 1
ATOM 2823 C CA . LEU B 1 73 ? 9.453 -17.906 6.578 1 98.38 73 LEU B CA 1
ATOM 2824 C C . LEU B 1 73 ? 8.109 -17.578 7.223 1 98.38 73 LEU B C 1
ATOM 2826 O O . LEU B 1 73 ? 7.332 -18.484 7.547 1 98.38 73 LEU B O 1
ATOM 2830 N N . ARG B 1 74 ? 7.859 -16.328 7.453 1 98 74 ARG B N 1
ATOM 2831 C CA . ARG B 1 74 ? 6.602 -15.797 7.969 1 98 74 ARG B CA 1
ATOM 2832 C C . ARG B 1 74 ? 6.051 -14.703 7.062 1 98 74 ARG B C 1
ATOM 2834 O O . ARG B 1 74 ? 6.816 -13.992 6.402 1 98 74 ARG B O 1
ATOM 2841 N N . TRP B 1 75 ? 4.766 -14.57 7.012 1 97.12 75 TRP B N 1
ATOM 2842 C CA . TRP B 1 75 ? 4.121 -13.547 6.203 1 97.12 75 TRP B CA 1
ATOM 2843 C C . TRP B 1 75 ? 3.143 -12.727 7.039 1 97.12 75 TRP B C 1
ATOM 2845 O O . TRP B 1 75 ? 2.432 -13.273 7.887 1 97.12 75 TRP B O 1
ATOM 2855 N N . PHE B 1 76 ? 3.121 -11.453 6.727 1 96.69 76 PHE B N 1
ATOM 2856 C CA . PHE B 1 76 ? 2.188 -10.539 7.379 1 96.69 76 PHE B CA 1
ATOM 2857 C C . PHE B 1 76 ? 1.489 -9.656 6.352 1 96.69 76 PHE B C 1
ATOM 2859 O O . PHE B 1 76 ? 2.139 -9.078 5.48 1 96.69 76 PHE B O 1
ATOM 2866 N N . THR B 1 77 ? 0.146 -9.633 6.387 1 93.06 77 THR B N 1
ATOM 2867 C CA . THR B 1 77 ? -0.591 -8.547 5.762 1 93.06 77 THR B CA 1
ATOM 2868 C C . THR B 1 77 ? -0.511 -7.277 6.609 1 93.06 77 THR B C 1
ATOM 2870 O O . THR B 1 77 ? 0.026 -7.301 7.719 1 93.06 77 THR B O 1
ATOM 2873 N N . PRO B 1 78 ? -1.021 -6.129 6.066 1 91.94 78 PRO B N 1
ATOM 2874 C CA . PRO B 1 78 ? -1.029 -4.93 6.906 1 91.94 78 PRO B CA 1
ATOM 2875 C C . PRO B 1 78 ? -1.832 -5.113 8.195 1 91.94 78 PRO B C 1
ATOM 2877 O O . PRO B 1 78 ? -1.665 -4.348 9.141 1 91.94 78 PRO B O 1
ATOM 2880 N N . GLU B 1 79 ? -2.631 -6.234 8.305 1 89.19 79 GLU B N 1
ATOM 2881 C CA . GLU B 1 79 ? -3.555 -6.367 9.422 1 89.19 79 GLU B CA 1
ATOM 2882 C C . GLU B 1 79 ? -3.15 -7.523 10.336 1 89.19 79 GLU B C 1
ATOM 2884 O O . GLU B 1 79 ? -3.426 -7.496 11.539 1 89.19 79 GLU B O 1
ATOM 2889 N N . ALA B 1 80 ? -2.525 -8.547 9.703 1 91.88 80 ALA B N 1
ATOM 2890 C CA . ALA B 1 80 ? -2.264 -9.719 10.539 1 91.88 80 ALA B CA 1
ATOM 2891 C C . ALA B 1 80 ? -1.293 -10.672 9.844 1 91.88 80 ALA B C 1
ATOM 2893 O O . ALA B 1 80 ? -1.052 -10.555 8.641 1 91.88 80 ALA B O 1
ATOM 2894 N N . GLU B 1 81 ? -0.792 -11.648 10.68 1 94.44 81 GLU B N 1
ATOM 2895 C CA . GLU B 1 81 ? -0.009 -12.742 10.125 1 94.44 81 GLU B CA 1
ATOM 2896 C C . GLU B 1 81 ? -0.905 -13.758 9.414 1 94.44 81 GLU B C 1
ATOM 2898 O O . GLU B 1 81 ? -2.039 -13.992 9.836 1 94.44 81 GLU B O 1
ATOM 2903 N N . VAL B 1 82 ? -0.422 -14.312 8.359 1 90.31 82 VAL B N 1
ATOM 2904 C CA . VAL B 1 82 ? -1.154 -15.367 7.66 1 90.31 82 VAL B CA 1
ATOM 2905 C C . VAL B 1 82 ? -0.319 -16.641 7.629 1 90.31 82 VAL B C 1
ATOM 2907 O O . VAL B 1 82 ? 0.912 -16.594 7.691 1 90.31 82 VAL B O 1
ATOM 2910 N N . SER B 1 83 ? -0.947 -17.75 7.531 1 88.69 83 SER B N 1
ATOM 2911 C CA . SER B 1 83 ? -0.274 -19.031 7.664 1 88.69 83 SER B CA 1
ATOM 2912 C C . SER B 1 83 ? 0.283 -19.516 6.324 1 88.69 83 SER B C 1
ATOM 2914 O O . SER B 1 83 ? 1.165 -20.375 6.285 1 88.69 83 SER B O 1
ATOM 2916 N N . LEU B 1 84 ? -0.227 -19 5.258 1 86.69 84 LEU B N 1
ATOM 2917 C CA . LEU B 1 84 ? 0.191 -19.422 3.924 1 86.69 84 LEU B CA 1
ATOM 2918 C C . LEU B 1 84 ? 0.062 -18.281 2.928 1 86.69 84 LEU B C 1
ATOM 2920 O O . LEU B 1 84 ? -0.958 -17.578 2.9 1 86.69 84 LEU B O 1
ATOM 2924 N N . CYS B 1 85 ? 1.099 -18.125 2.166 1 90.56 85 CYS B N 1
ATOM 2925 C CA . CYS B 1 85 ? 1.089 -17.141 1.093 1 90.56 85 CYS B CA 1
ATOM 2926 C C . CYS B 1 85 ? 1.991 -17.578 -0.056 1 90.56 85 CYS B C 1
ATOM 2928 O O . CYS B 1 85 ? 3.217 -17.578 0.078 1 90.56 85 CYS B O 1
ATOM 2930 N N . GLY B 1 86 ? 1.445 -17.859 -1.18 1 91.06 86 GLY B N 1
ATOM 2931 C CA . GLY B 1 86 ? 2.188 -18.375 -2.316 1 91.06 86 GLY B CA 1
ATOM 2932 C C . GLY B 1 86 ? 3.031 -17.328 -3.01 1 91.06 86 GLY B C 1
ATOM 2933 O O . GLY B 1 86 ? 4.246 -17.484 -3.148 1 91.06 86 GLY B O 1
ATOM 2934 N N . HIS B 1 87 ? 2.467 -16.203 -3.311 1 94.44 87 HIS B N 1
ATOM 2935 C CA . HIS B 1 87 ? 3.184 -15.211 -4.113 1 94.44 87 HIS B CA 1
ATOM 2936 C C . HIS B 1 87 ? 4.363 -14.625 -3.346 1 94.44 87 HIS B C 1
ATOM 2938 O O . HIS B 1 87 ? 5.438 -14.414 -3.914 1 94.44 87 HIS B O 1
ATOM 2944 N N . ALA B 1 88 ? 4.227 -14.375 -2.084 1 96.75 88 ALA B N 1
ATOM 2945 C CA . ALA B 1 88 ? 5.324 -13.82 -1.296 1 96.75 88 ALA B CA 1
ATOM 2946 C C . ALA B 1 88 ? 6.422 -14.852 -1.076 1 96.75 88 ALA B C 1
ATOM 2948 O O . ALA B 1 88 ? 7.582 -14.5 -0.846 1 96.75 88 ALA B O 1
ATOM 2949 N N . THR B 1 89 ? 6.004 -16.156 -1.084 1 96.62 89 THR B N 1
ATOM 2950 C CA . THR B 1 89 ? 7.008 -17.203 -1.048 1 96.62 89 THR B CA 1
ATOM 2951 C C . THR B 1 89 ? 7.863 -17.188 -2.312 1 96.62 89 THR B C 1
ATOM 2953 O O . THR B 1 89 ? 9.094 -17.25 -2.238 1 96.62 89 THR B O 1
ATOM 2956 N N . LEU B 1 90 ? 7.203 -17.047 -3.383 1 96.25 90 LEU B N 1
ATOM 2957 C CA . LEU B 1 90 ? 7.914 -16.984 -4.656 1 96.25 90 LEU B CA 1
ATOM 2958 C C . LEU B 1 90 ? 8.812 -15.75 -4.703 1 96.25 90 LEU B C 1
ATOM 2960 O O . LEU B 1 90 ? 9.961 -15.828 -5.145 1 96.25 90 LEU B O 1
ATOM 2964 N N . ALA B 1 91 ? 8.328 -14.648 -4.289 1 97.62 91 ALA B N 1
ATOM 2965 C CA . ALA B 1 91 ? 9.102 -13.414 -4.211 1 97.62 91 ALA B CA 1
ATOM 2966 C C . ALA B 1 91 ? 10.352 -13.602 -3.355 1 97.62 91 ALA B C 1
ATOM 2968 O O . ALA B 1 91 ? 11.445 -13.18 -3.742 1 97.62 91 ALA B O 1
ATOM 2969 N N . THR B 1 92 ? 10.164 -14.234 -2.221 1 98.44 92 THR B N 1
ATOM 2970 C CA . THR B 1 92 ? 11.266 -14.492 -1.299 1 98.44 92 THR B CA 1
ATOM 2971 C C . THR B 1 92 ? 12.336 -15.352 -1.964 1 98.44 92 THR B C 1
ATOM 2973 O O . THR B 1 92 ? 13.523 -15.039 -1.893 1 98.44 92 THR B O 1
ATOM 2976 N N . ALA B 1 93 ? 11.891 -16.391 -2.596 1 98 93 ALA B N 1
ATOM 2977 C CA . ALA B 1 93 ? 12.828 -17.266 -3.281 1 98 93 ALA B CA 1
ATOM 2978 C C . ALA B 1 93 ? 13.617 -16.516 -4.34 1 98 93 ALA B C 1
ATOM 2980 O O . ALA B 1 93 ? 14.828 -16.703 -4.48 1 98 93 ALA B O 1
ATOM 2981 N N . SER B 1 94 ? 12.969 -15.688 -5.027 1 97.12 94 SER B N 1
ATOM 2982 C CA . SER B 1 94 ? 13.633 -14.898 -6.066 1 97.12 94 SER B CA 1
ATOM 2983 C C . SER B 1 94 ? 14.758 -14.055 -5.484 1 97.12 94 SER B C 1
ATOM 2985 O O . SER B 1 94 ? 15.844 -13.969 -6.062 1 97.12 94 SER B O 1
ATOM 2987 N N . ILE B 1 95 ? 14.523 -13.398 -4.383 1 98.06 95 ILE B N 1
ATOM 2988 C CA . ILE B 1 95 ? 15.539 -12.57 -3.734 1 98.06 95 ILE B CA 1
ATOM 2989 C C . ILE B 1 95 ? 16.719 -13.438 -3.303 1 98.06 95 ILE B C 1
ATOM 2991 O O . ILE B 1 95 ? 17.875 -13.07 -3.514 1 98.06 95 ILE B O 1
ATOM 2995 N N . ILE B 1 96 ? 16.406 -14.594 -2.721 1 98.12 96 ILE B N 1
ATOM 2996 C CA . ILE B 1 96 ? 17.469 -15.469 -2.221 1 98.12 96 ILE B CA 1
ATOM 2997 C C . ILE B 1 96 ? 18.297 -15.984 -3.389 1 98.12 96 ILE B C 1
ATOM 2999 O O . ILE B 1 96 ? 19.531 -15.922 -3.35 1 98.12 96 ILE B O 1
ATOM 3003 N N . PHE B 1 97 ? 17.672 -16.422 -4.441 1 97.06 97 PHE B N 1
ATOM 3004 C CA . PHE B 1 97 ? 18.375 -16.969 -5.594 1 97.06 97 PHE B CA 1
ATOM 3005 C C . PHE B 1 97 ? 19.172 -15.867 -6.309 1 97.06 97 PHE B C 1
ATOM 3007 O O . PHE B 1 97 ? 20.359 -16.031 -6.586 1 97.06 97 PHE B O 1
ATOM 3014 N N . ASN B 1 98 ? 18.578 -14.766 -6.582 1 94.94 98 ASN B N 1
ATOM 3015 C CA . ASN B 1 98 ? 19.125 -13.812 -7.547 1 94.94 98 ASN B CA 1
ATOM 3016 C C . ASN B 1 98 ? 19.891 -12.688 -6.855 1 94.94 98 ASN B C 1
ATOM 3018 O O . ASN B 1 98 ? 20.969 -12.297 -7.305 1 94.94 98 ASN B O 1
ATOM 3022 N N . LYS B 1 99 ? 19.344 -12.141 -5.832 1 95.62 99 LYS B N 1
ATOM 3023 C CA . LYS B 1 99 ? 20 -11.023 -5.164 1 95.62 99 LYS B CA 1
ATOM 3024 C C . LYS B 1 99 ? 21.141 -11.508 -4.27 1 95.62 99 LYS B C 1
ATOM 3026 O O . LYS B 1 99 ? 22.234 -10.938 -4.285 1 95.62 99 LYS B O 1
ATOM 3031 N N . PHE B 1 100 ? 20.859 -12.602 -3.535 1 97.56 100 PHE B N 1
ATOM 3032 C CA . PHE B 1 100 ? 21.875 -13.086 -2.609 1 97.56 100 PHE B CA 1
ATOM 3033 C C . PHE B 1 100 ? 22.812 -14.078 -3.301 1 97.56 100 PHE B C 1
ATOM 3035 O O . PHE B 1 100 ? 23.844 -14.469 -2.738 1 97.56 100 PHE B O 1
ATOM 3042 N N . GLY B 1 101 ? 22.406 -14.523 -4.469 1 96.69 101 GLY B N 1
ATOM 3043 C CA . GLY B 1 101 ? 23.266 -15.391 -5.258 1 96.69 101 GLY B CA 1
ATOM 3044 C C . GLY B 1 101 ? 23.312 -16.812 -4.742 1 96.69 101 GLY B C 1
ATOM 3045 O O . GLY B 1 101 ? 24.344 -17.469 -4.797 1 96.69 101 GLY B O 1
ATOM 3046 N N . ASN B 1 102 ? 22.219 -17.25 -4.125 1 97.31 102 ASN B N 1
ATOM 3047 C CA . ASN B 1 102 ? 22.141 -18.609 -3.627 1 97.31 102 ASN B CA 1
ATOM 3048 C C . ASN B 1 102 ? 22.172 -19.625 -4.766 1 97.31 102 ASN B C 1
ATOM 3050 O O . ASN B 1 102 ? 21.406 -19.516 -5.727 1 97.31 102 ASN B O 1
ATOM 3054 N N . LEU B 1 103 ? 22.953 -20.656 -4.672 1 94.94 103 LEU B N 1
ATOM 3055 C CA . LEU B 1 103 ? 23.188 -21.547 -5.797 1 94.94 103 LEU B CA 1
ATOM 3056 C C . LEU B 1 103 ? 22.391 -22.844 -5.641 1 94.94 103 LEU B C 1
ATOM 3058 O O . LEU B 1 103 ? 22.438 -23.719 -6.516 1 94.94 103 LEU B O 1
ATOM 3062 N N . SER B 1 104 ? 21.688 -22.984 -4.539 1 95.5 104 SER B N 1
ATOM 3063 C CA . SER B 1 104 ? 20.875 -24.172 -4.348 1 95.5 104 SER B CA 1
ATOM 3064 C C . SER B 1 104 ? 19.906 -24.375 -5.504 1 95.5 104 SER B C 1
ATOM 3066 O O . SER B 1 104 ? 19.453 -23.406 -6.121 1 95.5 104 SER B O 1
ATOM 3068 N N . GLU B 1 105 ? 19.609 -25.594 -5.785 1 94.81 105 GLU B N 1
ATOM 3069 C CA . GLU B 1 105 ? 18.609 -25.906 -6.805 1 94.81 105 GLU B CA 1
ATOM 3070 C C . GLU B 1 105 ? 17.188 -25.703 -6.27 1 94.81 105 GLU B C 1
ATOM 3072 O O . GLU B 1 105 ? 16.281 -25.391 -7.027 1 94.81 105 GLU B O 1
ATOM 3077 N N . ARG B 1 106 ? 17.125 -25.953 -4.988 1 96.19 106 ARG B N 1
ATOM 3078 C CA . ARG B 1 106 ? 15.828 -25.844 -4.316 1 96.19 106 ARG B CA 1
ATOM 3079 C C . ARG B 1 106 ? 15.984 -25.234 -2.932 1 96.19 106 ARG B C 1
ATOM 3081 O O . ARG B 1 106 ? 16.969 -25.484 -2.236 1 96.19 106 ARG B O 1
ATOM 3088 N N . LEU B 1 107 ? 14.945 -24.484 -2.572 1 97.5 107 LEU B N 1
ATOM 3089 C CA . LEU B 1 107 ? 14.859 -23.906 -1.233 1 97.5 107 LEU B CA 1
ATOM 3090 C C . LEU B 1 107 ? 13.695 -24.516 -0.458 1 97.5 107 LEU B C 1
ATOM 3092 O O . LEU B 1 107 ? 12.617 -24.734 -1.022 1 97.5 107 LEU B O 1
ATOM 3096 N N . THR B 1 108 ? 13.938 -24.766 0.803 1 97.56 108 THR B N 1
ATOM 3097 C CA . THR B 1 108 ? 12.883 -25.203 1.72 1 97.56 108 THR B CA 1
ATOM 3098 C C . THR B 1 108 ? 12.562 -24.094 2.727 1 97.56 108 THR B C 1
ATOM 3100 O O . THR B 1 108 ? 13.453 -23.594 3.404 1 97.56 108 THR B O 1
ATOM 3103 N N . PHE B 1 109 ? 11.305 -23.766 2.818 1 97.5 109 PHE B N 1
ATOM 3104 C CA . PHE B 1 109 ? 10.859 -22.781 3.799 1 97.5 109 PHE B CA 1
ATOM 3105 C C . PHE B 1 109 ? 10.008 -23.453 4.879 1 97.5 109 PHE B C 1
ATOM 3107 O O . PHE B 1 109 ? 8.969 -24.047 4.578 1 97.5 109 PHE B O 1
ATOM 3114 N N . GLU B 1 110 ? 10.438 -23.328 6.113 1 97.25 110 GLU B N 1
ATOM 3115 C CA . GLU B 1 110 ? 9.625 -23.766 7.25 1 97.25 110 GLU B CA 1
ATOM 3116 C C . GLU B 1 110 ? 8.586 -22.703 7.617 1 97.25 110 GLU B C 1
ATOM 3118 O O . GLU B 1 110 ? 8.93 -21.578 7.949 1 97.25 110 GLU B O 1
ATOM 3123 N N . THR B 1 111 ? 7.32 -23.109 7.559 1 95.31 111 THR B N 1
ATOM 3124 C CA . THR B 1 111 ? 6.242 -22.156 7.812 1 95.31 111 THR B CA 1
ATOM 3125 C C . THR B 1 111 ? 5.223 -22.75 8.781 1 95.31 111 THR B C 1
ATOM 3127 O O . THR B 1 111 ? 5.363 -23.891 9.219 1 95.31 111 THR B O 1
ATOM 3130 N N . LEU B 1 112 ? 4.215 -21.922 9.156 1 90.75 112 LEU B N 1
ATOM 3131 C CA . LEU B 1 112 ? 3.135 -22.375 10.031 1 90.75 112 LEU B CA 1
ATOM 3132 C C . LEU B 1 112 ? 2.301 -23.453 9.352 1 90.75 112 LEU B C 1
ATOM 3134 O O . LEU B 1 112 ? 1.658 -24.266 10.023 1 90.75 112 LEU B O 1
ATOM 3138 N N . SER B 1 113 ? 2.314 -23.516 8.062 1 86.25 113 SER B N 1
ATOM 3139 C CA . SER B 1 113 ? 1.514 -24.469 7.312 1 86.25 113 SER B CA 1
ATOM 3140 C C . SER B 1 113 ? 2.365 -25.641 6.816 1 86.25 113 SER B C 1
ATOM 3142 O O . SER B 1 113 ? 1.942 -26.391 5.941 1 86.25 113 SER B O 1
ATOM 3144 N N . GLY B 1 114 ? 3.568 -25.781 7.359 1 90.5 114 GLY B N 1
ATOM 3145 C CA . GLY B 1 114 ? 4.477 -26.844 6.926 1 90.5 114 GLY B CA 1
ATOM 3146 C C . GLY B 1 114 ? 5.551 -26.344 5.977 1 90.5 114 GLY B C 1
ATOM 3147 O O . GLY B 1 114 ? 5.68 -25.141 5.75 1 90.5 114 GLY B O 1
ATOM 3148 N N . ASP B 1 115 ? 6.32 -27.266 5.406 1 93.69 115 ASP B N 1
ATOM 3149 C CA . ASP B 1 115 ? 7.43 -26.922 4.52 1 93.69 115 ASP B CA 1
ATOM 3150 C C . ASP B 1 115 ? 6.926 -26.594 3.117 1 93.69 115 ASP B C 1
ATOM 3152 O O . ASP B 1 115 ? 6.094 -27.328 2.562 1 93.69 115 ASP B O 1
ATOM 3156 N N . LEU B 1 116 ? 7.367 -25.531 2.615 1 92.25 116 LEU B N 1
ATOM 3157 C CA . LEU B 1 116 ? 7.137 -25.156 1.223 1 92.25 116 LEU B CA 1
ATOM 3158 C C . LEU B 1 116 ? 8.43 -25.219 0.421 1 92.25 116 LEU B C 1
ATOM 3160 O O . LEU B 1 116 ? 9.484 -24.812 0.904 1 92.25 116 LEU B O 1
ATOM 3164 N N . LEU B 1 117 ? 8.312 -25.75 -0.766 1 94.25 117 LEU B N 1
ATOM 3165 C CA . LEU B 1 117 ? 9.484 -25.906 -1.617 1 94.25 117 LEU B CA 1
ATOM 3166 C C . LEU B 1 117 ? 9.375 -25.031 -2.861 1 94.25 117 LEU B C 1
ATOM 3168 O O . LEU B 1 117 ? 8.312 -24.969 -3.49 1 94.25 117 LEU B O 1
ATOM 3172 N N . VAL B 1 118 ? 10.422 -24.328 -3.113 1 96.25 118 VAL B N 1
ATOM 3173 C CA . VAL B 1 118 ? 10.523 -23.547 -4.344 1 96.25 118 VAL B CA 1
ATOM 3174 C C . VAL B 1 118 ? 11.828 -23.906 -5.062 1 96.25 118 VAL B C 1
ATOM 3176 O O . VAL B 1 118 ? 12.906 -23.859 -4.469 1 96.25 118 VAL B O 1
ATOM 3179 N N . GLY B 1 119 ? 11.742 -24.219 -6.277 1 96.06 119 GLY B N 1
ATOM 3180 C CA . GLY B 1 119 ? 12.906 -24.562 -7.078 1 96.06 119 GLY B CA 1
ATOM 3181 C C . GLY B 1 119 ? 13.125 -23.625 -8.25 1 96.06 119 GLY B C 1
ATOM 3182 O O . GLY B 1 119 ? 12.242 -22.828 -8.594 1 96.06 119 GLY B O 1
ATOM 3183 N N . ARG B 1 120 ? 14.336 -23.719 -8.742 1 92.12 120 ARG B N 1
ATOM 3184 C CA . ARG B 1 120 ? 14.648 -23.047 -10 1 92.12 120 ARG B CA 1
ATOM 3185 C C . ARG B 1 120 ? 14.211 -23.891 -11.195 1 92.12 120 ARG B C 1
ATOM 3187 O O . ARG B 1 120 ? 14.266 -25.109 -11.148 1 92.12 120 ARG B O 1
ATOM 3194 N N . ASN B 1 121 ? 13.727 -23.188 -12.078 1 86.94 121 ASN B N 1
ATOM 3195 C CA . ASN B 1 121 ? 13.383 -23.844 -13.344 1 86.94 121 ASN B CA 1
ATOM 3196 C C . ASN B 1 121 ? 14.008 -23.109 -14.531 1 86.94 121 ASN B C 1
ATOM 3198 O O . ASN B 1 121 ? 14.781 -22.156 -14.352 1 86.94 121 ASN B O 1
ATOM 3202 N N . ASP B 1 122 ? 13.781 -23.562 -15.695 1 77.56 122 ASP B N 1
ATOM 3203 C CA . ASP B 1 122 ? 14.414 -23.016 -16.891 1 77.56 122 ASP B CA 1
ATOM 3204 C C . ASP B 1 122 ? 14.086 -21.531 -17.062 1 77.56 122 ASP B C 1
ATOM 3206 O O . ASP B 1 122 ? 12.961 -21.109 -16.797 1 77.56 122 ASP B O 1
ATOM 3210 N N . GLY B 1 123 ? 15.039 -20.844 -17.578 1 74.25 123 GLY B N 1
ATOM 3211 C CA . GLY B 1 123 ? 14.852 -19.484 -18.047 1 74.25 123 GLY B CA 1
ATOM 3212 C C . GLY B 1 123 ? 14.383 -18.531 -16.953 1 74.25 123 GLY B C 1
ATOM 3213 O O . GLY B 1 123 ? 13.492 -17.719 -17.188 1 74.25 123 GLY B O 1
ATOM 3214 N N . SER B 1 124 ? 14.656 -18.469 -15.734 1 84.88 124 SER B N 1
ATOM 3215 C CA . SER B 1 124 ? 14.375 -17.516 -14.664 1 84.88 124 SER B CA 1
ATOM 3216 C C . SER B 1 124 ? 13.055 -17.844 -13.969 1 84.88 124 SER B C 1
ATOM 3218 O O . SER B 1 124 ? 12.586 -17.078 -13.125 1 84.88 124 SER B O 1
ATOM 3220 N N . MET B 1 125 ? 12.5 -18.922 -14.359 1 92.56 125 MET B N 1
ATOM 3221 C CA . MET B 1 125 ? 11.234 -19.328 -13.75 1 92.56 125 MET B CA 1
ATOM 3222 C C . MET B 1 125 ? 11.469 -20 -12.398 1 92.56 125 MET B C 1
ATOM 3224 O O . MET B 1 125 ? 12.445 -20.734 -12.234 1 92.56 125 MET B O 1
ATOM 3228 N N . LEU B 1 126 ? 10.562 -19.656 -11.555 1 96.38 126 LEU B N 1
ATOM 3229 C CA . LEU B 1 126 ? 10.516 -20.328 -10.266 1 96.38 126 LEU B CA 1
ATOM 3230 C C . LEU B 1 126 ? 9.344 -21.312 -10.211 1 96.38 126 LEU B C 1
ATOM 3232 O O . LEU B 1 126 ? 8.312 -21.078 -10.852 1 96.38 126 LEU B O 1
ATOM 3236 N N . GLU B 1 127 ? 9.562 -22.391 -9.492 1 96.06 127 GLU B N 1
ATOM 3237 C CA . GLU B 1 127 ? 8.57 -23.453 -9.406 1 96.06 127 GLU B CA 1
ATOM 3238 C C . GLU B 1 127 ? 8.156 -23.703 -7.961 1 96.06 127 GLU B C 1
ATOM 3240 O O . GLU B 1 127 ? 9.008 -23.875 -7.086 1 96.06 127 GLU B O 1
ATOM 3245 N N . MET B 1 128 ? 6.922 -23.719 -7.773 1 94.31 128 MET B N 1
ATOM 3246 C CA . MET B 1 128 ? 6.359 -24.125 -6.488 1 94.31 128 MET B CA 1
ATOM 3247 C C . MET B 1 128 ? 5.496 -25.375 -6.645 1 94.31 128 MET B C 1
ATOM 3249 O O . MET B 1 128 ? 4.738 -25.484 -7.609 1 94.31 128 MET B O 1
ATOM 3253 N N . ASN B 1 129 ? 5.613 -26.25 -5.68 1 90.62 129 ASN B N 1
ATOM 3254 C CA . ASN B 1 129 ? 4.836 -27.484 -5.664 1 90.62 129 ASN B CA 1
ATOM 3255 C C . ASN B 1 129 ? 3.84 -27.5 -4.508 1 90.62 129 ASN B C 1
ATOM 3257 O O . ASN B 1 129 ? 4.234 -27.484 -3.34 1 90.62 129 ASN B O 1
ATOM 3261 N N . ILE B 1 130 ? 2.602 -27.531 -4.84 1 88.25 130 ILE B N 1
ATOM 3262 C CA . ILE B 1 130 ? 1.548 -27.391 -3.846 1 88.25 130 ILE B CA 1
ATOM 3263 C C . ILE B 1 130 ? 0.513 -28.5 -4.016 1 88.25 130 ILE B C 1
ATOM 3265 O O . ILE B 1 130 ? 0.207 -28.891 -5.141 1 88.25 130 ILE B O 1
ATOM 3269 N N . PRO B 1 131 ? -0.018 -28.969 -2.846 1 88.25 131 PRO B N 1
ATOM 3270 C CA . PRO B 1 131 ? -1.089 -29.969 -2.961 1 88.25 131 PRO B CA 1
ATOM 3271 C C . PRO B 1 131 ? -2.285 -29.453 -3.756 1 88.25 131 PRO B C 1
ATOM 3273 O O . PRO B 1 131 ? -2.639 -28.281 -3.658 1 88.25 131 PRO B O 1
ATOM 3276 N N . THR B 1 132 ? -2.916 -30.344 -4.414 1 92.44 132 THR B N 1
ATOM 3277 C CA . THR B 1 132 ? -4.062 -30.016 -5.254 1 92.44 132 THR B CA 1
ATOM 3278 C C . THR B 1 132 ? -5.25 -29.578 -4.398 1 92.44 132 THR B C 1
ATOM 3280 O O . THR B 1 132 ? -5.527 -30.188 -3.361 1 92.44 132 THR B O 1
ATOM 3283 N N . GLY B 1 133 ? -5.906 -28.516 -4.852 1 91.75 133 GLY B N 1
ATOM 3284 C CA . GLY B 1 133 ? -7.215 -28.172 -4.316 1 91.75 133 GLY B CA 1
ATOM 3285 C C . GLY B 1 133 ? -8.359 -28.828 -5.059 1 91.75 133 GLY B C 1
ATOM 3286 O O . GLY B 1 133 ? -8.891 -28.281 -6.023 1 91.75 133 GLY B O 1
ATOM 3287 N N . VAL B 1 134 ? -8.773 -29.859 -4.523 1 91.75 134 VAL B N 1
ATOM 3288 C CA . VAL B 1 134 ? -9.797 -30.672 -5.188 1 91.75 134 VAL B CA 1
ATOM 3289 C C . VAL B 1 134 ? -11.109 -29.906 -5.223 1 91.75 134 VAL B C 1
ATOM 3291 O O . VAL B 1 134 ? -11.492 -29.266 -4.238 1 91.75 134 VAL B O 1
ATOM 3294 N N . THR B 1 135 ? -11.719 -29.922 -6.375 1 89.44 135 THR B N 1
ATOM 3295 C CA . THR B 1 135 ? -12.984 -29.234 -6.566 1 89.44 135 THR B CA 1
ATOM 3296 C C . THR B 1 135 ? -14.141 -30.219 -6.617 1 89.44 135 THR B C 1
ATOM 3298 O O . THR B 1 135 ? -14 -31.312 -7.164 1 89.44 135 THR B O 1
ATOM 3301 N N . GLU B 1 136 ? -15.219 -29.75 -6.062 1 83.56 136 GLU B N 1
ATOM 3302 C CA . GLU B 1 136 ? -16.469 -30.5 -6.102 1 83.56 136 GLU B CA 1
ATOM 3303 C C . GLU B 1 136 ? -17.594 -29.672 -6.711 1 83.56 136 GLU B C 1
ATOM 3305 O O . GLU B 1 136 ? -17.906 -28.594 -6.211 1 83.56 136 GLU B O 1
ATOM 3310 N N . PRO B 1 137 ? -18.109 -30.188 -7.742 1 79.06 137 PRO B N 1
ATOM 3311 C CA . PRO B 1 137 ? -19.219 -29.438 -8.359 1 79.06 137 PRO B CA 1
ATOM 3312 C C . PRO B 1 137 ? -20.438 -29.328 -7.445 1 79.06 137 PRO B C 1
ATOM 3314 O O . PRO B 1 137 ? -20.766 -30.281 -6.73 1 79.06 137 PRO B O 1
ATOM 3317 N N . GLN B 1 138 ? -20.984 -28.172 -7.352 1 70.88 138 GLN B N 1
ATOM 3318 C CA . GLN B 1 138 ? -22.234 -27.953 -6.621 1 70.88 138 GLN B CA 1
ATOM 3319 C C . GLN B 1 138 ? -23.406 -27.75 -7.578 1 70.88 138 GLN B C 1
ATOM 3321 O O . GLN B 1 138 ? -24.469 -28.328 -7.387 1 70.88 138 GLN B O 1
ATOM 3326 N N . VAL B 1 139 ? -23.328 -26.781 -8.375 1 63.75 139 VAL B N 1
ATOM 3327 C CA . VAL B 1 139 ? -24.375 -26.484 -9.352 1 63.75 139 VAL B CA 1
ATOM 3328 C C . VAL B 1 139 ? -23.766 -26.406 -10.75 1 63.75 139 VAL B C 1
ATOM 3330 O O . VAL B 1 139 ? -22.688 -25.844 -10.93 1 63.75 139 VAL B O 1
ATOM 3333 N N . THR B 1 140 ? -24.375 -27.281 -11.562 1 59.22 140 THR B N 1
ATOM 3334 C CA . THR B 1 140 ? -24.062 -27.219 -12.984 1 59.22 140 THR B CA 1
ATOM 3335 C C . THR B 1 140 ? -25.109 -26.406 -13.742 1 59.22 140 THR B C 1
ATOM 3337 O O . THR B 1 140 ? -26.312 -26.609 -13.562 1 59.22 140 THR B O 1
ATOM 3340 N N . LYS B 1 141 ? -24.766 -25.531 -14.5 1 57.97 141 LYS B N 1
ATOM 3341 C CA . LYS B 1 141 ? -25.562 -24.672 -15.375 1 57.97 141 LYS B CA 1
ATOM 3342 C C . LYS B 1 141 ? -26.781 -24.125 -14.648 1 57.97 141 LYS B C 1
ATOM 3344 O O . LYS B 1 141 ? -27.641 -24.891 -14.18 1 57.97 141 LYS B O 1
ATOM 3349 N N . THR B 1 142 ? -26.594 -23.156 -13.719 1 51.66 142 THR B N 1
ATOM 3350 C CA . THR B 1 142 ? -27.812 -22.594 -13.141 1 51.66 142 THR B CA 1
ATOM 3351 C C . THR B 1 142 ? -27.969 -21.125 -13.523 1 51.66 142 THR B C 1
ATOM 3353 O O . THR B 1 142 ? -26.984 -20.391 -13.57 1 51.66 142 THR B O 1
ATOM 3356 N N . LYS B 1 143 ? -29.094 -20.891 -14.43 1 46.44 143 LYS B N 1
ATOM 3357 C CA . LYS B 1 143 ? -29.547 -19.5 -14.531 1 46.44 143 LYS B CA 1
ATOM 3358 C C . LYS B 1 143 ? -29.781 -18.906 -13.148 1 46.44 143 LYS B C 1
ATOM 3360 O O . LYS B 1 143 ? -30.594 -19.422 -12.375 1 46.44 143 LYS B O 1
ATOM 3365 N N . VAL B 1 144 ? -28.797 -18.672 -12.492 1 44.41 144 VAL B N 1
ATOM 3366 C CA . VAL B 1 144 ? -29.156 -18.031 -11.227 1 44.41 144 VAL B CA 1
ATOM 3367 C C . VAL B 1 144 ? -30.141 -16.891 -11.484 1 44.41 144 VAL B C 1
ATOM 3369 O O . VAL B 1 144 ? -29.906 -16.031 -12.336 1 44.41 144 VAL B O 1
ATOM 3372 N N . THR B 1 145 ? -31.391 -17.188 -10.984 1 36.16 145 THR B N 1
ATOM 3373 C CA . THR B 1 145 ? -32.625 -16.453 -11.258 1 36.16 145 THR B CA 1
ATOM 3374 C C . THR B 1 145 ? -32.344 -14.969 -11.453 1 36.16 145 THR B C 1
ATOM 3376 O O . THR B 1 145 ? -32.75 -14.391 -12.469 1 36.16 145 THR B O 1
ATOM 3379 N N . ARG B 1 146 ? -32.75 -14.211 -10.312 1 40.16 146 ARG B N 1
ATOM 3380 C CA . ARG B 1 146 ? -33.25 -12.852 -10.477 1 40.16 146 ARG B CA 1
ATOM 3381 C C . ARG B 1 146 ? -32.25 -11.984 -11.234 1 40.16 146 ARG B C 1
ATOM 3383 O O . ARG B 1 146 ? -32.594 -10.891 -11.688 1 40.16 146 ARG B O 1
ATOM 3390 N N . PHE B 1 147 ? -30.922 -11.938 -10.875 1 42.34 147 PHE B N 1
ATOM 3391 C CA . PHE B 1 147 ? -30.016 -11.062 -11.609 1 42.34 147 PHE B CA 1
ATOM 3392 C C . PHE B 1 147 ? -29.391 -11.797 -12.781 1 42.34 147 PHE B C 1
ATOM 3394 O O . PHE B 1 147 ? -29.141 -13 -12.703 1 42.34 147 PHE B O 1
ATOM 3401 N N . LEU B 1 148 ? -29.625 -11.43 -14.055 1 49.06 148 LEU B N 1
ATOM 3402 C CA . LEU B 1 148 ? -29.188 -11.719 -15.414 1 49.06 148 LEU B CA 1
ATOM 3403 C C . LEU B 1 148 ? -27.75 -12.219 -15.43 1 49.06 148 LEU B C 1
ATOM 3405 O O . LEU B 1 148 ? -27.109 -12.273 -16.484 1 49.06 148 LEU B O 1
ATOM 3409 N N . ILE B 1 149 ? -27.297 -12.656 -14.336 1 55.06 149 ILE B N 1
ATOM 3410 C CA . ILE B 1 149 ? -25.922 -13.102 -14.422 1 55.06 149 ILE B CA 1
ATOM 3411 C C . ILE B 1 149 ? -25.875 -14.594 -14.719 1 55.06 149 ILE B C 1
ATOM 3413 O O . ILE B 1 149 ? -26.406 -15.398 -13.953 1 55.06 149 ILE B O 1
ATOM 3417 N N . ARG B 1 150 ? -25.562 -15.031 -15.984 1 65.38 150 ARG B N 1
ATOM 3418 C CA . ARG B 1 150 ? -25.406 -16.406 -16.422 1 65.38 150 ARG B CA 1
ATOM 3419 C C . ARG B 1 150 ? -24.109 -17.016 -15.898 1 65.38 150 ARG B C 1
ATOM 3421 O O . ARG B 1 150 ? -23.016 -16.531 -16.203 1 65.38 150 ARG B O 1
ATOM 3428 N N . ILE B 1 151 ? -24.359 -17.984 -14.844 1 67.12 151 ILE B N 1
ATOM 3429 C CA . ILE B 1 151 ? -23.219 -18.734 -14.344 1 67.12 151 ILE B CA 1
ATOM 3430 C C . ILE B 1 151 ? -23.141 -20.094 -15.047 1 67.12 151 ILE B C 1
ATOM 3432 O O . ILE B 1 151 ? -24.156 -20.781 -15.203 1 67.12 151 ILE B O 1
ATOM 3436 N N . ILE B 1 152 ? -22.016 -20.453 -15.594 1 71.62 152 ILE B N 1
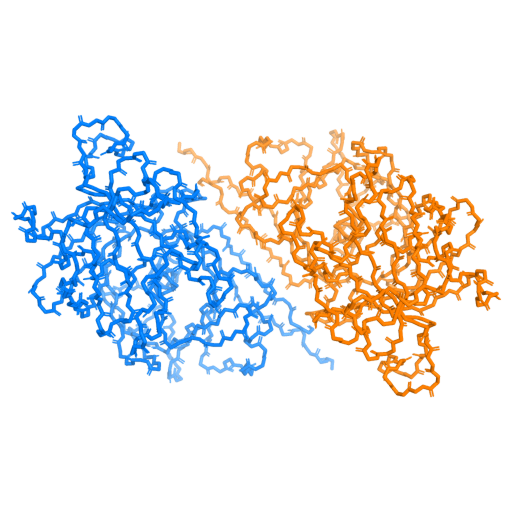ATOM 3437 C CA . ILE B 1 152 ? -21.797 -21.734 -16.234 1 71.62 152 ILE B CA 1
ATOM 3438 C C . ILE B 1 152 ? -21.656 -22.828 -15.172 1 71.62 152 ILE B C 1
ATOM 3440 O O . ILE B 1 152 ? -22.281 -23.891 -15.289 1 71.62 152 ILE B O 1
ATOM 3444 N N . SER B 1 153 ? -20.922 -22.516 -14.094 1 75.44 153 SER B N 1
ATOM 3445 C CA . SER B 1 153 ? -20.766 -23.484 -13.023 1 75.44 153 SER B CA 1
ATOM 3446 C C . SER B 1 153 ? -20.281 -22.828 -11.734 1 75.44 153 SER B C 1
ATOM 3448 O O . SER B 1 153 ? -19.625 -21.781 -11.781 1 75.44 153 SER B O 1
ATOM 3450 N N . LEU B 1 154 ? -20.719 -23.406 -10.672 1 74.12 154 LEU B N 1
ATOM 3451 C CA . LEU B 1 154 ? -20.234 -23.094 -9.328 1 74.12 154 LEU B CA 1
ATOM 3452 C C . LEU B 1 154 ? -19.641 -24.344 -8.664 1 74.12 154 LEU B C 1
ATOM 3454 O O . LEU B 1 154 ? -20.297 -25.391 -8.602 1 74.12 154 LEU B O 1
ATOM 3458 N N . THR B 1 155 ? -18.438 -24.188 -8.344 1 80.31 155 THR B N 1
ATOM 3459 C CA . THR B 1 155 ? -17.719 -25.297 -7.711 1 80.31 155 THR B CA 1
ATOM 3460 C C . THR B 1 155 ? -17.078 -24.828 -6.406 1 80.31 155 THR B C 1
ATOM 3462 O O . THR B 1 155 ? -16.656 -23.688 -6.293 1 80.31 155 THR B O 1
ATOM 3465 N N . LEU B 1 156 ? -17.031 -25.797 -5.465 1 76.62 156 LEU B N 1
ATOM 3466 C CA . LEU B 1 156 ? -16.391 -25.531 -4.18 1 76.62 156 LEU B CA 1
ATOM 3467 C C . LEU B 1 156 ? -15.117 -26.344 -4.02 1 76.62 156 LEU B C 1
ATOM 3469 O O . LEU B 1 156 ? -15.062 -27.5 -4.434 1 76.62 156 LEU B O 1
ATOM 3473 N N . SER B 1 157 ? -14.156 -25.734 -3.477 1 84.31 157 SER B N 1
ATOM 3474 C CA . SER B 1 157 ? -12.992 -26.453 -2.977 1 84.31 157 SER B CA 1
ATOM 3475 C C . SER B 1 157 ? -12.945 -26.438 -1.452 1 84.31 157 SER B C 1
ATOM 3477 O O . SER B 1 157 ? -12.555 -25.438 -0.846 1 84.31 157 SER B O 1
ATOM 3479 N N . ILE B 1 158 ? -13.18 -27.547 -0.887 1 75.81 158 ILE B N 1
ATOM 3480 C CA . ILE B 1 158 ? -13.32 -27.641 0.561 1 75.81 158 ILE B CA 1
ATOM 3481 C C . ILE B 1 158 ? -11.953 -27.531 1.223 1 75.81 158 ILE B C 1
ATOM 3483 O O . ILE B 1 158 ? -11.781 -26.781 2.184 1 75.81 158 ILE B O 1
ATOM 3487 N N . PRO B 1 159 ? -10.969 -28.266 0.632 1 75.75 159 PRO B N 1
ATOM 3488 C CA . PRO B 1 159 ? -9.672 -28.203 1.302 1 75.75 159 PRO B CA 1
ATOM 3489 C C . PRO B 1 159 ? -9.117 -26.781 1.377 1 75.75 159 PRO B C 1
ATOM 3491 O O . PRO B 1 159 ? -8.422 -26.422 2.334 1 75.75 159 PRO B O 1
ATOM 3494 N N . THR B 1 160 ? -9.484 -25.953 0.427 1 76.56 160 THR B N 1
ATOM 3495 C CA . THR B 1 160 ? -8.938 -24.594 0.388 1 76.56 160 THR B CA 1
ATOM 3496 C C . THR B 1 160 ? -9.961 -23.594 0.903 1 76.56 160 THR B C 1
ATOM 3498 O O . THR B 1 160 ? -9.625 -22.438 1.179 1 76.56 160 THR B O 1
ATOM 3501 N N . SER B 1 161 ? -11.195 -24.016 0.98 1 78.81 161 SER B N 1
ATOM 3502 C CA . SER B 1 161 ? -12.32 -23.141 1.312 1 78.81 161 SER B CA 1
ATOM 3503 C C . SER B 1 161 ? -12.516 -22.062 0.254 1 78.81 161 SER B C 1
ATOM 3505 O O . SER B 1 161 ? -12.758 -20.906 0.583 1 78.81 161 SER B O 1
ATOM 3507 N N . TYR B 1 162 ? -12.32 -22.453 -1.023 1 83.44 162 TYR B N 1
ATOM 3508 C CA . TYR B 1 162 ? -12.484 -21.516 -2.135 1 83.44 162 TYR B CA 1
ATOM 3509 C C . TYR B 1 162 ? -13.773 -21.812 -2.898 1 83.44 162 TYR B C 1
ATOM 3511 O O . TYR B 1 162 ? -14.203 -22.969 -2.979 1 83.44 162 TYR B O 1
ATOM 3519 N N . ILE B 1 163 ? -14.375 -20.734 -3.455 1 79.12 163 ILE B N 1
ATOM 3520 C CA . ILE B 1 163 ? -15.469 -20.828 -4.414 1 79.12 163 ILE B CA 1
ATOM 3521 C C . ILE B 1 163 ? -14.961 -20.516 -5.816 1 79.12 163 ILE B C 1
ATOM 3523 O O . ILE B 1 163 ? -14.227 -19.547 -6.016 1 79.12 163 ILE B O 1
ATOM 3527 N N . LEU B 1 164 ? -15.328 -21.391 -6.684 1 86.31 164 LEU B N 1
ATOM 3528 C CA . LEU B 1 164 ? -14.969 -21.203 -8.086 1 86.31 164 LEU B CA 1
ATOM 3529 C C . LEU B 1 164 ? -16.219 -20.984 -8.938 1 86.31 164 LEU B C 1
ATOM 3531 O O . LEU B 1 164 ? -17.109 -21.844 -8.977 1 86.31 164 LEU B O 1
ATOM 3535 N N . LEU B 1 165 ? -16.203 -19.859 -9.625 1 80.25 165 LEU B N 1
ATOM 3536 C CA . LEU B 1 165 ? -17.312 -19.5 -10.508 1 80.25 165 LEU B CA 1
ATOM 3537 C C . LEU B 1 165 ? -16.844 -19.422 -11.961 1 80.25 165 LEU B C 1
ATOM 3539 O O . LEU B 1 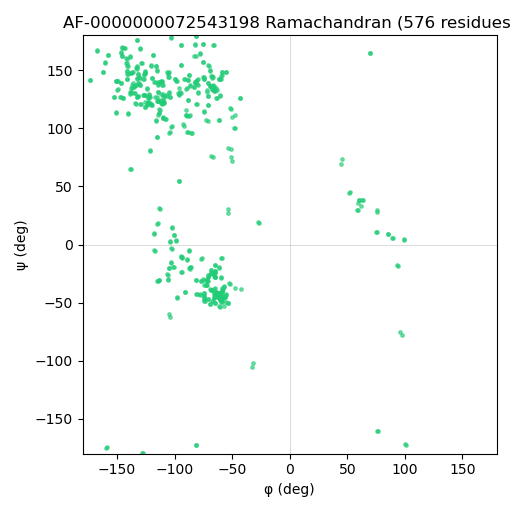165 ? -15.883 -18.703 -12.273 1 80.25 165 LEU B O 1
ATOM 3543 N N . VAL B 1 166 ? -17.5 -20.109 -12.773 1 86.12 166 VAL B N 1
ATOM 3544 C CA . VAL B 1 166 ? -17.172 -20.094 -14.195 1 86.12 166 VAL B CA 1
ATOM 3545 C C . VAL B 1 166 ? -18.234 -19.312 -14.961 1 86.12 166 VAL B C 1
ATOM 3547 O O . VAL B 1 166 ? -19.438 -19.578 -14.828 1 86.12 166 VAL B O 1
ATOM 3550 N N . TYR B 1 167 ? -17.734 -18.359 -15.773 1 83.88 167 TYR B N 1
ATOM 3551 C CA . TYR B 1 167 ? -18.672 -17.469 -16.453 1 83.88 167 TYR B CA 1
ATOM 3552 C C . TYR B 1 167 ? -18.359 -17.391 -17.953 1 83.88 167 TYR B C 1
ATOM 3554 O O . TYR B 1 167 ? -17.328 -17.906 -18.406 1 83.88 167 TYR B O 1
ATOM 3562 N N . TYR B 1 168 ? -19.375 -16.75 -18.625 1 83.62 168 TYR B N 1
ATOM 3563 C CA . TYR B 1 168 ? -19.141 -16.281 -19.984 1 83.62 168 TYR B CA 1
ATOM 3564 C C . TYR B 1 168 ? -18.438 -14.945 -19.984 1 83.62 168 TYR B C 1
ATOM 3566 O O . TYR B 1 168 ? -18.25 -14.32 -18.938 1 83.62 168 TYR B O 1
ATOM 3574 N N . ARG B 1 169 ? -18.047 -14.547 -21.156 1 85.38 169 ARG B N 1
ATOM 3575 C CA . ARG B 1 169 ? -17.156 -13.391 -21.297 1 85.38 169 ARG B CA 1
ATOM 3576 C C . ARG B 1 169 ? -17.781 -12.141 -20.703 1 85.38 169 ARG B C 1
ATOM 3578 O O . ARG B 1 169 ? -17.156 -11.43 -19.922 1 85.38 169 ARG B O 1
ATOM 3585 N N . LYS B 1 170 ? -18.922 -11.852 -21.016 1 81.62 170 LYS B N 1
ATOM 3586 C CA . LYS B 1 170 ? -19.578 -10.625 -20.562 1 81.62 170 LYS B CA 1
ATOM 3587 C C . LYS B 1 170 ? -19.656 -10.578 -19.047 1 81.62 170 LYS B C 1
ATOM 3589 O O . LYS B 1 170 ? -19.328 -9.562 -18.438 1 81.62 170 LYS B O 1
ATOM 3594 N N . GLU B 1 171 ? -20.094 -11.711 -18.484 1 81.19 171 GLU B N 1
ATOM 3595 C CA . GLU B 1 171 ? -20.219 -11.781 -17.031 1 81.19 171 GLU B CA 1
ATOM 3596 C C . GLU B 1 171 ? -18.859 -11.688 -16.359 1 81.19 171 GLU B C 1
ATOM 3598 O O . GLU B 1 171 ? -18.734 -11.094 -15.281 1 81.19 171 GLU B O 1
ATOM 3603 N N . PHE B 1 172 ? -17.906 -12.312 -16.984 1 88.69 172 PHE B N 1
ATOM 3604 C CA . PHE B 1 172 ? -16.547 -12.281 -16.453 1 88.69 172 PHE B CA 1
ATOM 3605 C C . PHE B 1 172 ? -16.016 -10.859 -16.422 1 88.69 172 PHE B C 1
ATOM 3607 O O . PHE B 1 172 ? -15.484 -10.406 -15.406 1 88.69 172 PHE B O 1
ATOM 3614 N N . GLU B 1 173 ? -16.203 -10.07 -17.422 1 86.62 173 GLU B N 1
ATOM 3615 C CA . GLU B 1 173 ? -15.672 -8.711 -17.562 1 86.62 173 GLU B CA 1
ATOM 3616 C C . GLU B 1 173 ? -16.391 -7.746 -16.625 1 86.62 173 GLU B C 1
ATOM 3618 O O . GLU B 1 173 ? -15.781 -6.824 -16.078 1 86.62 173 GLU B O 1
ATOM 3623 N N . ASP B 1 174 ? -17.625 -8.016 -16.359 1 83.44 174 ASP B N 1
ATOM 3624 C CA . ASP B 1 174 ? -18.453 -7.09 -15.594 1 83.44 174 ASP B CA 1
ATOM 3625 C C . ASP B 1 174 ? -18.547 -7.512 -14.125 1 83.44 174 ASP B C 1
ATOM 3627 O O . ASP B 1 174 ? -19.219 -6.859 -13.32 1 83.44 174 ASP B O 1
ATOM 3631 N N . TRP B 1 175 ? -17.828 -8.539 -13.875 1 82.62 175 TRP B N 1
ATOM 3632 C CA . TRP B 1 175 ? -18.016 -9.125 -12.547 1 82.62 175 TRP B CA 1
ATOM 3633 C C . TRP B 1 175 ? -17.547 -8.164 -11.461 1 82.62 175 TRP B C 1
ATOM 3635 O O . TRP B 1 175 ? -16.5 -7.531 -11.586 1 82.62 175 TRP B O 1
ATOM 3645 N N . ARG B 1 176 ? -18.359 -7.977 -10.477 1 78.88 176 ARG B N 1
ATOM 3646 C CA . ARG B 1 176 ? -18.047 -7.242 -9.258 1 78.88 176 ARG B CA 1
ATOM 3647 C C . ARG B 1 176 ? -18.453 -8.047 -8.023 1 78.88 176 ARG B C 1
ATOM 3649 O O . ARG B 1 176 ? -19.484 -8.727 -8.023 1 78.88 176 ARG B O 1
ATOM 3656 N N . PHE B 1 177 ? -17.547 -7.945 -7.109 1 75.5 177 PHE B N 1
ATOM 3657 C CA . PHE B 1 177 ? -17.875 -8.711 -5.91 1 75.5 177 PHE B CA 1
ATOM 3658 C C . PHE B 1 177 ? -19.141 -8.18 -5.258 1 75.5 177 PHE B C 1
ATOM 3660 O O . PHE B 1 177 ? -19.297 -6.969 -5.062 1 75.5 177 PHE B O 1
ATOM 3667 N N . ASN B 1 178 ? -20.016 -8.961 -5.043 1 68.38 178 ASN B N 1
ATOM 3668 C CA . ASN B 1 178 ? -21.234 -8.75 -4.27 1 68.38 178 ASN B CA 1
ATOM 3669 C C . ASN B 1 178 ? -21.578 -9.969 -3.418 1 68.38 178 ASN B C 1
ATOM 3671 O O . ASN B 1 178 ? -21.859 -11.039 -3.951 1 68.38 178 ASN B O 1
ATOM 3675 N N . ILE B 1 179 ? -21.469 -9.75 -2.133 1 63.62 179 ILE B N 1
ATOM 3676 C CA . ILE B 1 179 ? -21.672 -10.844 -1.191 1 63.62 179 ILE B CA 1
ATOM 3677 C C . ILE B 1 179 ? -23.016 -11.523 -1.471 1 63.62 179 ILE B C 1
ATOM 3679 O O . ILE B 1 179 ? -23.156 -12.727 -1.237 1 63.62 179 ILE B O 1
ATOM 3683 N N . THR B 1 180 ? -23.906 -10.68 -1.9 1 61.59 180 THR B N 1
ATOM 3684 C CA . THR B 1 180 ? -25.25 -11.203 -2.123 1 61.59 180 THR B CA 1
ATOM 3685 C C . THR B 1 180 ? -25.25 -12.234 -3.25 1 61.59 180 THR B C 1
ATOM 3687 O O . THR B 1 180 ? -26.188 -13.039 -3.365 1 61.59 180 THR B O 1
ATOM 3690 N N . ASN B 1 181 ? -24.266 -12.25 -4.039 1 59.41 181 ASN B N 1
ATOM 3691 C CA . ASN B 1 181 ? -24.188 -13.164 -5.172 1 59.41 181 ASN B CA 1
ATOM 3692 C C . ASN B 1 181 ? -23.562 -14.5 -4.77 1 59.41 181 ASN B C 1
ATOM 3694 O O . ASN B 1 181 ? -23.516 -15.438 -5.57 1 59.41 181 ASN B O 1
ATOM 3698 N N . LEU B 1 182 ? -23.125 -14.602 -3.604 1 66 182 LEU B N 1
ATOM 3699 C CA . LEU B 1 182 ? -22.438 -15.82 -3.182 1 66 182 LEU B CA 1
ATOM 3700 C C . LEU B 1 182 ? -23.438 -16.828 -2.611 1 66 182 LEU B C 1
ATOM 3702 O O . LEU B 1 182 ? -24.422 -16.438 -1.991 1 66 182 LEU B O 1
ATOM 3706 N N . PRO B 1 183 ? -23.203 -18.047 -3.117 1 59.12 183 PRO B N 1
ATOM 3707 C CA . PRO B 1 183 ? -24.078 -19.047 -2.508 1 59.12 183 PRO B CA 1
ATOM 3708 C C . PRO B 1 183 ? -24.047 -19 -0.982 1 59.12 183 PRO B C 1
ATOM 3710 O O . PRO B 1 183 ? -23 -18.75 -0.387 1 59.12 183 PRO B O 1
ATOM 3713 N N . LYS B 1 184 ? -25.172 -18.688 -0.393 1 51.75 184 LYS B N 1
ATOM 3714 C CA . LYS B 1 184 ? -25.328 -18.688 1.058 1 51.75 184 LYS B CA 1
ATOM 3715 C C . LYS B 1 184 ? -24.906 -20.016 1.659 1 51.75 184 LYS B C 1
ATOM 3717 O O . LYS B 1 184 ? -25.75 -20.812 2.09 1 51.75 184 LYS B O 1
ATOM 3722 N N . SER B 1 185 ? -24.016 -20.672 0.979 1 50.31 185 SER B N 1
ATOM 3723 C CA . SER B 1 185 ? -23.828 -22 1.559 1 50.31 185 SER B CA 1
ATOM 3724 C C . SER B 1 185 ? -23.312 -21.906 2.996 1 50.31 185 SER B C 1
ATOM 3726 O O . SER B 1 185 ? -22.312 -21.234 3.266 1 50.31 185 SER B O 1
ATOM 3728 N N . THR B 1 186 ? -24.203 -22.203 3.961 1 51.75 186 THR B N 1
ATOM 3729 C CA . THR B 1 186 ? -24.172 -22.234 5.418 1 51.75 186 THR B CA 1
ATOM 3730 C C . THR B 1 186 ? -22.875 -22.859 5.922 1 51.75 186 THR B C 1
ATOM 3732 O O . THR B 1 186 ? -22.375 -22.5 6.992 1 51.75 186 THR B O 1
ATOM 3735 N N . GLU B 1 187 ? -22.25 -23.938 5.332 1 59.25 187 GLU B N 1
ATOM 3736 C CA . GLU B 1 187 ? -21.25 -24.688 6.09 1 59.25 187 GLU B CA 1
ATOM 3737 C C . GLU B 1 187 ? -19.844 -24.172 5.828 1 59.25 187 GLU B C 1
ATOM 3739 O O . GLU B 1 187 ? -18.953 -24.328 6.66 1 59.25 187 GLU B O 1
ATOM 3744 N N . MET B 1 188 ? -19.688 -23.547 4.68 1 63.31 188 MET B N 1
ATOM 3745 C CA . MET B 1 188 ? -18.328 -23.125 4.402 1 63.31 188 MET B CA 1
ATOM 3746 C C . MET B 1 188 ? -18.203 -21.609 4.434 1 63.31 188 MET B C 1
ATOM 3748 O O . MET B 1 188 ? -19.016 -20.906 3.846 1 63.31 188 MET B O 1
ATOM 3752 N N . LYS B 1 189 ? -17.328 -21.234 5.281 1 72.31 189 LYS B N 1
ATOM 3753 C CA . LYS B 1 189 ? -16.938 -19.828 5.238 1 72.31 189 LYS B CA 1
ATOM 3754 C C . LYS B 1 189 ? -15.844 -19.594 4.199 1 72.31 189 LYS B C 1
ATOM 3756 O O . LYS B 1 189 ? -14.68 -19.922 4.434 1 72.31 189 LYS B O 1
ATOM 3761 N N . PRO B 1 190 ? -16.281 -19.172 3.016 1 76.75 190 PRO B N 1
ATOM 3762 C CA . PRO B 1 190 ? -15.281 -19.016 1.961 1 76.75 190 PRO B CA 1
ATOM 3763 C C . PRO B 1 190 ? -14.211 -17.984 2.312 1 76.75 190 PRO B C 1
ATOM 3765 O O . PRO B 1 190 ? -14.508 -16.969 2.955 1 76.75 190 PRO B O 1
ATOM 3768 N N . THR B 1 191 ? -13.023 -18.391 1.87 1 79.19 191 THR B N 1
ATOM 3769 C CA . THR B 1 191 ? -11.914 -17.469 2.098 1 79.19 191 THR B CA 1
ATOM 3770 C C . THR B 1 191 ? -11.523 -16.766 0.804 1 79.19 191 THR B C 1
ATOM 3772 O O . THR B 1 191 ? -10.867 -15.727 0.834 1 79.19 191 THR B O 1
ATOM 3775 N N . LEU B 1 192 ? -11.906 -17.344 -0.325 1 87 192 LEU B N 1
ATOM 3776 C CA . LEU B 1 192 ? -11.57 -16.766 -1.621 1 87 192 LEU B CA 1
ATOM 3777 C C . LEU B 1 192 ? -12.625 -17.109 -2.664 1 87 192 LEU B C 1
ATOM 3779 O O . LEU B 1 192 ? -13.148 -18.219 -2.678 1 87 192 LEU B O 1
ATOM 3783 N N . VAL B 1 193 ? -12.938 -16.141 -3.508 1 86.69 193 VAL B N 1
ATOM 3784 C CA . VAL B 1 193 ? -13.789 -16.359 -4.672 1 86.69 193 VAL B CA 1
ATOM 3785 C C . VAL B 1 193 ? -12.961 -16.25 -5.949 1 86.69 193 VAL B C 1
ATOM 3787 O O . VAL B 1 193 ? -12.344 -15.211 -6.207 1 86.69 193 VAL B O 1
ATOM 3790 N N . ILE B 1 194 ? -12.977 -17.297 -6.699 1 92.31 194 ILE B N 1
ATOM 3791 C CA . ILE B 1 194 ? -12.305 -17.328 -7.996 1 92.31 194 ILE B CA 1
ATOM 3792 C C . ILE B 1 194 ? -13.344 -17.219 -9.109 1 92.31 194 ILE B C 1
ATOM 3794 O O . ILE B 1 194 ? -14.336 -17.953 -9.125 1 92.31 194 ILE B O 1
ATOM 3798 N N . VAL B 1 195 ? -13.172 -16.297 -10.008 1 91.94 195 VAL B N 1
ATOM 3799 C CA . VAL B 1 195 ? -13.969 -16.156 -11.219 1 91.94 195 VAL B CA 1
ATOM 3800 C C . VAL B 1 195 ? -13.109 -16.484 -12.438 1 91.94 195 VAL B C 1
ATOM 3802 O O . VAL B 1 195 ? -12 -15.984 -12.586 1 91.94 195 VAL B O 1
ATOM 3805 N N . THR B 1 196 ? -13.672 -17.375 -13.281 1 95 196 THR B N 1
ATOM 3806 C CA . THR B 1 196 ? -12.828 -17.828 -14.383 1 95 196 THR B CA 1
ATOM 3807 C C . THR B 1 196 ? -13.641 -17.984 -15.656 1 95 196 THR B C 1
ATOM 3809 O O . THR B 1 196 ? -14.875 -18.062 -15.609 1 95 196 THR B O 1
ATOM 3812 N N . ILE B 1 197 ? -12.953 -17.906 -16.781 1 93.38 197 ILE B N 1
ATOM 3813 C CA . ILE B 1 197 ? -13.531 -18.109 -18.094 1 93.38 197 ILE B CA 1
ATOM 3814 C C . ILE B 1 197 ? -12.586 -18.953 -18.953 1 93.38 197 ILE B C 1
ATOM 3816 O O . ILE B 1 197 ? -11.359 -18.828 -18.844 1 93.38 197 ILE B O 1
ATOM 3820 N N . ARG B 1 198 ? -13.164 -19.734 -19.812 1 93.62 198 ARG B N 1
ATOM 3821 C CA . ARG B 1 198 ? -12.367 -20.562 -20.719 1 93.62 198 ARG B CA 1
ATOM 3822 C C . ARG B 1 198 ? -11.688 -19.703 -21.781 1 93.62 198 ARG B C 1
ATOM 3824 O O . ARG B 1 198 ? -12.289 -18.766 -22.312 1 93.62 198 ARG B O 1
ATOM 3831 N N . GLY B 1 199 ? -10.453 -20.078 -22.031 1 94.44 199 GLY B N 1
ATOM 3832 C CA . GLY B 1 199 ? -9.773 -19.422 -23.141 1 94.44 199 GLY B CA 1
ATOM 3833 C C . GLY B 1 199 ? -10.383 -19.75 -24.484 1 94.44 199 GLY B C 1
ATOM 3834 O O . GLY B 1 199 ? -10.859 -20.859 -24.703 1 94.44 199 GLY B O 1
ATOM 3835 N N . ILE B 1 200 ? -10.367 -18.703 -25.375 1 91 200 ILE B N 1
ATOM 3836 C CA . ILE B 1 200 ? -10.805 -18.906 -26.75 1 91 200 ILE B CA 1
ATOM 3837 C C . ILE B 1 200 ? -9.742 -18.375 -27.703 1 91 200 ILE B C 1
ATOM 3839 O O . ILE B 1 200 ? -8.898 -17.562 -27.312 1 91 200 ILE B O 1
ATOM 3843 N N . PRO B 1 201 ? -9.758 -18.906 -28.875 1 90.12 201 PRO B N 1
ATOM 3844 C CA . PRO B 1 201 ? -8.773 -18.438 -29.844 1 90.12 201 PRO B CA 1
ATOM 3845 C C . PRO B 1 201 ? -9.016 -17 -30.281 1 90.12 201 PRO B C 1
ATOM 3847 O O . PRO B 1 201 ? -9.602 -16.75 -31.344 1 90.12 201 PRO B O 1
ATOM 3850 N N . ASP B 1 202 ? -8.719 -16.078 -29.531 1 90 202 ASP B N 1
ATOM 3851 C CA . ASP B 1 202 ? -8.852 -14.641 -29.766 1 90 202 ASP B CA 1
ATOM 3852 C C . ASP B 1 202 ? -7.672 -13.875 -29.172 1 90 202 ASP B C 1
ATOM 3854 O O . ASP B 1 202 ? -6.941 -14.406 -28.328 1 90 202 ASP B O 1
ATOM 3858 N N . LYS B 1 203 ? -7.492 -12.688 -29.641 1 89.12 203 LYS B N 1
ATOM 3859 C CA . LYS B 1 203 ? -6.336 -11.883 -29.266 1 89.12 203 LYS B CA 1
ATOM 3860 C C . LYS B 1 203 ? -6.371 -11.531 -27.781 1 89.12 203 LYS B C 1
ATOM 3862 O O . LYS B 1 203 ? -5.328 -11.305 -27.156 1 89.12 203 LYS B O 1
ATOM 3867 N N . ASP B 1 204 ? -7.516 -11.508 -27.172 1 90 204 ASP B N 1
ATOM 3868 C CA . ASP B 1 204 ? -7.664 -11.141 -25.766 1 90 204 ASP B CA 1
ATOM 3869 C C . ASP B 1 204 ? -7.227 -12.273 -24.859 1 90 204 ASP B C 1
ATOM 3871 O O . ASP B 1 204 ? -7.031 -12.07 -23.656 1 90 204 ASP B O 1
ATOM 3875 N N . PHE B 1 205 ? -7.043 -13.391 -25.453 1 93.81 205 PHE B N 1
ATOM 3876 C CA . PHE B 1 205 ? -6.676 -14.57 -24.672 1 93.81 205 PHE B CA 1
ATOM 3877 C C . PHE B 1 205 ? -5.262 -15.023 -25.016 1 93.81 205 PHE B C 1
ATOM 3879 O O . PHE B 1 205 ? -4.98 -16.219 -25.062 1 93.81 205 PHE B O 1
ATOM 3886 N N . GLN B 1 206 ? -4.441 -14.133 -25.359 1 94.75 206 GLN B N 1
ATOM 3887 C CA . GLN B 1 206 ? -3.051 -14.445 -25.656 1 94.75 206 GLN B CA 1
ATOM 3888 C C . GLN B 1 206 ? -2.104 -13.484 -24.953 1 94.75 206 GLN B C 1
ATOM 3890 O O . GLN B 1 206 ? -2.473 -12.352 -24.656 1 94.75 206 GLN B O 1
ATOM 3895 N N . ASP B 1 207 ? -0.939 -13.961 -24.703 1 92.75 207 ASP B N 1
ATOM 3896 C CA . ASP B 1 207 ? 0.068 -13.07 -24.141 1 92.75 207 ASP B CA 1
ATOM 3897 C C . ASP B 1 207 ? 0.726 -12.219 -25.219 1 92.75 207 ASP B C 1
ATOM 3899 O O . ASP B 1 207 ? 0.275 -12.211 -26.375 1 92.75 207 ASP B O 1
ATOM 3903 N N . ASP B 1 208 ? 1.783 -11.469 -24.844 1 88.5 208 ASP B N 1
ATOM 3904 C CA . ASP B 1 208 ? 2.398 -10.492 -25.734 1 88.5 208 ASP B CA 1
ATOM 3905 C C . ASP B 1 208 ? 3.1 -11.18 -26.906 1 88.5 208 ASP B C 1
ATOM 3907 O O . ASP B 1 208 ? 3.314 -10.57 -27.953 1 88.5 208 ASP B O 1
ATOM 3911 N N . VAL B 1 209 ? 3.453 -12.453 -26.766 1 91.25 209 VAL B N 1
ATOM 3912 C CA . VAL B 1 209 ? 4.172 -13.148 -27.828 1 91.25 209 VAL B CA 1
ATOM 3913 C C . VAL B 1 209 ? 3.221 -14.086 -28.562 1 91.25 209 VAL B C 1
ATOM 3915 O O . VAL B 1 209 ? 3.656 -14.914 -29.375 1 91.25 209 VAL B O 1
ATOM 3918 N N . GLY B 1 210 ? 1.979 -14.078 -28.188 1 92.62 210 GLY B N 1
ATOM 3919 C CA . GLY B 1 210 ? 0.968 -14.789 -28.953 1 92.62 210 GLY B CA 1
ATOM 3920 C C . GLY B 1 210 ? 0.622 -16.141 -28.375 1 92.62 210 GLY B C 1
ATOM 3921 O O . GLY B 1 210 ? -0.12 -16.922 -28.984 1 92.62 210 GLY B O 1
ATOM 3922 N N . GLN B 1 211 ? 1.139 -16.469 -27.312 1 94.12 211 GLN B N 1
ATOM 3923 C CA . GLN B 1 211 ? 0.767 -17.734 -26.672 1 94.12 211 GLN B CA 1
ATOM 3924 C C . GLN B 1 211 ? -0.641 -17.656 -26.094 1 94.12 211 GLN B C 1
ATOM 3926 O O . GLN B 1 211 ? -0.96 -16.734 -25.344 1 94.12 211 GLN B O 1
ATOM 3931 N N . GLN B 1 212 ? -1.387 -18.672 -26.391 1 96 212 GLN B N 1
ATOM 3932 C CA . GLN B 1 212 ? -2.791 -18.688 -26 1 96 212 GLN B CA 1
ATOM 3933 C C . GLN B 1 212 ? -2.941 -19.094 -24.531 1 96 212 GLN B C 1
ATOM 3935 O O . GLN B 1 212 ? -2.277 -20.016 -24.062 1 96 212 GLN B O 1
ATOM 3940 N N . TYR B 1 213 ? -3.818 -18.391 -23.859 1 97.44 213 TYR B N 1
ATOM 3941 C CA . TYR B 1 213 ? -4.191 -18.797 -22.516 1 97.44 213 TYR B CA 1
ATOM 3942 C C . TYR B 1 213 ? -5.246 -19.891 -22.547 1 97.44 213 TYR B C 1
ATOM 3944 O O . TYR B 1 213 ? -6.188 -19.844 -23.344 1 97.44 213 TYR B O 1
ATOM 3952 N N . ASP B 1 214 ? -5.098 -20.828 -21.688 1 97.38 214 ASP B N 1
ATOM 3953 C CA . ASP B 1 214 ? -6.113 -21.875 -21.578 1 97.38 214 ASP B CA 1
ATOM 3954 C C . ASP B 1 214 ? -7.363 -21.344 -20.891 1 97.38 214 ASP B C 1
ATOM 3956 O O . ASP B 1 214 ? -8.477 -21.781 -21.188 1 97.38 214 ASP B O 1
ATOM 3960 N N . PHE B 1 215 ? -7.234 -20.469 -19.953 1 96.94 215 PHE B N 1
ATOM 3961 C CA . PHE B 1 215 ? -8.312 -19.797 -19.234 1 96.94 215 PHE B CA 1
ATOM 3962 C C . PHE B 1 215 ? -7.809 -18.484 -18.625 1 96.94 215 PHE B C 1
ATOM 3964 O O . PHE B 1 215 ? -6.598 -18.25 -18.562 1 96.94 215 PHE B O 1
ATOM 3971 N N . LEU B 1 216 ? -8.734 -17.656 -18.266 1 97.12 216 LEU B N 1
ATOM 3972 C CA . LEU B 1 216 ? -8.469 -16.453 -17.469 1 97.12 216 LEU B CA 1
ATOM 3973 C C . LEU B 1 216 ? -9.172 -16.531 -16.125 1 97.12 216 LEU B C 1
ATOM 3975 O O . LEU B 1 216 ? -10.164 -17.25 -15.969 1 97.12 216 LEU B O 1
ATOM 3979 N N . SER B 1 217 ? -8.617 -15.836 -15.18 1 96.94 217 SER B N 1
ATOM 3980 C CA . SER B 1 217 ? -9.25 -15.844 -13.859 1 96.94 217 SER B CA 1
ATOM 3981 C C . SER B 1 217 ? -9.086 -14.5 -13.164 1 96.94 217 SER B C 1
ATOM 3983 O O . SER B 1 217 ? -8.305 -13.656 -13.602 1 96.94 217 SER B O 1
ATOM 3985 N N . ARG B 1 218 ? -9.867 -14.266 -12.188 1 95.12 218 ARG B N 1
ATOM 3986 C CA . ARG B 1 218 ? -9.781 -13.203 -11.188 1 95.12 218 ARG B CA 1
ATOM 3987 C C . ARG B 1 218 ? -10.078 -13.742 -9.797 1 95.12 218 ARG B C 1
ATOM 3989 O O . ARG B 1 218 ? -10.859 -14.68 -9.641 1 95.12 218 ARG B O 1
ATOM 3996 N N . CYS B 1 219 ? -9.445 -13.148 -8.797 1 93.5 219 CYS B N 1
ATOM 3997 C CA . CYS B 1 219 ? -9.578 -13.664 -7.438 1 93.5 219 CYS B CA 1
ATOM 3998 C C . CYS B 1 219 ? -9.938 -12.555 -6.461 1 93.5 219 CYS B C 1
ATOM 4000 O O . CYS B 1 219 ? -9.336 -11.477 -6.488 1 93.5 219 CYS B O 1
ATOM 4002 N N . PHE B 1 220 ? -10.906 -12.844 -5.523 1 86.81 220 PHE B N 1
ATOM 4003 C CA . PHE B 1 220 ? -11.445 -11.859 -4.594 1 86.81 220 PHE B CA 1
ATOM 4004 C C . PHE B 1 220 ? -11.531 -12.43 -3.186 1 86.81 220 PHE B C 1
ATOM 4006 O O . PHE B 1 220 ? -11.898 -13.594 -3.006 1 86.81 220 PHE B O 1
ATOM 4013 N N . ALA B 1 221 ? -11.094 -11.602 -2.182 1 81.75 221 ALA B N 1
ATOM 4014 C CA . ALA B 1 221 ? -11.203 -11.977 -0.772 1 81.75 221 ALA B CA 1
ATOM 4015 C C . ALA B 1 221 ? -11.648 -10.781 0.076 1 81.75 221 ALA B C 1
ATOM 4017 O O . ALA B 1 221 ? -10.938 -10.375 0.995 1 81.75 221 ALA B O 1
ATOM 4018 N N . PRO B 1 222 ? -12.805 -10.258 -0.089 1 73.31 222 PRO B N 1
ATOM 4019 C CA . PRO B 1 222 ? -13.242 -9.031 0.587 1 73.31 222 PRO B CA 1
ATOM 4020 C C . PRO B 1 222 ? -13.344 -9.203 2.102 1 73.31 222 PRO B C 1
ATOM 4022 O O . PRO B 1 222 ? -13.219 -8.227 2.846 1 73.31 222 PRO B O 1
ATOM 4025 N N . TRP B 1 223 ? -13.609 -10.445 2.572 1 69.38 223 TRP B N 1
ATOM 4026 C CA . TRP B 1 223 ? -13.781 -10.703 3.998 1 69.38 223 TRP B CA 1
ATOM 4027 C C . TRP B 1 223 ? -12.516 -10.359 4.773 1 69.38 223 TRP B C 1
ATOM 4029 O O . TRP B 1 223 ? -12.562 -10.148 5.988 1 69.38 223 TRP B O 1
ATOM 4039 N N . VAL B 1 224 ? -11.453 -10.328 4.023 1 68.25 224 VAL B N 1
ATOM 4040 C CA . VAL B 1 224 ? -10.203 -9.977 4.699 1 68.25 224 VAL B CA 1
ATOM 4041 C C . VAL B 1 224 ? -9.688 -8.641 4.176 1 68.25 224 VAL B C 1
ATOM 4043 O O . VAL B 1 224 ? -8.5 -8.344 4.285 1 68.25 224 VAL B O 1
ATOM 4046 N N . GLY B 1 225 ? -10.562 -7.91 3.568 1 66.06 225 GLY B N 1
ATOM 4047 C CA . GLY B 1 225 ? -10.234 -6.547 3.172 1 66.06 225 GLY B CA 1
ATOM 4048 C C . GLY B 1 225 ? -9.531 -6.469 1.832 1 66.06 225 GLY B C 1
ATOM 4049 O O . GLY B 1 225 ? -8.977 -5.43 1.478 1 66.06 225 GLY B O 1
ATOM 4050 N N . ILE B 1 226 ? -9.445 -7.586 1.083 1 75.06 226 ILE B N 1
ATOM 4051 C CA . ILE B 1 226 ? -8.805 -7.609 -0.229 1 75.06 226 ILE B CA 1
ATOM 4052 C C . ILE B 1 226 ? -9.875 -7.625 -1.321 1 75.06 226 ILE B C 1
ATOM 4054 O O . ILE B 1 226 ? -10.477 -8.664 -1.588 1 75.06 226 ILE B O 1
ATOM 4058 N N . ASN B 1 227 ? -10.086 -6.488 -1.891 1 78.19 227 ASN B N 1
ATOM 4059 C CA . ASN B 1 227 ? -11.094 -6.43 -2.947 1 78.19 227 ASN B CA 1
ATOM 4060 C C . ASN B 1 227 ? -10.734 -7.34 -4.117 1 78.19 227 ASN B C 1
ATOM 4062 O O . ASN B 1 227 ? -11.547 -8.164 -4.539 1 78.19 227 ASN B O 1
ATOM 4066 N N . GLU B 1 228 ? -9.625 -7.238 -4.641 1 89.19 228 GLU B N 1
ATOM 4067 C CA . GLU B 1 228 ? -9.117 -8.102 -5.703 1 89.19 228 GLU B CA 1
ATOM 4068 C C . GLU B 1 228 ? -7.613 -8.328 -5.551 1 89.19 228 GLU B C 1
ATOM 4070 O O . GLU B 1 228 ? -6.848 -7.375 -5.41 1 89.19 228 GLU B O 1
ATOM 4075 N N . ASP B 1 229 ? -7.297 -9.602 -5.527 1 92.5 229 ASP B N 1
ATOM 4076 C CA . ASP B 1 229 ? -5.883 -9.961 -5.477 1 92.5 229 ASP B CA 1
ATOM 4077 C C . ASP B 1 229 ? -5.262 -9.953 -6.875 1 92.5 229 ASP B C 1
ATOM 4079 O O . ASP B 1 229 ? -5.867 -10.445 -7.828 1 92.5 229 ASP B O 1
ATOM 4083 N N . PRO B 1 230 ? -4.059 -9.367 -6.996 1 95.12 230 PRO B N 1
ATOM 4084 C CA . PRO B 1 230 ? -3.484 -9.211 -8.336 1 95.12 230 PRO B CA 1
ATOM 4085 C C . PRO B 1 230 ? -3.17 -10.547 -9 1 95.12 230 PRO B C 1
ATOM 4087 O O . PRO B 1 230 ? -3.484 -10.75 -10.172 1 95.12 230 PRO B O 1
ATOM 4090 N N . VAL B 1 231 ? -2.498 -11.414 -8.359 1 96.5 231 VAL B N 1
ATOM 4091 C CA . VAL B 1 231 ? -2.188 -12.766 -8.805 1 96.5 231 VAL B CA 1
ATOM 4092 C C . VAL B 1 231 ? -2.133 -13.703 -7.602 1 96.5 231 VAL B C 1
ATOM 4094 O O . VAL B 1 231 ? -1.369 -13.477 -6.66 1 96.5 231 VAL B O 1
ATOM 4097 N N . THR B 1 232 ? -2.879 -14.742 -7.699 1 93.19 232 THR B N 1
ATOM 4098 C CA . THR B 1 232 ? -3.059 -15.625 -6.555 1 93.19 232 THR B CA 1
ATOM 4099 C C . THR B 1 232 ? -2.488 -17.016 -6.852 1 93.19 232 THR B C 1
ATOM 4101 O O . THR B 1 232 ? -3.156 -17.844 -7.469 1 93.19 232 THR B O 1
ATOM 4104 N N . GLY B 1 233 ? -1.372 -17.312 -6.246 1 89.38 233 GLY B N 1
ATOM 4105 C CA . GLY B 1 233 ? -0.753 -18.609 -6.441 1 89.38 233 GLY B CA 1
ATOM 4106 C C . GLY B 1 233 ? -1.622 -19.766 -5.973 1 89.38 233 GLY B C 1
ATOM 4107 O O . GLY B 1 233 ? -1.796 -20.75 -6.691 1 89.38 233 GLY B O 1
ATOM 4108 N N . SER B 1 234 ? -2.197 -19.641 -4.809 1 87.12 234 SER B N 1
ATOM 4109 C CA . SER B 1 234 ? -2.975 -20.703 -4.195 1 87.12 234 SER B CA 1
ATOM 4110 C C . SER B 1 234 ? -4.238 -21 -4.996 1 87.12 234 SER B C 1
ATOM 4112 O O . SER B 1 234 ? -4.809 -22.094 -4.887 1 87.12 234 SER B O 1
ATOM 4114 N N . ALA B 1 235 ? -4.73 -20.078 -5.715 1 92.62 235 ALA B N 1
ATOM 4115 C CA . ALA B 1 235 ? -5.934 -20.266 -6.52 1 92.62 235 ALA B CA 1
ATOM 4116 C C . ALA B 1 235 ? -5.672 -21.234 -7.664 1 92.62 235 ALA B C 1
ATOM 4118 O O . ALA B 1 235 ? -6.602 -21.875 -8.172 1 92.62 235 ALA B O 1
ATOM 4119 N N . GLN B 1 236 ? -4.453 -21.344 -8.055 1 94.12 236 GLN B N 1
ATOM 4120 C CA . GLN B 1 236 ? -4.102 -22.109 -9.242 1 94.12 236 GLN B CA 1
ATOM 4121 C C . GLN B 1 236 ? -4.277 -23.609 -9.008 1 94.12 236 GLN B C 1
ATOM 4123 O O . GLN B 1 236 ? -4.516 -24.359 -9.945 1 94.12 236 GLN B O 1
ATOM 4128 N N . VAL B 1 237 ? -4.172 -24.016 -7.762 1 92.75 237 VAL B N 1
ATOM 4129 C CA . VAL B 1 237 ? -4.305 -25.438 -7.477 1 92.75 237 VAL B CA 1
ATOM 4130 C C . VAL B 1 237 ? -5.758 -25.859 -7.656 1 92.75 237 VAL B C 1
ATOM 4132 O O . VAL B 1 237 ? -6.035 -27.016 -7.98 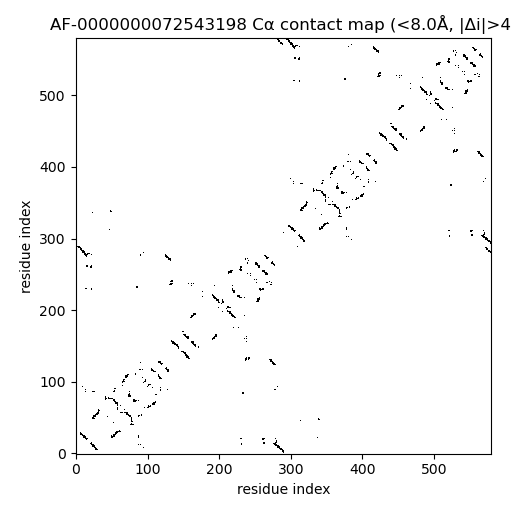1 92.75 237 VAL B O 1
ATOM 4135 N N . VAL B 1 238 ? -6.668 -24.969 -7.395 1 93 238 VAL B N 1
ATOM 4136 C CA . VAL B 1 238 ? -8.094 -25.203 -7.609 1 93 238 VAL B CA 1
ATOM 4137 C C . VAL B 1 238 ? -8.406 -25.141 -9.102 1 93 238 VAL B C 1
ATOM 4139 O O . VAL B 1 238 ? -9.094 -26 -9.641 1 93 238 VAL B O 1
ATOM 4142 N N . LEU B 1 239 ? -7.891 -24.125 -9.719 1 96.06 239 LEU B N 1
ATOM 4143 C CA . LEU B 1 239 ? -8.117 -23.906 -11.141 1 96.06 239 LEU B CA 1
ATOM 4144 C C . LEU B 1 239 ? -7.555 -25.062 -11.961 1 96.06 239 LEU B C 1
ATOM 4146 O O . LEU B 1 239 ? -8.18 -25.5 -12.938 1 96.06 239 LEU B O 1
ATOM 4150 N N . ALA B 1 240 ? -6.414 -25.5 -11.602 1 96.19 240 ALA B N 1
ATOM 4151 C CA . ALA B 1 240 ? -5.793 -26.641 -12.289 1 96.19 240 ALA B CA 1
ATOM 4152 C C . ALA B 1 240 ? -6.684 -27.875 -12.227 1 96.19 240 ALA B C 1
ATOM 4154 O O . ALA B 1 240 ? -6.895 -28.547 -13.234 1 96.19 240 ALA B O 1
ATOM 4155 N N . HIS B 1 241 ? -7.172 -28.156 -11.031 1 94.25 241 HIS B N 1
ATOM 4156 C CA . HIS B 1 241 ? -8.023 -29.328 -10.844 1 94.25 241 HIS B CA 1
ATOM 4157 C C . HIS B 1 241 ? -9.289 -29.219 -11.695 1 94.25 241 HIS B C 1
ATOM 4159 O O . HIS B 1 241 ? -9.711 -30.203 -12.305 1 94.25 241 HIS B O 1
ATOM 4165 N N . TYR B 1 242 ? -9.859 -28.125 -11.75 1 94 242 TYR B N 1
ATOM 4166 C CA . TYR B 1 242 ? -11.102 -27.922 -12.492 1 94 242 TYR B CA 1
ATOM 4167 C C . TYR B 1 242 ? -10.859 -28.016 -14 1 94 242 TYR B C 1
ATOM 4169 O O . TYR B 1 242 ? -11.516 -28.781 -14.695 1 94 242 TYR B O 1
ATOM 4177 N N . TRP B 1 243 ? -9.867 -27.281 -14.523 1 94.94 243 TRP B N 1
ATOM 4178 C CA . TRP B 1 243 ? -9.727 -27.078 -15.961 1 94.94 243 TRP B CA 1
ATOM 4179 C C . TRP B 1 243 ? -9.047 -28.266 -16.625 1 94.94 243 TRP B C 1
ATOM 4181 O O . TRP B 1 243 ? -9.266 -28.547 -17.797 1 94.94 243 TRP B O 1
ATOM 4191 N N . GLN B 1 244 ? -8.156 -28.938 -15.859 1 95.81 244 GLN B N 1
ATOM 4192 C CA . GLN B 1 244 ? -7.445 -30.062 -16.484 1 95.81 244 GLN B CA 1
ATOM 4193 C C . GLN B 1 244 ? -8.422 -31.094 -17.031 1 95.81 244 GLN B C 1
ATOM 4195 O O . GLN B 1 244 ? -8.164 -31.688 -18.094 1 95.81 244 GLN B O 1
ATOM 4200 N N . LYS B 1 245 ? -9.492 -31.328 -16.406 1 92 245 LYS B N 1
ATOM 4201 C CA . LYS B 1 245 ? -10.492 -32.281 -16.828 1 92 245 LYS B CA 1
ATOM 4202 C C . LYS B 1 245 ? -11.25 -31.797 -18.062 1 92 245 LYS B C 1
ATOM 4204 O O . LYS B 1 245 ? -11.469 -32.531 -19.016 1 92 245 LYS B O 1
ATOM 4209 N N . ILE B 1 246 ? -11.656 -30.625 -18.031 1 91.69 246 ILE B N 1
ATOM 4210 C CA . ILE B 1 246 ? -12.477 -30.031 -19.078 1 91.69 246 ILE B CA 1
ATOM 4211 C C . ILE B 1 246 ? -11.656 -29.859 -20.344 1 91.69 246 ILE B C 1
ATOM 4213 O O . ILE B 1 246 ? -12.148 -30.125 -21.453 1 91.69 246 ILE B O 1
ATOM 4217 N N . LEU B 1 247 ? -10.453 -29.5 -20.172 1 95 247 LEU B N 1
ATOM 4218 C CA . LEU B 1 247 ? -9.594 -29.219 -21.312 1 95 247 LEU B CA 1
ATOM 4219 C C . LEU B 1 247 ? -8.797 -30.469 -21.703 1 95 247 LEU B C 1
ATOM 4221 O O . LEU B 1 247 ? -8.164 -30.484 -22.766 1 95 247 LEU B O 1
ATOM 4225 N N . ASN B 1 248 ? -8.805 -31.469 -20.891 1 96.06 248 ASN B N 1
ATOM 4226 C CA . ASN B 1 248 ? -8.016 -32.688 -21.094 1 96.06 248 ASN B CA 1
ATOM 4227 C C . ASN B 1 248 ? -6.539 -32.344 -21.328 1 96.06 248 ASN B C 1
ATOM 4229 O O . ASN B 1 248 ? -5.949 -32.812 -22.312 1 96.06 248 ASN B O 1
ATOM 4233 N N . LYS B 1 249 ? -6.043 -31.484 -20.547 1 95.88 249 LYS B N 1
ATOM 4234 C CA . LYS B 1 249 ? -4.672 -30.969 -20.562 1 95.88 249 LYS B CA 1
ATOM 4235 C C . LYS B 1 249 ? -4.105 -30.859 -19.156 1 95.88 249 LYS B C 1
ATOM 4237 O O . LYS B 1 249 ? -4.801 -30.438 -18.234 1 95.88 249 LYS B O 1
ATOM 4242 N N . THR B 1 250 ? -2.814 -31.266 -18.953 1 97.56 250 THR B N 1
ATOM 4243 C CA . THR B 1 250 ? -2.215 -31.172 -17.625 1 97.56 250 THR B CA 1
ATOM 4244 C C . THR B 1 250 ? -1.217 -30.016 -17.578 1 97.56 250 THR B C 1
ATOM 4246 O O . THR B 1 250 ? -0.854 -29.547 -16.484 1 97.56 250 THR B O 1
ATOM 4249 N N . ASP B 1 251 ? -0.664 -29.672 -18.719 1 97.75 251 ASP B N 1
ATOM 4250 C CA . ASP B 1 251 ? 0.137 -28.453 -18.844 1 97.75 251 ASP B CA 1
ATOM 4251 C C . ASP B 1 251 ? -0.731 -27.266 -19.234 1 97.75 251 ASP B C 1
ATOM 4253 O O . ASP B 1 251 ? -1.257 -27.203 -20.359 1 97.75 251 ASP B O 1
ATOM 4257 N N . LEU B 1 252 ? -0.88 -26.359 -18.344 1 97.81 252 LEU B N 1
ATOM 4258 C CA . LEU B 1 252 ? -1.798 -25.234 -18.547 1 97.81 252 LEU B CA 1
ATOM 4259 C C . LEU B 1 252 ? -1.055 -23.906 -18.5 1 97.81 252 LEU B C 1
ATOM 4261 O O . LEU B 1 252 ? -0.052 -23.781 -17.797 1 97.81 252 LEU B O 1
ATOM 4265 N N . PHE B 1 253 ? -1.465 -23.016 -19.312 1 97.31 253 PHE B N 1
ATOM 4266 C CA . PHE B 1 253 ? -0.981 -21.641 -19.328 1 97.31 253 PHE B CA 1
ATOM 4267 C C . PHE B 1 253 ? -2.133 -20.656 -19.156 1 97.31 253 PHE B C 1
ATOM 4269 O O . PHE B 1 253 ? -3.139 -20.734 -19.859 1 97.31 253 PHE B O 1
ATOM 4276 N N . THR B 1 254 ? -1.996 -19.75 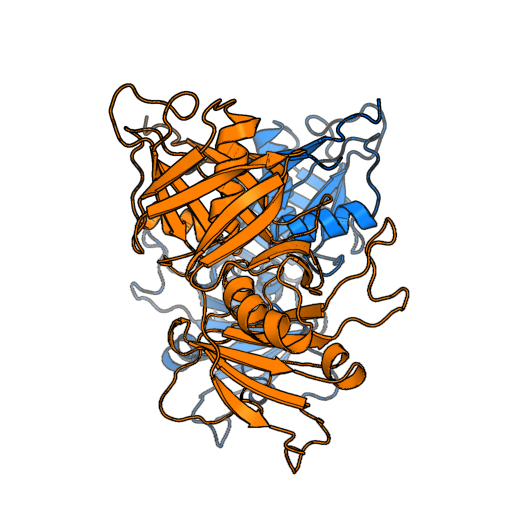-18.172 1 97.56 254 THR B N 1
ATOM 4277 C CA . THR B 1 254 ? -3.123 -18.891 -17.844 1 97.56 254 THR B CA 1
ATOM 4278 C C . THR B 1 254 ? -2.635 -17.5 -17.406 1 97.56 254 THR B C 1
ATOM 4280 O O . THR B 1 254 ? -1.431 -17.281 -17.281 1 97.56 254 THR B O 1
ATOM 4283 N N . ARG B 1 255 ? -3.598 -16.594 -17.297 1 97 255 ARG B N 1
ATOM 4284 C CA . ARG B 1 255 ? -3.365 -15.25 -16.766 1 97 255 ARG B CA 1
ATOM 4285 C C . ARG B 1 255 ? -4.445 -14.867 -15.766 1 97 255 ARG B C 1
ATOM 4287 O O . ARG B 1 255 ? -5.637 -15.062 -16.016 1 97 255 ARG B O 1
ATOM 4294 N N . GLN B 1 256 ? -4.012 -14.578 -14.594 1 97 256 GLN B N 1
ATOM 4295 C CA . GLN B 1 256 ? -4.977 -13.867 -13.758 1 97 256 GLN B CA 1
ATOM 4296 C C . GLN B 1 256 ? -5.172 -12.43 -14.25 1 97 256 GLN B C 1
ATOM 4298 O O . GLN B 1 256 ? -4.23 -11.633 -14.227 1 97 256 GLN B O 1
ATOM 4303 N N . ALA B 1 257 ? -6.363 -12.102 -14.609 1 95.5 257 ALA B N 1
ATOM 4304 C CA . ALA B 1 257 ? -6.664 -10.883 -15.352 1 95.5 257 ALA B CA 1
ATOM 4305 C C . ALA B 1 257 ? -7.105 -9.766 -14.406 1 95.5 257 ALA B C 1
ATOM 4307 O O . ALA B 1 257 ? -8.148 -9.141 -14.617 1 95.5 257 ALA B O 1
ATOM 4308 N N . SER B 1 258 ? -6.332 -9.477 -13.453 1 93.94 258 SER B N 1
ATOM 4309 C CA . SER B 1 258 ? -6.512 -8.289 -12.617 1 93.94 258 SER B CA 1
ATOM 4310 C C . SER B 1 258 ? -5.938 -7.051 -13.289 1 93.94 258 SER B C 1
ATOM 4312 O O . SER B 1 258 ? -5.445 -7.117 -14.414 1 93.94 258 SER B O 1
ATOM 4314 N N . LYS B 1 259 ? -6.039 -5.898 -12.648 1 90.12 259 LYS B N 1
ATOM 4315 C CA . LYS B 1 259 ? -5.469 -4.664 -13.18 1 90.12 259 LYS B CA 1
ATOM 4316 C C . LYS B 1 259 ? -3.979 -4.824 -13.461 1 90.12 259 LYS B C 1
ATOM 4318 O O . LYS B 1 259 ? -3.477 -4.34 -14.477 1 90.12 259 LYS B O 1
ATOM 4323 N N . ARG B 1 260 ? -3.246 -5.469 -12.555 1 94.06 260 ARG B N 1
ATOM 4324 C CA . ARG B 1 260 ? -1.821 -5.719 -12.75 1 94.06 260 ARG B CA 1
ATOM 4325 C C . ARG B 1 260 ? -1.593 -6.934 -13.641 1 94.06 260 ARG B C 1
ATOM 4327 O O . ARG B 1 260 ? -0.761 -6.895 -14.555 1 94.06 260 ARG B O 1
ATOM 4334 N N . GLY B 1 261 ? -2.383 -7.93 -13.359 1 95.44 261 GLY B N 1
ATOM 4335 C CA . GLY B 1 261 ? -2.312 -9.148 -14.148 1 95.44 261 GLY B CA 1
ATOM 4336 C C . GLY B 1 261 ? -1.036 -9.938 -13.914 1 95.44 261 GLY B C 1
ATOM 4337 O O . GLY B 1 261 ? -0.059 -9.406 -13.391 1 95.44 261 GLY B O 1
ATOM 4338 N N . GLY B 1 262 ? -1.047 -11.156 -14.336 1 96.38 262 GLY B N 1
ATOM 4339 C CA . GLY B 1 262 ? 0.125 -12.016 -14.258 1 96.38 262 GLY B CA 1
ATOM 4340 C C . GLY B 1 262 ? -0.068 -13.352 -14.953 1 96.38 262 GLY B C 1
ATOM 4341 O O . GLY B 1 262 ? -1.15 -13.938 -14.891 1 96.38 262 GLY B O 1
ATOM 4342 N N . ASN B 1 263 ? 0.961 -13.781 -15.586 1 95.69 263 ASN B N 1
ATOM 4343 C CA . ASN B 1 263 ? 0.962 -15.07 -16.266 1 95.69 263 ASN B CA 1
ATOM 4344 C C . ASN B 1 263 ? 1.46 -16.188 -15.352 1 95.69 263 ASN B C 1
ATOM 4346 O O . ASN B 1 263 ? 2.393 -15.984 -14.57 1 95.69 263 ASN B O 1
ATOM 4350 N N . ILE B 1 264 ? 0.827 -17.266 -15.531 1 96.38 264 ILE B N 1
ATOM 4351 C CA . ILE B 1 264 ? 1.169 -18.422 -14.711 1 96.38 264 ILE B CA 1
ATOM 4352 C C . ILE B 1 264 ? 1.186 -19.688 -15.57 1 96.38 264 ILE B C 1
ATOM 4354 O O . ILE B 1 264 ? 0.282 -19.906 -16.375 1 96.38 264 ILE B O 1
ATOM 4358 N N . LYS B 1 265 ? 2.203 -20.438 -15.453 1 95.94 265 LYS B N 1
ATOM 4359 C CA . LYS B 1 265 ? 2.236 -21.781 -16 1 95.94 265 LYS B CA 1
ATOM 4360 C C . LYS B 1 265 ? 1.961 -22.828 -14.914 1 95.94 265 LYS B C 1
ATOM 4362 O O . LYS B 1 265 ? 2.41 -22.672 -13.773 1 95.94 265 LYS B O 1
ATOM 4367 N N . ILE B 1 266 ? 1.239 -23.828 -15.328 1 97.06 266 ILE B N 1
ATOM 4368 C CA . ILE B 1 266 ? 0.788 -24.828 -14.367 1 97.06 266 ILE B CA 1
ATOM 4369 C C . ILE B 1 266 ? 1.034 -26.234 -14.922 1 97.06 266 ILE B C 1
ATOM 4371 O O . ILE B 1 266 ? 0.795 -26.484 -16.109 1 97.06 266 ILE B O 1
ATOM 4375 N N . LYS B 1 267 ? 1.509 -27.094 -14.1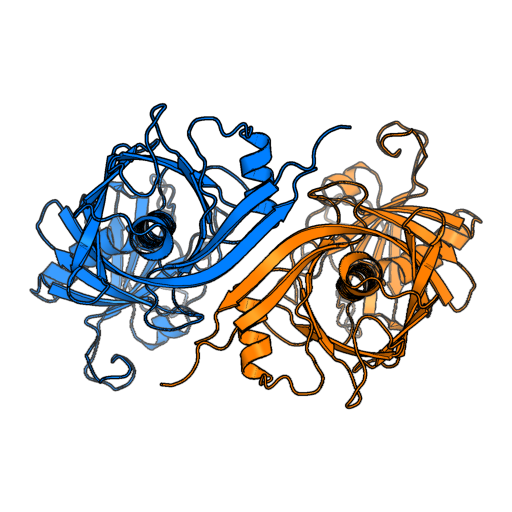02 1 97.19 267 LYS B N 1
ATOM 4376 C CA . LYS B 1 267 ? 1.541 -28.516 -14.406 1 97.19 267 LYS B CA 1
ATOM 4377 C C . LYS B 1 267 ? 0.794 -29.312 -13.344 1 97.19 267 LYS B C 1
ATOM 4379 O O . LYS B 1 267 ? 1.157 -29.297 -12.164 1 97.19 267 LYS B O 1
ATOM 4384 N N . TYR B 1 268 ? -0.17 -30.047 -13.781 1 97.44 268 TYR B N 1
ATOM 4385 C CA . TYR B 1 268 ? -1.014 -30.844 -12.891 1 97.44 268 TYR B CA 1
ATOM 4386 C C . TYR B 1 268 ? -0.513 -32.281 -12.797 1 97.44 268 TYR B C 1
ATOM 4388 O O . TYR B 1 268 ? -0.311 -32.938 -13.812 1 97.44 268 TYR B O 1
ATOM 4396 N N . HIS B 1 269 ? -0.396 -32.75 -11.516 1 96.19 269 HIS B N 1
ATOM 4397 C CA . HIS B 1 269 ? 0.132 -34.094 -11.297 1 96.19 269 HIS B CA 1
ATOM 4398 C C . HIS B 1 269 ? -0.901 -34.969 -10.617 1 96.19 269 HIS B C 1
ATOM 4400 O O . HIS B 1 269 ? -0.576 -36.062 -10.172 1 96.19 269 HIS B O 1
ATOM 4406 N N . GLY B 1 270 ? -2.02 -34.625 -10.477 1 95 270 GLY B N 1
ATOM 4407 C CA . GLY B 1 270 ? -3.039 -35.344 -9.75 1 95 270 GLY B CA 1
ATOM 4408 C C . GLY B 1 270 ? -3.223 -34.875 -8.32 1 95 270 GLY B C 1
ATOM 4409 O O . GLY B 1 270 ? -4.082 -34.031 -8.055 1 95 270 GLY B O 1
ATOM 4410 N N . ASP B 1 271 ? -2.293 -35.25 -7.457 1 93.81 271 ASP B N 1
ATOM 4411 C CA . ASP B 1 271 ? -2.43 -34.875 -6.051 1 93.81 271 ASP B CA 1
ATOM 4412 C C . ASP B 1 271 ? -1.669 -33.594 -5.738 1 93.81 271 ASP B C 1
ATOM 4414 O O . ASP B 1 271 ? -1.863 -33 -4.68 1 93.81 271 ASP B O 1
ATOM 4418 N N . ARG B 1 272 ? -0.843 -33.188 -6.75 1 94.12 272 ARG B N 1
ATOM 4419 C CA . ARG B 1 272 ? -0.063 -31.984 -6.582 1 94.12 272 ARG B CA 1
ATOM 4420 C C . ARG B 1 272 ? -0.057 -31.156 -7.867 1 94.12 272 ARG B C 1
ATOM 4422 O O . ARG B 1 272 ? -0.409 -31.656 -8.938 1 94.12 272 ARG B O 1
ATOM 4429 N N . VAL B 1 273 ? 0.275 -29.922 -7.719 1 94.38 273 VAL B N 1
ATOM 4430 C CA . VAL B 1 273 ? 0.35 -28.984 -8.828 1 94.38 273 VAL B CA 1
ATOM 4431 C C . VAL B 1 273 ? 1.666 -28.219 -8.766 1 94.38 273 VAL B C 1
ATOM 4433 O O . VAL B 1 273 ? 2.043 -27.703 -7.711 1 94.38 273 VAL B O 1
ATOM 4436 N N . ASP B 1 274 ? 2.393 -28.219 -9.906 1 95 274 ASP B N 1
ATOM 4437 C CA . ASP B 1 274 ? 3.514 -27.297 -10.047 1 95 274 ASP B CA 1
ATOM 4438 C C . ASP B 1 274 ? 3.055 -25.953 -10.617 1 95 274 ASP B C 1
ATOM 4440 O O . ASP B 1 274 ? 2.408 -25.906 -11.664 1 95 274 ASP B O 1
ATOM 4444 N N . ILE B 1 275 ? 3.348 -24.953 -9.914 1 96 275 ILE B N 1
ATOM 4445 C CA . ILE B 1 275 ? 3.047 -23.594 -10.344 1 96 275 ILE B CA 1
ATOM 4446 C C . ILE B 1 275 ? 4.34 -22.875 -10.688 1 96 275 ILE B C 1
ATOM 4448 O O . ILE B 1 275 ? 5.262 -22.797 -9.875 1 96 275 ILE B O 1
ATOM 4452 N N . TYR B 1 276 ? 4.371 -22.375 -11.906 1 95.62 276 TYR B N 1
ATOM 4453 C CA . TYR B 1 276 ? 5.562 -21.672 -12.383 1 95.62 276 TYR B CA 1
ATOM 4454 C C . TYR B 1 276 ? 5.289 -20.188 -12.555 1 95.62 276 TYR B C 1
ATOM 4456 O O . TYR B 1 276 ? 4.215 -19.797 -13.023 1 95.62 276 TYR B O 1
ATOM 4464 N N . GLY B 1 277 ? 6.227 -19.391 -12.188 1 94 277 GLY B N 1
ATOM 4465 C CA . GLY B 1 277 ? 6.121 -17.953 -12.406 1 94 277 GLY B CA 1
ATOM 4466 C C . GLY B 1 277 ? 7.457 -17.25 -12.344 1 94 277 GLY B C 1
ATOM 4467 O O . GLY B 1 277 ? 8.422 -17.766 -11.789 1 94 277 GLY B O 1
ATOM 4468 N N . LYS B 1 278 ? 7.496 -16.109 -12.977 1 94.38 278 LYS B N 1
ATOM 4469 C CA . LYS B 1 278 ? 8.648 -15.211 -12.891 1 94.38 278 LYS B CA 1
ATOM 4470 C C . LYS B 1 278 ? 8.445 -14.156 -11.805 1 94.38 278 LYS B C 1
ATOM 4472 O O . LYS B 1 278 ? 7.312 -13.906 -11.383 1 94.38 278 LYS B O 1
ATOM 4477 N N . ALA B 1 279 ? 9.523 -13.688 -11.328 1 95.5 279 ALA B N 1
ATOM 4478 C CA . ALA B 1 279 ? 9.477 -12.609 -10.344 1 95.5 279 ALA B CA 1
ATOM 4479 C C . ALA B 1 279 ? 10.453 -11.492 -10.719 1 95.5 279 ALA B C 1
ATOM 4481 O O . ALA B 1 279 ? 11.523 -11.75 -11.281 1 95.5 279 ALA B O 1
ATOM 4482 N N . LYS B 1 280 ? 10.102 -10.297 -10.406 1 95.19 280 LYS B N 1
ATOM 4483 C CA . LYS B 1 280 ? 10.93 -9.133 -10.703 1 95.19 280 LYS B CA 1
ATOM 4484 C C . LYS B 1 280 ? 11.117 -8.258 -9.469 1 95.19 280 LYS B C 1
ATOM 4486 O O . LYS B 1 280 ? 10.148 -7.789 -8.875 1 95.19 280 LYS B O 1
ATOM 4491 N N . MET B 1 281 ? 12.375 -8.078 -9.094 1 96.5 281 MET B N 1
ATOM 4492 C CA . MET B 1 281 ? 12.648 -7.137 -8.008 1 96.5 281 MET B CA 1
ATOM 4493 C C . MET B 1 281 ? 12.414 -5.699 -8.461 1 96.5 281 MET B C 1
ATOM 4495 O O . MET B 1 281 ? 12.992 -5.254 -9.453 1 96.5 281 MET B O 1
ATOM 4499 N N . MET B 1 282 ? 11.641 -5.008 -7.695 1 97.25 282 MET B N 1
ATOM 4500 C CA . MET B 1 282 ? 11.258 -3.656 -8.094 1 97.25 282 MET B CA 1
ATOM 4501 C C . MET B 1 282 ? 12.008 -2.615 -7.273 1 97.25 282 MET B C 1
ATOM 4503 O O . MET B 1 282 ? 12.234 -1.496 -7.738 1 97.25 282 MET B O 1
ATOM 4507 N N . MET B 1 283 ? 12.312 -2.99 -6.082 1 97.44 283 MET B N 1
ATOM 4508 C CA . MET B 1 283 ? 12.922 -2.021 -5.176 1 97.44 283 MET B CA 1
ATOM 4509 C C . MET B 1 283 ? 13.859 -2.711 -4.188 1 97.44 283 MET B C 1
ATOM 4511 O O . MET B 1 283 ? 13.57 -3.818 -3.727 1 97.44 283 MET B O 1
ATOM 4515 N N . GLU B 1 284 ? 14.953 -2.117 -3.893 1 98.06 284 GLU B N 1
ATOM 4516 C CA . GLU B 1 284 ? 15.867 -2.484 -2.818 1 98.06 284 GLU B CA 1
ATOM 4517 C C . GLU B 1 284 ? 16.156 -1.296 -1.905 1 98.06 284 GLU B C 1
ATOM 4519 O O . GLU B 1 284 ? 16.469 -0.202 -2.379 1 98.06 284 GLU B O 1
ATOM 4524 N N . GLY B 1 285 ? 15.977 -1.511 -0.581 1 97.56 285 GLY B N 1
ATOM 4525 C CA . GLY B 1 285 ? 16.188 -0.385 0.313 1 97.56 285 GLY B CA 1
ATOM 4526 C C . GLY B 1 285 ? 16.469 -0.803 1.746 1 97.56 285 GLY B C 1
ATOM 4527 O O . GLY B 1 285 ? 16.734 -1.976 2.016 1 97.56 285 GLY B O 1
ATOM 4528 N N . ILE B 1 286 ? 16.547 0.24 2.605 1 97.69 286 ILE B N 1
ATOM 4529 C CA . ILE B 1 286 ? 16.781 0.078 4.035 1 97.69 286 ILE B CA 1
ATOM 4530 C C . ILE B 1 286 ? 15.648 0.715 4.828 1 97.69 286 ILE B C 1
ATOM 4532 O O . ILE B 1 286 ? 15.273 1.863 4.574 1 97.69 286 ILE B O 1
ATOM 4536 N N . LEU B 1 287 ? 15.102 -0.082 5.691 1 96.38 287 LEU B N 1
ATOM 4537 C CA . LEU B 1 287 ? 14.094 0.414 6.621 1 96.38 287 LEU B CA 1
ATOM 4538 C C . LEU B 1 287 ? 14.75 0.997 7.871 1 96.38 287 LEU B C 1
ATOM 4540 O O . LEU B 1 287 ? 15.664 0.399 8.43 1 96.38 287 LEU B O 1
ATOM 4544 N N . HIS B 1 288 ? 14.227 2.115 8.289 1 94.62 288 HIS B N 1
ATOM 4545 C CA . HIS B 1 288 ? 14.672 2.74 9.531 1 94.62 288 HIS B CA 1
ATOM 4546 C C . HIS B 1 288 ? 13.602 2.619 10.617 1 94.62 288 HIS B C 1
ATOM 4548 O O . HIS B 1 288 ? 12.586 3.311 10.57 1 94.62 288 HIS B O 1
ATOM 4554 N N . LEU B 1 289 ? 13.797 1.807 11.617 1 89.75 289 LEU B N 1
ATOM 4555 C CA . LEU B 1 289 ? 12.789 1.507 12.625 1 89.75 289 LEU B CA 1
ATOM 4556 C C . LEU B 1 289 ? 12.891 2.467 13.805 1 89.75 289 LEU B C 1
ATOM 4558 O O . LEU B 1 289 ? 11.922 2.664 14.539 1 89.75 289 LEU B O 1
ATOM 4562 N N . LYS B 1 290 ? 14.031 2.873 14.328 1 77.19 290 LYS B N 1
ATOM 4563 C CA . LYS B 1 290 ? 14.258 3.746 15.477 1 77.19 290 LYS B CA 1
ATOM 4564 C C . LYS B 1 290 ? 15.414 4.711 15.203 1 77.19 290 LYS B C 1
ATOM 4566 O O . LYS B 1 290 ? 16.328 4.395 14.445 1 77.19 290 LYS B O 1
#

pLDDT: mean 88.41, std 13.35, range [29.95, 98.88]

Nearest PDB structures (foldseek):
  1s7j-assembly2_B  TM=8.738E-01  e=3.628E-30  Enterococcus faecalis V583
  4jci-assembly1_A  TM=6.932E-01  e=1.412E-14  Chromohalobacter israelensis DSM 3043
  4jd7-assembly1_A  TM=6.928E-01  e=2.689E-13  Pseudomonas putida F1
  4j9x-assembly1_A  TM=6.486E-01  e=8.242E-13  Pseudomonas protegens Pf-5
  4juu-assembly1_B  TM=6.372E-01  e=2.245E-12  Xanthomonas campestris pv. campestris str. ATCC 33913

Secondary structure (DSSP, 8-state):
-----EEEEEEEEET-SSTT-SEEEEE--B-TT----HHHHHHHHHHHTSSEEEEEEE-STT--TTT-SEEEEEEE-SS-EES--HHHHHHHHHIIIIIS----SEEEEEETTEEEEEEE-GGG-EEEEEE----EEEEEEEE-SSS--EEEEEEEETTTTEEEEEE-HHHHHT----GGGS---SS---SEEEEEEE--SSGGGB-TT-PBPSEEEEEEEGGGTEEEES--TTHHHHHHHHHHHHHT-SEEEEEE-SSS-EEEEEEE-SSEEEEEE-EEEEEEEEEE--/-----EEEEEEEEET-SSTT-SEEEEE--B-TT----HHHHHHHHHHHTSSEEEEEEE-STT--TTT-SEEEEEEE-SS-EES--HHHHHHHHHIIIIIS----SEEEEEETTEEEEEEE-GGG-EEEEEE----EEEEEEEE-SSS--EEEEEEEETTTTEEEEEE-HHHHHT----GGGS---SS---SEEEEEEE--SSGGGB-TT-PBPSEEEEEEEGGGTEEEES--TTHHHHHHHHHHHHHT-SEEEEEE-SSS-EEEEEEE-SSEEEEEE-EEEEEEEEEE--

Sequence (580 aa):
MSGCITLPIFTVDAFAGASFEGNPAAVCPLDFDANISEDEMQKIAMEMNLSETAYPRVLADGDSFKESSKFGLRWFTPEAEVSLCGHATLATASIIFNKFGNLSERLTFETLSGDLLVGRNDGSMLEMNIPTGVTEPQVTKTKVTRFLIRIISLTLSIPTSYILLVYYRKEFEDWRFNITNLPKSTEMKPTLVIVTIRGIPDKDFQDDVGQQYDFLSRCFAPWVGINEDPVTGSAQVVLAHYWQKILNKTDLFTRQASKRGGNIKIKYHGDRVDIYGKAKMMMEGILHLKMSGCITLPIFTVDAFAGASFEGNPAAVCPLDFDANISEDEMQKIAMEMNLSETAYPRVLADGDSFKESSKFGLRWFTPEAEVSLCGHATLATASIIFNKFGNLSERLTFETLSGDLLVGRNDGSMLEMNIPTGVTEPQVTKTKVTRFLIRIISLTLSIPTSYILLVYYRKEFEDWRFNITNLPKSTEMKPTLVIVTIRGIPDKDFQDDVGQQYDFLSRCFAPWVGINEDPVTGSAQVVLAHYWQKILNKTDLFTRQASKRGGNIKIKYHGDRVDIYGKAKMMMEGILHLK

Radius of gyration: 25.59 Å; Cα contacts (8 Å, |Δi|>4): 1447; chains: 2; bounding box: 61×69×60 Å